Protein AF-A0AAD6ADD7-F1 (afdb_monomer_lite)

pLDDT: mean 84.14, std 23.16, range [24.06, 98.94]

Radius of gyration: 34.53 Å; chains: 1; bounding box: 87×112×95 Å

Structure (mmCIF, N/CA/C/O backbone):
data_AF-A0AAD6ADD7-F1
#
_entry.id   AF-A0AAD6ADD7-F1
#
loop_
_atom_site.group_PDB
_atom_site.id
_atom_site.type_symbol
_atom_site.label_atom_id
_atom_site.label_alt_id
_atom_site.label_comp_id
_atom_site.label_asym_id
_atom_site.label_entity_id
_atom_site.label_seq_id
_atom_site.pdbx_PDB_ins_code
_atom_site.Cartn_x
_atom_site.Cartn_y
_atom_site.Cartn_z
_atom_site.occupancy
_atom_site.B_iso_or_equiv
_atom_site.auth_seq_id
_atom_site.auth_comp_id
_atom_site.auth_asym_id
_atom_site.auth_atom_id
_atom_site.pdbx_PDB_model_num
ATOM 1 N N . MET A 1 1 ? 0.675 54.246 21.556 1.00 32.47 1 MET A N 1
ATOM 2 C CA . MET A 1 1 ? 0.543 55.391 20.627 1.00 32.47 1 MET A CA 1
ATOM 3 C C . MET A 1 1 ? 0.023 54.880 19.292 1.00 32.47 1 MET A C 1
ATOM 5 O O . MET A 1 1 ? 0.707 54.056 18.717 1.00 32.47 1 MET A O 1
ATOM 9 N N . LYS A 1 2 ? -1.135 55.414 18.856 1.00 32.31 2 LYS A N 1
ATOM 10 C CA . LYS A 1 2 ? -1.742 55.432 17.499 1.00 32.31 2 LYS A CA 1
ATOM 11 C C . LYS A 1 2 ? -1.986 54.095 16.762 1.00 32.31 2 LYS A C 1
ATOM 13 O O . LYS A 1 2 ? -1.105 53.262 16.716 1.00 32.31 2 LYS A O 1
ATOM 18 N N . ARG A 1 3 ? -3.051 53.885 15.980 1.00 31.36 3 ARG A N 1
ATOM 19 C CA . ARG A 1 3 ? -4.489 54.257 15.934 1.00 31.36 3 ARG A CA 1
ATOM 20 C C . ARG A 1 3 ? -4.990 53.731 14.566 1.00 31.36 3 ARG A C 1
ATOM 22 O O . ARG A 1 3 ? 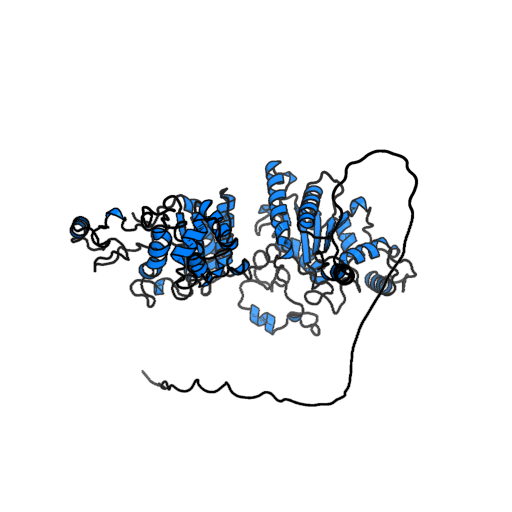-4.383 54.111 13.576 1.00 31.36 3 ARG A O 1
ATOM 29 N N . TYR A 1 4 ? -6.120 53.009 14.562 1.00 29.14 4 TYR A N 1
ATOM 30 C CA . TYR A 1 4 ? -7.099 52.793 13.466 1.00 29.14 4 TYR A CA 1
ATOM 31 C C . TYR A 1 4 ? -6.642 52.072 12.168 1.00 29.14 4 TYR A C 1
ATOM 33 O O . TYR A 1 4 ? -5.506 52.196 11.748 1.00 29.14 4 TYR A O 1
ATOM 41 N N . GLY A 1 5 ? -7.490 51.298 11.476 1.00 28.23 5 GLY A N 1
ATOM 42 C CA . GLY A 1 5 ? -8.952 51.375 11.432 1.00 28.23 5 GLY A CA 1
ATOM 43 C C . GLY A 1 5 ? -9.682 50.069 11.097 1.00 28.23 5 GLY A C 1
ATOM 44 O O . GLY A 1 5 ? -9.119 49.110 10.581 1.00 28.23 5 GLY A O 1
ATOM 45 N N . ALA A 1 6 ? -10.960 50.096 11.465 1.00 29.83 6 ALA A N 1
ATOM 46 C CA . ALA A 1 6 ? -11.976 49.070 11.316 1.00 29.83 6 ALA A CA 1
ATOM 47 C C . ALA A 1 6 ? -12.612 49.071 9.919 1.00 29.83 6 ALA A C 1
ATOM 49 O O . ALA A 1 6 ? -12.655 50.116 9.273 1.00 29.83 6 ALA A O 1
ATOM 50 N N . LEU A 1 7 ? -13.231 47.949 9.538 1.00 25.41 7 LEU A N 1
ATOM 51 C CA . LEU A 1 7 ? -14.508 47.973 8.821 1.00 25.41 7 LEU A CA 1
ATOM 52 C C . LEU A 1 7 ? -15.253 46.640 8.999 1.00 25.41 7 LEU A C 1
ATOM 54 O O . LEU A 1 7 ? -14.855 45.603 8.477 1.00 25.41 7 LEU A O 1
ATOM 58 N N . GLU A 1 8 ? -16.343 46.710 9.760 1.00 26.41 8 GLU A N 1
ATOM 59 C CA . GLU A 1 8 ? -17.451 45.756 9.764 1.00 26.41 8 GLU A CA 1
ATOM 60 C C . GLU A 1 8 ? -18.160 45.752 8.402 1.00 26.41 8 GLU A C 1
ATOM 62 O O . GLU A 1 8 ? -18.263 46.802 7.759 1.00 26.41 8 GLU A O 1
ATOM 67 N N . ARG A 1 9 ? -18.745 44.610 8.011 1.00 26.92 9 ARG A N 1
ATOM 68 C CA . ARG A 1 9 ? -19.979 44.574 7.205 1.00 26.92 9 ARG A CA 1
ATOM 69 C C . ARG A 1 9 ? -20.688 43.213 7.283 1.00 26.92 9 ARG A C 1
ATOM 71 O O . ARG A 1 9 ? -20.295 42.243 6.649 1.00 26.92 9 ARG A O 1
ATOM 78 N N . SER A 1 10 ? -21.722 43.201 8.123 1.00 27.53 10 SER A N 1
ATOM 79 C CA . SER A 1 10 ? -23.077 42.653 7.932 1.00 27.53 10 SER A CA 1
ATOM 80 C C . SER A 1 10 ? -23.325 41.488 6.957 1.00 27.53 10 SER A C 1
ATOM 82 O O . SER A 1 10 ? -23.197 41.622 5.741 1.00 27.53 10 SER A O 1
ATOM 84 N N . PHE A 1 11 ? -23.896 40.423 7.528 1.00 25.22 11 PHE A N 1
ATOM 85 C CA . PHE A 1 11 ? -24.742 39.414 6.887 1.00 25.22 11 PHE A CA 1
ATOM 86 C C . PHE A 1 11 ? -25.950 40.023 6.154 1.00 25.22 11 PHE A C 1
ATOM 88 O O . PHE A 1 11 ? -26.610 40.921 6.677 1.00 25.22 11 PHE A O 1
ATOM 95 N N . SER A 1 12 ? -26.327 39.433 5.014 1.00 27.44 12 SER A N 1
ATOM 96 C CA . SER A 1 12 ? -27.709 39.469 4.520 1.00 27.44 12 SER A CA 1
ATOM 97 C C . SER A 1 12 ? -28.077 38.140 3.855 1.00 27.44 12 SER A C 1
ATOM 99 O O . SER A 1 12 ? -27.305 37.587 3.075 1.00 27.44 12 SER A O 1
ATOM 101 N N . HIS A 1 13 ? -29.240 37.618 4.246 1.00 29.00 13 HIS A N 1
ATOM 102 C CA . HIS A 1 13 ? -29.930 36.458 3.683 1.00 29.00 13 HIS A CA 1
ATOM 103 C C . HIS A 1 13 ? -30.486 36.766 2.285 1.00 29.00 13 HIS A C 1
ATOM 105 O O . HIS A 1 13 ? -31.000 37.862 2.065 1.00 29.00 13 HIS A O 1
ATOM 111 N N . GLY A 1 14 ? -30.545 35.761 1.404 1.00 27.39 14 GLY A N 1
ATOM 112 C CA . GLY A 1 14 ? -31.557 35.748 0.347 1.00 27.39 14 GLY A CA 1
ATOM 113 C C . GLY A 1 14 ? -31.256 34.898 -0.887 1.00 27.39 14 GLY A C 1
ATOM 114 O O . GLY A 1 14 ? -30.334 35.206 -1.630 1.00 27.39 14 GLY A O 1
ATOM 115 N N . ARG A 1 15 ? -32.184 33.962 -1.140 1.00 29.11 15 ARG A N 1
ATOM 116 C CA . ARG A 1 15 ? -32.572 33.329 -2.418 1.00 29.11 15 ARG A CA 1
ATOM 117 C C . ARG A 1 15 ? -31.773 32.121 -2.926 1.00 29.11 15 ARG A C 1
ATOM 119 O O . ARG A 1 15 ? -30.849 32.243 -3.717 1.00 29.11 15 ARG A O 1
ATOM 126 N N . TRP A 1 16 ? -32.294 30.949 -2.559 1.00 26.03 16 TRP A N 1
ATOM 127 C CA . TRP A 1 16 ? -32.217 29.701 -3.321 1.00 26.03 16 TRP A CA 1
ATOM 128 C C . TRP A 1 16 ? -33.642 29.256 -3.680 1.00 26.03 16 TRP A C 1
ATOM 130 O O . TRP A 1 16 ? -34.206 28.423 -2.989 1.00 26.03 16 TRP A O 1
ATOM 140 N N . GLU A 1 17 ? -34.232 29.834 -4.723 1.00 27.02 17 GLU A N 1
ATOM 141 C CA . GLU A 1 17 ? -35.373 29.275 -5.466 1.00 27.02 17 GLU A CA 1
ATOM 142 C C . GLU A 1 17 ? -35.279 29.797 -6.911 1.00 27.02 17 GLU A C 1
ATOM 144 O O . GLU A 1 17 ? -34.907 30.950 -7.100 1.00 27.02 17 GLU A O 1
ATOM 149 N N . GLU A 1 18 ? -35.619 28.943 -7.887 1.00 27.75 18 GLU A N 1
ATOM 150 C CA . GLU A 1 18 ? -35.606 29.131 -9.360 1.00 27.75 18 GLU A CA 1
ATOM 151 C C . GLU A 1 18 ? -34.416 28.543 -10.142 1.00 27.75 18 GLU A C 1
ATOM 153 O O . GLU A 1 18 ? -33.614 29.274 -10.704 1.00 27.75 18 GLU A O 1
ATOM 158 N N . MET A 1 19 ? -34.375 27.214 -10.313 1.00 28.14 19 MET A N 1
ATOM 159 C CA . MET A 1 19 ? -33.831 26.581 -11.536 1.00 28.14 19 MET A CA 1
ATOM 160 C C . MET A 1 19 ? -34.461 25.194 -11.770 1.00 28.14 19 MET A C 1
ATOM 162 O O . MET A 1 19 ? -33.786 24.179 -11.669 1.00 28.14 19 MET A O 1
ATOM 166 N N . LEU A 1 20 ? -35.760 25.131 -12.089 1.00 29.14 20 LEU A N 1
ATOM 167 C CA . LEU A 1 20 ? -36.391 23.937 -12.684 1.00 29.14 20 LEU A CA 1
ATOM 168 C C . LEU A 1 20 ? -37.608 24.323 -13.545 1.00 29.14 20 LEU A C 1
ATOM 170 O O . LEU A 1 20 ? -38.735 24.061 -13.138 1.00 29.14 20 LEU A O 1
ATOM 174 N N . LYS A 1 21 ? -37.406 24.921 -14.731 1.00 28.41 21 LYS A N 1
ATOM 175 C CA . LYS A 1 21 ? -38.381 24.893 -15.847 1.00 28.41 21 LYS A CA 1
ATOM 176 C C . LYS A 1 21 ? -37.696 25.051 -17.213 1.00 28.41 21 LYS A C 1
ATOM 178 O O . LYS A 1 21 ? -36.821 25.896 -17.362 1.00 28.41 21 LYS A O 1
ATOM 183 N N . GLY A 1 22 ? -38.194 24.289 -18.191 1.00 27.27 22 GLY A N 1
ATOM 184 C CA . GLY A 1 22 ? -37.978 24.451 -19.635 1.00 27.27 22 GLY A CA 1
ATOM 185 C C . GLY A 1 22 ? -37.039 23.407 -20.248 1.00 27.27 22 GLY A C 1
ATOM 186 O O . GLY A 1 22 ? -35.990 23.121 -19.692 1.00 27.27 22 GLY A O 1
ATOM 187 N N . ASP A 1 23 ? -37.283 22.801 -21.405 1.00 30.09 23 ASP A N 1
ATOM 188 C CA . ASP A 1 23 ? -38.482 22.527 -22.206 1.00 30.09 23 ASP A CA 1
ATOM 189 C C . ASP A 1 23 ? -38.015 21.538 -23.300 1.00 30.09 23 ASP A C 1
ATOM 191 O O . ASP A 1 23 ? -36.883 21.633 -23.778 1.00 30.09 23 ASP A O 1
ATOM 195 N N . ARG A 1 24 ? -38.848 20.568 -23.701 1.00 30.88 24 ARG A N 1
ATOM 196 C CA . ARG A 1 24 ? -38.568 19.663 -24.840 1.00 30.88 24 ARG A CA 1
ATOM 197 C C . ARG A 1 24 ? -39.239 20.193 -26.110 1.00 30.88 24 ARG A C 1
ATOM 199 O O . ARG A 1 24 ? -40.431 20.486 -26.044 1.00 30.88 24 ARG A O 1
ATOM 206 N N . PRO A 1 25 ? -38.588 20.147 -27.287 1.00 33.25 25 PRO A N 1
ATOM 207 C CA . PRO A 1 25 ? -39.286 20.231 -28.563 1.00 33.25 25 PRO A CA 1
ATOM 208 C C . PRO A 1 25 ? -39.540 18.846 -29.181 1.00 33.25 25 PRO A C 1
ATOM 210 O O . PRO A 1 25 ? -38.677 17.968 -29.197 1.00 33.25 25 PRO A O 1
ATOM 213 N N . LYS A 1 26 ? -40.755 18.687 -29.716 1.00 30.78 26 LYS A N 1
ATOM 214 C CA . LYS A 1 26 ? -41.195 17.627 -30.633 1.00 30.78 26 LYS A CA 1
ATOM 215 C C . LYS A 1 26 ? -40.967 18.054 -32.089 1.00 30.78 26 LYS A C 1
ATOM 217 O O . LYS A 1 26 ? -41.196 19.214 -32.410 1.00 30.78 26 LYS A O 1
ATOM 222 N N . GLY A 1 27 ? -40.770 17.061 -32.960 1.00 28.38 27 GLY A N 1
ATOM 223 C CA . GLY A 1 27 ? -41.542 16.947 -34.205 1.00 28.38 27 GLY A CA 1
ATOM 224 C C . GLY A 1 27 ? -40.761 16.964 -35.519 1.00 28.38 27 GLY A C 1
ATOM 225 O O . GLY A 1 27 ? -40.056 17.926 -35.795 1.00 28.38 27 GLY A O 1
ATOM 226 N N . LEU A 1 28 ? -40.970 15.909 -36.319 1.00 26.56 28 LEU A N 1
ATOM 227 C CA . LEU A 1 28 ? -41.339 15.866 -37.755 1.00 26.56 28 LEU A CA 1
ATOM 228 C C . LEU A 1 28 ? -40.942 14.479 -38.314 1.00 26.56 28 LEU A C 1
ATOM 230 O O . LEU A 1 28 ? -39.894 13.972 -37.935 1.00 26.56 28 LEU A O 1
ATOM 234 N N . ASP A 1 29 ? -41.593 13.820 -39.270 1.00 28.78 29 ASP A N 1
ATOM 235 C CA . ASP A 1 29 ? -42.971 13.636 -39.762 1.00 28.78 29 ASP A CA 1
ATOM 236 C C . ASP A 1 29 ? -42.838 12.612 -40.923 1.00 28.78 29 ASP A C 1
ATOM 238 O O . ASP A 1 29 ? -41.779 12.529 -41.545 1.00 28.78 29 ASP A O 1
ATOM 242 N N . GLY A 1 30 ? -43.914 11.891 -41.254 1.00 27.22 30 GLY A N 1
ATOM 243 C CA . GLY A 1 30 ? -44.136 11.308 -42.589 1.00 27.22 30 GLY A CA 1
ATOM 244 C C . GLY A 1 30 ? -43.861 9.803 -42.746 1.00 27.22 30 GLY A C 1
ATOM 245 O O . GLY A 1 30 ? -42.710 9.406 -42.833 1.00 27.22 30 GLY A O 1
ATOM 246 N N . ARG A 1 31 ? -44.893 8.930 -42.733 1.00 28.55 31 ARG A N 1
ATOM 247 C CA . ARG A 1 31 ? -45.745 8.483 -43.886 1.00 28.55 31 ARG A CA 1
ATOM 248 C C . ARG A 1 31 ? -45.091 7.316 -44.663 1.00 28.55 31 ARG A C 1
ATOM 250 O O . ARG A 1 31 ? -43.956 7.460 -45.076 1.00 28.55 31 ARG A O 1
ATOM 257 N N . LEU A 1 32 ? -45.682 6.132 -44.892 1.00 25.19 32 LEU A N 1
ATOM 258 C CA . LEU A 1 32 ? -46.993 5.716 -45.451 1.00 25.19 32 LEU A CA 1
ATOM 259 C C . LEU A 1 32 ? -47.197 4.194 -45.132 1.00 25.19 32 LEU A C 1
ATOM 261 O O . LEU A 1 32 ? -46.204 3.479 -45.107 1.00 25.19 32 LEU A O 1
ATOM 265 N N . VAL A 1 33 ? -48.369 3.680 -44.686 1.00 25.97 33 VAL A N 1
ATOM 266 C CA . VAL A 1 33 ? -49.561 3.219 -45.475 1.00 25.97 33 VAL A CA 1
ATOM 267 C C . VAL A 1 33 ? -49.208 1.987 -46.348 1.00 25.97 33 VAL A C 1
ATOM 269 O O . VAL A 1 33 ? -48.279 2.097 -47.131 1.00 25.97 33 VAL A O 1
ATOM 272 N N . LYS A 1 34 ? -49.862 0.809 -46.343 1.00 25.66 34 LYS A N 1
ATOM 273 C CA . LYS A 1 34 ? -51.188 0.317 -45.898 1.00 25.66 34 LYS A CA 1
ATOM 274 C C . LYS A 1 34 ? -51.248 -1.227 -46.036 1.00 25.66 34 LYS A C 1
ATOM 276 O O . LYS A 1 34 ? -50.507 -1.743 -46.862 1.00 25.66 34 LYS A O 1
ATOM 281 N N . ASP A 1 35 ? -52.211 -1.839 -45.325 1.00 26.44 35 ASP A N 1
ATOM 282 C CA . ASP A 1 35 ? -53.099 -2.978 -45.694 1.00 26.44 35 ASP A CA 1
ATOM 283 C C . ASP A 1 35 ? -52.471 -4.326 -46.144 1.00 26.44 35 ASP A C 1
ATOM 285 O O . ASP A 1 35 ? -51.484 -4.353 -46.859 1.00 26.44 35 ASP A O 1
ATOM 289 N N . SER A 1 36 ? -52.987 -5.529 -45.863 1.00 25.73 36 SER A N 1
ATOM 290 C CA . SER A 1 36 ? -54.179 -6.046 -45.166 1.00 25.73 36 SER A CA 1
ATOM 291 C C . SER A 1 36 ? -54.180 -7.583 -45.301 1.00 25.73 36 SER A C 1
ATOM 293 O O . SER A 1 36 ? -53.836 -8.044 -46.384 1.00 25.73 36 SER A O 1
ATOM 295 N N . GLN A 1 37 ? -54.712 -8.302 -44.292 1.00 25.45 37 GLN A N 1
ATOM 296 C CA . GLN A 1 37 ? -55.405 -9.619 -44.378 1.00 25.45 37 GLN A CA 1
ATOM 297 C C . GLN A 1 37 ? -54.605 -10.840 -44.897 1.00 25.45 37 GLN A C 1
ATOM 299 O O . GLN A 1 37 ? -53.654 -10.695 -45.645 1.00 25.45 37 GLN A O 1
ATOM 304 N N . ALA A 1 38 ? -54.953 -12.104 -44.659 1.00 26.02 38 ALA A N 1
ATOM 305 C CA . ALA A 1 38 ? -55.683 -12.893 -43.657 1.00 26.02 38 ALA A CA 1
ATOM 306 C C . ALA A 1 38 ? -55.613 -14.359 -44.174 1.00 26.02 38 ALA A C 1
ATOM 308 O O . ALA A 1 38 ? -55.447 -14.554 -45.377 1.00 26.02 38 ALA A O 1
ATOM 309 N N . ASP A 1 39 ? -55.796 -15.329 -43.271 1.00 25.41 39 ASP A N 1
ATOM 310 C CA . ASP A 1 39 ? -56.339 -16.690 -43.496 1.00 25.41 39 ASP A CA 1
ATOM 311 C C . ASP A 1 39 ? -55.468 -17.754 -44.212 1.00 25.41 39 ASP A C 1
ATOM 313 O O . ASP A 1 39 ? -54.909 -17.547 -45.284 1.00 25.41 39 ASP A O 1
ATOM 317 N N . GLU A 1 40 ? -55.098 -18.834 -43.504 1.00 26.33 40 GLU A N 1
ATOM 318 C CA . GLU A 1 40 ? -55.785 -20.144 -43.322 1.00 26.33 40 GLU A CA 1
ATOM 319 C C . GLU A 1 40 ? -55.244 -21.219 -44.286 1.00 26.33 40 GLU A C 1
ATOM 321 O O . GLU A 1 40 ? -55.284 -21.070 -45.500 1.00 26.33 40 GLU A O 1
ATOM 326 N N . ALA A 1 41 ? -54.617 -22.269 -43.731 1.00 26.28 41 ALA A N 1
ATOM 327 C CA . ALA A 1 41 ? -55.107 -23.665 -43.765 1.00 26.28 41 ALA A CA 1
ATOM 328 C C . ALA A 1 41 ? -54.556 -24.434 -44.991 1.00 26.28 41 ALA A C 1
ATOM 330 O O . ALA A 1 41 ? -54.187 -23.838 -45.987 1.00 26.28 41 ALA A O 1
ATOM 331 N N . GLU A 1 42 ? -54.394 -25.751 -45.059 1.00 26.84 42 GLU A N 1
ATOM 332 C CA . GLU A 1 42 ? -54.531 -26.905 -44.175 1.00 26.84 42 GLU A CA 1
ATOM 333 C C . GLU A 1 42 ? -53.853 -28.082 -44.919 1.00 26.84 42 GLU A C 1
ATOM 335 O O . GLU A 1 42 ? -53.732 -28.062 -46.145 1.00 26.84 42 GLU A O 1
ATOM 340 N N . SER A 1 43 ? -53.605 -29.179 -44.190 1.00 24.81 43 SER A N 1
ATOM 341 C CA . SER A 1 43 ? -53.580 -30.568 -44.704 1.00 24.81 43 SER A CA 1
ATOM 342 C C . SER A 1 43 ? -52.324 -31.035 -45.473 1.00 24.81 43 SER A C 1
ATOM 344 O O . SER A 1 43 ? -51.680 -30.266 -46.168 1.00 24.81 43 SER A O 1
ATOM 346 N N . ARG A 1 44 ? -51.924 -32.312 -45.504 1.00 27.70 44 ARG A N 1
ATOM 347 C CA . ARG A 1 44 ? -52.067 -33.548 -44.697 1.00 27.70 44 ARG A CA 1
ATOM 348 C C . ARG A 1 44 ? -51.324 -34.633 -45.498 1.00 27.70 44 ARG A C 1
ATOM 350 O O . ARG A 1 44 ? -51.323 -34.565 -46.721 1.00 27.70 44 ARG A O 1
ATOM 357 N N . ASN A 1 45 ? -50.907 -35.698 -44.800 1.00 27.11 45 ASN A N 1
ATOM 358 C CA . ASN A 1 45 ? -50.609 -37.047 -45.322 1.00 27.11 45 ASN A CA 1
ATOM 359 C C . ASN A 1 45 ? -49.377 -37.170 -46.231 1.00 27.11 45 ASN A C 1
ATOM 361 O O . ASN A 1 45 ? -49.057 -36.279 -46.993 1.00 27.11 45 ASN A O 1
ATOM 365 N N . SER A 1 46 ? -48.610 -38.255 -46.272 1.00 26.28 46 SER A N 1
ATOM 366 C CA . SER A 1 46 ? -48.634 -39.651 -45.785 1.00 26.28 46 SER A CA 1
ATOM 367 C C . SER A 1 46 ? -47.319 -40.234 -46.354 1.00 26.28 46 SER A C 1
ATOM 369 O O . SER A 1 46 ? -46.866 -39.745 -47.379 1.00 26.28 46 SER A O 1
ATOM 371 N N . GLY A 1 47 ? -46.616 -41.251 -45.876 1.00 25.64 47 GLY A N 1
ATOM 372 C CA . GLY A 1 47 ? -46.835 -42.326 -44.930 1.00 25.64 47 GLY A CA 1
ATOM 373 C C . GLY A 1 47 ? -45.781 -43.416 -45.230 1.00 25.64 47 GLY A C 1
ATOM 374 O O . GLY A 1 47 ? -45.156 -43.402 -46.285 1.00 25.64 47 GLY A O 1
ATOM 375 N N . PHE A 1 48 ? -45.694 -44.391 -44.322 1.00 24.27 48 PHE A N 1
ATOM 376 C CA . PHE A 1 48 ? -45.328 -45.802 -44.552 1.00 24.27 48 PHE A CA 1
ATOM 377 C C . PHE A 1 48 ? -43.859 -46.308 -44.621 1.00 24.27 48 PHE A C 1
ATOM 379 O O . PHE A 1 48 ? -43.118 -46.005 -45.547 1.00 24.27 48 PHE A O 1
ATOM 386 N N . LYS A 1 49 ? -43.623 -47.279 -43.701 1.00 26.20 49 LYS A N 1
ATOM 387 C CA . LYS A 1 49 ? -42.797 -48.525 -43.712 1.00 26.20 49 LYS A CA 1
ATOM 388 C C . LYS A 1 49 ? -41.263 -48.409 -43.632 1.00 26.20 49 LYS A C 1
ATOM 390 O O . LYS A 1 49 ? -40.682 -47.753 -44.477 1.00 26.20 49 LYS A O 1
ATOM 395 N N . VAL A 1 50 ? -40.517 -48.924 -42.634 1.00 24.06 50 VAL A N 1
ATOM 396 C CA . VAL A 1 50 ? -40.518 -50.116 -41.720 1.00 24.06 50 VAL A CA 1
ATOM 397 C C . VAL A 1 50 ? -39.834 -51.375 -42.307 1.00 24.06 50 VAL A C 1
ATOM 399 O O . VAL A 1 50 ? -40.142 -51.741 -43.436 1.00 24.06 50 VAL A O 1
ATOM 402 N N . ASP A 1 51 ? -38.984 -51.993 -41.455 1.00 27.78 51 ASP A N 1
ATOM 403 C CA . ASP A 1 51 ? -38.231 -53.282 -41.496 1.00 27.78 51 ASP A CA 1
ATOM 404 C C . ASP A 1 51 ? -36.768 -53.198 -42.007 1.00 27.78 51 ASP A C 1
ATOM 406 O O . ASP A 1 51 ? -36.520 -52.542 -43.009 1.00 27.78 51 ASP A O 1
ATOM 410 N N . GLU A 1 52 ? -35.694 -53.725 -41.380 1.00 28.00 52 GLU A N 1
ATOM 411 C CA . GLU A 1 52 ? -35.436 -54.872 -40.467 1.00 28.00 52 GLU A CA 1
ATOM 412 C C . GLU A 1 52 ? -34.053 -54.659 -39.751 1.00 28.00 52 GLU A C 1
ATOM 414 O O . GLU A 1 52 ? -33.089 -54.256 -40.394 1.00 28.00 52 GLU A O 1
ATOM 419 N N . PHE A 1 53 ? -33.932 -54.622 -38.413 1.00 24.84 53 PHE A N 1
ATOM 420 C CA . PHE A 1 53 ? -33.520 -55.661 -37.427 1.00 24.84 53 PHE A CA 1
ATOM 421 C C . PHE A 1 53 ? -32.090 -56.284 -37.455 1.00 24.84 53 PHE A C 1
ATOM 423 O O . PHE A 1 53 ? -31.836 -57.230 -38.190 1.00 24.84 53 PHE A O 1
ATOM 430 N N . HIS A 1 54 ? -31.240 -55.874 -36.488 1.00 26.81 54 HIS A N 1
ATOM 431 C CA . HIS A 1 54 ? -30.376 -56.690 -35.581 1.00 26.81 54 HIS A CA 1
ATOM 432 C C . HIS A 1 54 ? -29.926 -55.775 -34.400 1.00 26.81 54 HIS A C 1
ATOM 434 O O . HIS A 1 54 ? -29.268 -54.770 -34.636 1.00 26.81 54 HIS A O 1
ATOM 440 N N . GLN A 1 55 ? -30.510 -55.856 -33.185 1.00 27.22 55 GLN A N 1
ATOM 441 C CA . GLN A 1 55 ? -30.024 -56.574 -31.972 1.00 27.22 55 GLN A CA 1
ATOM 442 C C . GLN A 1 55 ? -28.520 -56.364 -31.673 1.00 27.22 55 GLN A C 1
ATOM 444 O O . GLN A 1 55 ? -27.721 -56.701 -32.530 1.00 27.22 55 GLN A O 1
ATOM 449 N N . ARG A 1 56 ? -27.988 -55.907 -30.522 1.00 26.86 56 ARG A N 1
ATOM 450 C CA . ARG A 1 56 ? -28.341 -55.554 -29.112 1.00 26.86 56 ARG A CA 1
ATOM 451 C C . ARG A 1 56 ? -27.214 -54.562 -28.674 1.00 26.86 56 ARG A C 1
ATOM 453 O O . ARG A 1 56 ? -26.147 -54.621 -29.264 1.00 26.86 56 ARG A O 1
ATOM 460 N N . GLU A 1 57 ? -27.306 -53.594 -27.765 1.00 27.88 57 GLU A N 1
ATOM 461 C CA . GLU A 1 57 ? -27.798 -53.570 -26.387 1.00 27.88 57 GLU A CA 1
ATOM 462 C C . GLU A 1 57 ? -28.258 -52.152 -25.998 1.00 27.88 57 GLU A C 1
ATOM 464 O O . GLU A 1 57 ? -27.772 -51.129 -26.475 1.00 27.88 57 GLU A O 1
ATOM 469 N N . THR A 1 58 ? -29.234 -52.134 -25.104 1.00 24.98 58 THR A N 1
ATOM 470 C CA . THR A 1 58 ? -29.921 -50.994 -24.505 1.00 24.98 58 THR A CA 1
ATOM 471 C C . THR A 1 58 ? -29.200 -50.442 -23.278 1.00 24.98 58 THR A C 1
ATOM 473 O O . THR A 1 58 ? -28.937 -51.201 -22.352 1.00 24.98 58 THR A O 1
ATOM 476 N N . ALA A 1 59 ? -29.087 -49.113 -23.195 1.00 27.19 59 ALA A N 1
ATOM 477 C CA . ALA A 1 59 ? -29.497 -48.342 -22.014 1.00 27.19 59 ALA A CA 1
ATOM 478 C C . ALA A 1 59 ? -29.774 -46.872 -22.401 1.00 27.19 59 ALA A C 1
ATOM 480 O O . ALA A 1 59 ? -28.888 -46.023 -22.424 1.00 27.19 59 ALA A O 1
ATOM 481 N N . ALA A 1 60 ? -31.039 -46.611 -22.745 1.00 26.95 60 ALA A N 1
ATOM 482 C CA . ALA A 1 60 ? -31.686 -45.295 -22.785 1.00 26.95 60 ALA A CA 1
ATOM 483 C C . ALA A 1 60 ? -31.806 -44.733 -21.346 1.00 26.95 60 ALA A C 1
ATOM 485 O O . ALA A 1 60 ? -31.797 -45.508 -20.397 1.00 26.95 60 ALA A O 1
ATOM 486 N N . TYR A 1 61 ? -31.886 -43.433 -21.064 1.00 25.12 61 TYR A N 1
ATOM 487 C CA . TYR A 1 61 ? -32.822 -42.393 -21.517 1.00 25.12 61 TYR A CA 1
ATOM 488 C C . TYR A 1 61 ? -32.136 -41.030 -21.263 1.00 25.12 61 TYR A C 1
ATOM 490 O O . TYR A 1 61 ? -31.444 -40.878 -20.264 1.00 25.12 61 TYR A O 1
ATOM 498 N N . LEU A 1 62 ? -32.238 -40.015 -22.123 1.00 25.78 62 LEU A N 1
ATOM 499 C CA . LEU A 1 62 ? -33.408 -39.143 -22.277 1.00 25.78 62 LEU A CA 1
ATOM 500 C C . LEU A 1 62 ? -33.376 -38.468 -23.664 1.00 25.78 62 LEU A C 1
ATOM 502 O O . LEU A 1 62 ? -32.340 -37.956 -24.084 1.00 25.78 62 LEU A O 1
ATOM 506 N N . ARG A 1 63 ? -34.517 -38.440 -24.366 1.00 25.84 63 ARG A N 1
ATOM 507 C CA . ARG A 1 63 ? -34.731 -37.586 -25.548 1.00 25.84 63 ARG A CA 1
ATOM 508 C C . ARG A 1 63 ? -35.227 -36.189 -25.134 1.00 25.84 63 ARG A C 1
ATOM 510 O O . ARG A 1 63 ? -35.851 -36.071 -24.081 1.00 25.84 63 ARG A O 1
ATOM 517 N N . PRO A 1 64 ? -34.992 -35.165 -25.975 1.00 31.55 64 PRO A N 1
ATOM 518 C CA . PRO A 1 64 ? -35.219 -33.757 -25.667 1.00 31.55 64 PRO A CA 1
ATOM 519 C C . PRO A 1 64 ? -36.594 -33.264 -26.145 1.00 31.55 64 PRO A C 1
ATOM 521 O O . PRO A 1 64 ? -37.170 -33.816 -27.084 1.00 31.55 64 PRO A O 1
ATOM 524 N N . ALA A 1 65 ? -37.087 -32.181 -25.540 1.00 27.61 65 ALA A N 1
ATOM 525 C CA . ALA A 1 65 ? -38.254 -31.443 -26.016 1.00 27.61 65 ALA A CA 1
ATOM 526 C C . ALA A 1 65 ? -37.848 -30.047 -26.530 1.00 27.61 65 ALA A C 1
ATOM 528 O O . ALA A 1 65 ? -37.299 -29.228 -25.803 1.00 27.61 65 ALA A O 1
ATOM 529 N N . HIS A 1 66 ? -38.125 -29.855 -27.818 1.00 29.48 66 HIS A N 1
ATOM 530 C CA . HIS A 1 66 ? -38.249 -28.653 -28.648 1.00 29.48 66 HIS A CA 1
ATOM 531 C C . HIS A 1 66 ? -38.169 -27.244 -28.021 1.00 29.48 66 HIS A C 1
ATOM 533 O O . HIS A 1 66 ? -39.093 -26.810 -27.338 1.00 29.48 66 HIS A O 1
ATOM 539 N N . HIS A 1 67 ? -37.204 -26.449 -28.503 1.00 30.09 67 HIS A N 1
ATOM 540 C CA . HIS A 1 67 ? -37.340 -24.998 -28.696 1.00 30.09 67 HIS A CA 1
ATOM 541 C C . HIS A 1 67 ? -36.896 -24.611 -30.120 1.00 30.09 67 HIS A C 1
ATOM 543 O O . HIS A 1 67 ? -35.968 -25.201 -30.669 1.00 30.09 67 HIS A O 1
ATOM 549 N N . GLY A 1 68 ? -37.655 -23.702 -30.745 1.00 29.27 68 GLY A N 1
ATOM 550 C CA . GLY A 1 68 ? -37.616 -23.365 -32.174 1.00 29.27 68 GLY A CA 1
ATOM 551 C C . GLY A 1 68 ? -36.414 -22.521 -32.642 1.00 29.27 68 GLY A C 1
ATOM 552 O O . GLY A 1 68 ? -35.520 -22.221 -31.850 1.00 29.27 68 GLY A O 1
ATOM 553 N N . PRO A 1 69 ? -36.392 -22.102 -33.928 1.00 31.88 69 PRO A N 1
ATOM 554 C CA . PRO A 1 69 ? -35.185 -21.635 -34.629 1.00 31.88 69 PRO A CA 1
ATOM 555 C C . PRO A 1 69 ? -34.560 -20.326 -34.123 1.00 31.88 69 PRO A C 1
ATOM 557 O O . PRO A 1 69 ? -33.498 -19.946 -34.597 1.00 31.88 69 PRO A O 1
ATOM 560 N N . HIS A 1 70 ? -35.155 -19.649 -33.142 1.00 32.44 70 HIS A N 1
ATOM 561 C CA . HIS A 1 70 ? -34.634 -18.385 -32.610 1.00 32.44 70 HIS A CA 1
ATOM 562 C C . HIS A 1 70 ? -33.623 -18.534 -31.460 1.00 32.44 70 HIS A C 1
ATOM 564 O O . HIS A 1 70 ? -33.105 -17.531 -30.980 1.00 32.44 70 HIS A O 1
ATOM 570 N N . ALA A 1 71 ? -33.299 -19.760 -31.030 1.00 33.00 71 ALA A N 1
ATOM 571 C CA . ALA A 1 71 ? -32.275 -19.995 -30.005 1.00 33.00 71 ALA A CA 1
ATOM 572 C C . ALA A 1 71 ? -30.862 -20.227 -30.582 1.00 33.00 71 ALA A C 1
ATOM 574 O O . ALA A 1 71 ? -29.879 -19.971 -29.895 1.00 33.00 71 ALA A O 1
ATOM 575 N N . MET A 1 72 ? -30.733 -20.660 -31.842 1.00 30.23 72 MET A N 1
ATOM 576 C CA . MET A 1 72 ? -29.430 -21.002 -32.442 1.00 30.23 72 MET A CA 1
ATOM 577 C C . MET A 1 72 ? -28.667 -19.793 -33.007 1.00 30.23 72 MET A C 1
ATOM 579 O O . MET A 1 72 ? -27.441 -19.802 -32.994 1.00 30.23 72 MET A O 1
ATOM 583 N N . GLU A 1 73 ? -29.353 -18.719 -33.411 1.00 32.03 73 GLU A N 1
ATOM 584 C CA . GLU A 1 73 ? -28.695 -17.468 -33.839 1.00 32.03 73 GLU A CA 1
ATOM 585 C C . GLU A 1 73 ? -28.295 -16.562 -32.660 1.00 32.03 73 GLU A C 1
ATOM 587 O O . GLU A 1 73 ? -27.370 -15.763 -32.783 1.00 32.03 73 GLU A O 1
ATOM 592 N N . ALA A 1 74 ? -28.915 -16.723 -31.485 1.00 32.72 74 ALA A N 1
ATOM 593 C CA . ALA A 1 74 ? -28.515 -16.012 -30.266 1.00 32.72 74 ALA A CA 1
ATOM 594 C C . ALA A 1 74 ? -27.323 -16.682 -29.550 1.00 32.72 74 ALA A C 1
ATOM 596 O O . ALA A 1 74 ? -26.527 -15.996 -28.913 1.00 32.72 74 ALA A O 1
ATOM 597 N N . LEU A 1 75 ? -27.162 -18.003 -29.702 1.00 32.56 75 LEU A N 1
ATOM 598 C CA . LEU A 1 75 ? -26.063 -18.780 -29.112 1.00 32.56 75 LEU A CA 1
ATOM 599 C C . LEU A 1 75 ? -24.754 -18.720 -29.923 1.00 32.56 75 LEU A C 1
ATOM 601 O O . LEU A 1 75 ? -23.693 -18.945 -29.354 1.00 32.56 75 LEU A O 1
ATOM 605 N N . GLN A 1 76 ? -24.795 -18.342 -31.206 1.00 37.09 76 GLN A N 1
ATOM 606 C CA . GLN A 1 76 ? -23.590 -18.098 -32.024 1.00 37.09 76 GLN A CA 1
ATOM 607 C C . GLN A 1 76 ? -23.176 -16.616 -32.101 1.00 37.09 76 GLN A C 1
ATOM 609 O O . GLN A 1 76 ? -22.081 -16.307 -32.565 1.00 37.09 76 GLN A O 1
ATOM 614 N N . ALA A 1 77 ? -24.000 -15.696 -31.588 1.00 38.44 77 ALA A N 1
ATOM 615 C CA . ALA A 1 77 ? -23.694 -14.263 -31.525 1.00 38.44 77 ALA A CA 1
ATOM 616 C C . ALA A 1 77 ? -23.168 -13.792 -30.149 1.00 38.44 77 ALA A C 1
ATOM 618 O O . ALA A 1 77 ? -22.852 -12.613 -29.988 1.00 38.44 77 ALA A O 1
ATOM 619 N N . GLN A 1 78 ? -23.053 -14.688 -29.158 1.00 34.31 78 GLN A N 1
ATOM 620 C CA . GLN A 1 78 ? -22.612 -14.354 -27.792 1.00 34.31 78 GLN A CA 1
ATOM 621 C C . GLN A 1 78 ? -21.188 -14.810 -27.431 1.00 34.31 78 GLN A C 1
ATOM 623 O O . GLN A 1 78 ? -20.645 -14.335 -26.435 1.00 34.31 78 GLN A O 1
ATOM 628 N N . GLU A 1 79 ? -20.534 -15.643 -28.244 1.00 35.31 79 GLU A N 1
ATOM 629 C CA . GLU A 1 79 ? -19.132 -16.028 -28.010 1.00 35.31 79 GLU A CA 1
ATOM 630 C C . GLU A 1 79 ? -18.092 -14.914 -28.269 1.00 35.31 79 GLU A C 1
ATOM 632 O O . GLU A 1 79 ? -17.120 -14.855 -27.515 1.00 35.31 79 GLU A O 1
ATOM 637 N N . PRO A 1 80 ? -18.255 -13.961 -29.216 1.00 36.66 80 PRO A N 1
ATOM 638 C CA . PRO A 1 80 ? -17.235 -12.928 -29.416 1.00 36.66 80 PRO A CA 1
ATOM 639 C C . PRO A 1 80 ? -17.340 -11.752 -28.431 1.00 36.66 80 PRO A C 1
ATOM 641 O O . PRO A 1 80 ? -16.410 -10.955 -28.349 1.00 36.66 80 PRO A O 1
ATOM 644 N N . LEU A 1 81 ? -18.450 -11.615 -27.689 1.00 36.97 81 LEU A N 1
ATOM 645 C CA . LEU A 1 81 ? -18.674 -10.486 -26.768 1.00 36.97 81 LEU A CA 1
ATOM 646 C C . LEU A 1 81 ? -18.353 -10.809 -25.296 1.00 36.97 81 LEU A C 1
ATOM 648 O O . LEU A 1 81 ? -18.189 -9.889 -24.498 1.00 36.97 81 LEU A O 1
ATOM 652 N N . LEU A 1 82 ? -18.232 -12.095 -24.943 1.00 37.19 82 LEU A N 1
ATOM 653 C CA . LEU A 1 82 ? -17.810 -12.575 -23.617 1.00 37.19 82 LEU A CA 1
ATOM 654 C C . LEU A 1 82 ? -16.312 -12.899 -23.530 1.00 37.19 82 LEU A C 1
ATOM 656 O O . LEU A 1 82 ? -15.796 -13.120 -22.435 1.00 37.19 82 LEU A O 1
ATOM 660 N N . ALA A 1 83 ? -15.580 -12.810 -24.644 1.00 39.72 83 ALA A N 1
ATOM 661 C CA . ALA A 1 83 ? -14.136 -12.606 -24.631 1.00 39.72 83 ALA A CA 1
ATOM 662 C C . ALA A 1 83 ? -13.814 -11.170 -24.171 1.00 39.72 83 ALA A C 1
ATOM 664 O O . ALA A 1 83 ? -13.152 -10.402 -24.869 1.00 39.72 83 ALA A O 1
ATOM 665 N N . SER A 1 84 ? -14.281 -10.781 -22.980 1.00 47.06 84 SER A N 1
ATOM 666 C CA . SER A 1 84 ? -13.761 -9.617 -22.274 1.00 47.06 84 SER A CA 1
ATOM 667 C C . SER A 1 84 ? -12.346 -9.958 -21.789 1.00 47.06 84 SER A C 1
ATOM 669 O O . SER A 1 84 ? -12.132 -10.371 -20.654 1.00 47.06 84 SER A O 1
ATOM 671 N N . LEU A 1 85 ? -11.415 -9.877 -22.742 1.00 59.19 85 LEU A N 1
ATOM 672 C CA . LEU A 1 85 ? -9.964 -9.715 -22.660 1.00 59.19 85 LEU A CA 1
ATOM 673 C C . LEU A 1 85 ? -9.318 -10.230 -21.364 1.00 59.19 85 LEU A C 1
ATOM 675 O O . LEU A 1 85 ? -9.028 -9.457 -20.449 1.00 59.19 85 LEU A O 1
ATOM 679 N N . SER A 1 86 ? -9.028 -11.536 -21.326 1.00 82.31 86 SER A N 1
ATOM 680 C CA . SER A 1 86 ? -8.028 -12.087 -20.403 1.00 82.31 86 SER A CA 1
ATOM 681 C C . SER A 1 86 ? -6.763 -11.224 -20.466 1.00 82.31 86 SER A C 1
ATOM 683 O O . SER A 1 86 ? -6.222 -10.990 -21.551 1.00 82.31 86 SER A O 1
ATOM 685 N N . LYS A 1 87 ? -6.324 -10.712 -19.311 1.00 93.62 87 LYS A N 1
ATOM 686 C CA . LYS A 1 87 ? -5.114 -9.891 -19.216 1.00 93.62 87 LYS A CA 1
ATOM 687 C C . LYS A 1 87 ? -3.901 -10.717 -19.624 1.00 93.62 87 LYS A C 1
ATOM 689 O O . LYS A 1 87 ? -3.734 -11.841 -19.153 1.00 93.62 87 LYS A O 1
ATOM 694 N N . LYS A 1 88 ? -3.050 -10.159 -20.482 1.00 97.81 88 LYS A N 1
ATOM 695 C CA . LYS A 1 88 ? -1.838 -10.827 -20.960 1.00 97.81 88 LYS A CA 1
ATOM 696 C C . LYS A 1 88 ? -0.637 -10.423 -20.120 1.00 97.81 88 LYS A C 1
ATOM 698 O O . LYS A 1 88 ? -0.387 -9.236 -19.906 1.00 97.81 88 LYS A O 1
ATOM 703 N N . VAL A 1 89 ? 0.128 -11.405 -19.662 1.00 98.62 89 VAL A N 1
ATOM 704 C CA . VAL A 1 89 ? 1.342 -11.189 -18.872 1.00 98.62 89 VAL A CA 1
ATOM 705 C C . VAL A 1 89 ? 2.528 -11.810 -19.589 1.00 98.62 89 VAL A C 1
ATOM 707 O O . VAL A 1 89 ? 2.506 -12.995 -19.905 1.00 98.62 89 VAL A O 1
ATOM 710 N N . LEU A 1 90 ? 3.581 -11.024 -19.798 1.00 98.88 90 LEU A N 1
ATOM 711 C CA . LEU A 1 90 ? 4.877 -11.517 -20.252 1.00 98.88 90 LEU A CA 1
ATOM 712 C C . LEU A 1 90 ? 5.834 -11.606 -19.062 1.00 98.88 90 LEU A C 1
ATOM 714 O O . LEU A 1 90 ? 6.079 -10.609 -18.386 1.00 98.88 90 LEU A O 1
ATOM 718 N N . ILE A 1 91 ? 6.424 -12.776 -18.833 1.00 98.94 91 ILE A N 1
ATOM 719 C CA . ILE A 1 91 ? 7.515 -12.950 -17.873 1.00 98.94 91 ILE A CA 1
ATOM 720 C C . ILE A 1 91 ? 8.823 -13.150 -18.638 1.00 98.94 91 ILE A C 1
ATOM 722 O O . ILE A 1 91 ? 9.035 -14.186 -19.265 1.00 98.94 91 ILE A O 1
ATOM 726 N N . VAL A 1 92 ? 9.725 -12.174 -18.559 1.00 98.94 92 VAL A N 1
ATOM 727 C CA . VAL A 1 92 ? 11.085 -12.274 -19.100 1.00 98.94 92 VAL A CA 1
ATOM 728 C C . VAL A 1 92 ? 11.989 -12.832 -18.005 1.00 98.94 92 VAL A C 1
ATOM 730 O O . VAL A 1 92 ? 12.214 -12.187 -16.979 1.00 98.94 92 VAL A O 1
ATOM 733 N N . TYR A 1 93 ? 12.490 -14.048 -18.200 1.00 98.88 93 TYR A N 1
ATOM 734 C CA . TYR A 1 93 ? 13.195 -14.823 -17.182 1.00 98.88 93 TYR A CA 1
ATOM 735 C C . TYR A 1 93 ? 14.659 -15.061 -17.561 1.00 98.88 93 TYR A C 1
ATOM 737 O O . TYR A 1 93 ? 14.959 -15.541 -18.653 1.00 98.88 93 TYR A O 1
ATOM 745 N N . ALA A 1 94 ? 15.582 -14.770 -16.639 1.00 98.62 94 ALA A N 1
ATOM 746 C CA . ALA A 1 94 ? 17.018 -14.931 -16.866 1.00 98.62 94 ALA A CA 1
ATOM 747 C C . ALA A 1 94 ? 17.716 -15.718 -15.749 1.00 98.62 94 ALA A C 1
ATOM 749 O O . ALA A 1 94 ? 18.370 -15.142 -14.881 1.00 98.62 94 ALA A O 1
ATOM 750 N N . HIS A 1 95 ? 17.644 -17.051 -15.793 1.00 98.44 95 HIS A N 1
ATOM 751 C CA . HIS A 1 95 ? 18.512 -17.914 -14.985 1.00 98.44 95 HIS A CA 1
ATOM 752 C C . HIS A 1 95 ? 18.748 -19.272 -15.666 1.00 98.44 95 HIS A C 1
ATOM 754 O O . HIS A 1 95 ? 17.868 -19.812 -16.318 1.00 98.44 95 HIS A O 1
ATOM 760 N N . GLN A 1 96 ? 19.927 -19.875 -15.481 1.00 95.56 96 GLN A N 1
ATOM 761 C CA . GLN A 1 96 ? 20.355 -21.060 -16.249 1.00 95.56 96 GLN A CA 1
ATOM 762 C C . GLN A 1 96 ? 19.817 -22.400 -15.714 1.00 95.56 96 GLN A C 1
ATOM 764 O O . GLN A 1 96 ? 20.189 -23.462 -16.212 1.00 95.56 96 GLN A O 1
ATOM 769 N N . ARG A 1 97 ? 19.050 -22.395 -14.617 1.00 94.75 97 ARG A N 1
ATOM 770 C CA . ARG A 1 97 ? 18.742 -23.603 -13.832 1.00 94.75 97 ARG A CA 1
ATOM 771 C C . ARG A 1 97 ? 17.301 -23.562 -13.342 1.00 94.75 97 ARG A C 1
ATOM 773 O O . ARG A 1 97 ? 16.950 -22.683 -12.556 1.00 94.75 97 ARG A O 1
ATOM 780 N N . SER A 1 98 ? 16.528 -24.580 -13.708 1.00 91.69 98 SER A N 1
ATOM 781 C CA . SER A 1 98 ? 15.152 -24.796 -13.239 1.00 91.69 98 SER A CA 1
ATOM 782 C C . SER A 1 98 ? 15.054 -25.058 -11.732 1.00 91.69 98 SER A C 1
ATOM 784 O O . SER A 1 98 ? 14.048 -24.747 -11.117 1.00 91.69 98 SER A O 1
ATOM 786 N N . GLY A 1 99 ? 16.116 -25.566 -11.099 1.00 93.75 99 GLY A N 1
ATOM 787 C CA . GLY A 1 99 ? 16.179 -25.736 -9.639 1.00 93.75 99 GLY A CA 1
ATOM 788 C C . GLY A 1 99 ? 16.522 -24.461 -8.853 1.00 93.75 99 GLY A C 1
ATOM 789 O O . GLY A 1 99 ? 16.788 -24.539 -7.658 1.00 93.75 99 GLY A O 1
ATOM 790 N N . SER A 1 100 ? 16.611 -23.300 -9.509 1.00 97.38 100 SER A N 1
ATOM 791 C CA . SER A 1 100 ? 16.941 -22.036 -8.841 1.00 97.38 100 SER A CA 1
ATOM 792 C C . SER A 1 100 ? 15.737 -21.436 -8.115 1.00 97.38 100 SER A C 1
ATOM 794 O O . SER A 1 100 ? 14.593 -21.606 -8.534 1.00 97.38 100 SER A O 1
ATOM 796 N N . PHE A 1 101 ? 15.997 -20.628 -7.082 1.00 98.12 101 PHE A N 1
ATOM 797 C CA . PHE A 1 101 ? 14.941 -19.842 -6.435 1.00 98.12 101 PHE A CA 1
ATOM 798 C C . PHE A 1 101 ? 14.260 -18.871 -7.419 1.00 98.12 101 PHE A C 1
ATOM 800 O O . PHE A 1 101 ? 13.055 -18.667 -7.348 1.00 98.12 101 PHE A O 1
ATOM 807 N N . ASN A 1 102 ? 15.005 -18.332 -8.392 1.00 98.56 102 ASN A N 1
ATOM 808 C CA . ASN A 1 102 ? 14.431 -17.519 -9.467 1.00 98.56 102 ASN A CA 1
ATOM 809 C C . ASN A 1 102 ? 13.430 -18.312 -10.316 1.00 98.56 102 ASN A C 1
ATOM 811 O O . ASN A 1 102 ? 12.406 -17.753 -10.700 1.00 98.56 102 ASN A O 1
ATOM 815 N N . SER A 1 103 ? 13.703 -19.593 -10.616 1.00 98.56 103 SER A N 1
ATOM 816 C CA . SER A 1 103 ? 12.711 -20.438 -11.297 1.00 98.56 103 SER A CA 1
ATOM 817 C C . SER A 1 103 ? 11.470 -20.587 -10.435 1.00 98.56 103 SER A C 1
ATOM 819 O O . SER A 1 103 ? 10.387 -20.308 -10.926 1.00 98.56 103 SER A O 1
ATOM 821 N N . ALA A 1 104 ? 11.629 -20.919 -9.150 1.00 98.50 104 ALA A N 1
ATOM 822 C CA . ALA A 1 104 ? 10.503 -21.085 -8.235 1.00 98.50 104 ALA A CA 1
ATOM 823 C C . ALA A 1 104 ? 9.635 -19.815 -8.124 1.00 98.50 104 ALA A C 1
ATOM 825 O O . ALA A 1 104 ? 8.412 -19.911 -8.130 1.00 98.50 104 ALA A O 1
ATOM 826 N N . ALA A 1 105 ? 10.245 -18.626 -8.082 1.00 98.56 105 ALA A N 1
ATOM 827 C CA . ALA A 1 105 ? 9.520 -17.353 -8.077 1.00 98.56 105 ALA A CA 1
ATOM 828 C C . ALA A 1 105 ? 8.762 -17.100 -9.396 1.00 98.56 105 ALA A C 1
ATOM 830 O O . ALA A 1 105 ? 7.603 -16.680 -9.370 1.00 98.56 105 ALA A O 1
ATOM 831 N N . LYS A 1 106 ? 9.380 -17.404 -10.547 1.00 98.69 106 LYS A N 1
ATOM 832 C CA . LYS A 1 106 ? 8.723 -17.359 -11.865 1.00 98.69 106 LYS A CA 1
ATOM 833 C C . LYS A 1 106 ? 7.566 -18.361 -11.942 1.00 98.69 106 LYS A C 1
ATOM 835 O O . LYS A 1 106 ? 6.479 -17.979 -12.353 1.00 98.69 106 LYS A O 1
ATOM 840 N N . ASP A 1 107 ? 7.773 -19.605 -11.516 1.00 98.69 107 ASP A N 1
ATOM 841 C CA . ASP A 1 107 ? 6.757 -20.665 -11.537 1.00 98.69 107 ASP A CA 1
ATOM 842 C C . ASP A 1 107 ? 5.556 -20.294 -10.647 1.00 98.69 107 ASP A C 1
ATOM 844 O O . ASP A 1 107 ? 4.415 -20.399 -11.088 1.00 98.69 107 ASP A O 1
ATOM 848 N N . ALA A 1 108 ? 5.801 -19.747 -9.451 1.00 98.56 108 ALA A N 1
ATOM 849 C CA . ALA A 1 108 ? 4.748 -19.245 -8.566 1.00 98.56 108 ALA A CA 1
ATOM 850 C C . ALA A 1 108 ? 3.953 -18.076 -9.181 1.00 98.56 108 ALA A C 1
ATOM 852 O O . ALA A 1 108 ? 2.737 -17.996 -9.008 1.00 98.56 108 ALA A O 1
ATOM 853 N N . ALA A 1 109 ? 4.612 -17.177 -9.923 1.00 98.56 109 ALA A N 1
ATOM 854 C CA . ALA A 1 109 ? 3.920 -16.102 -10.633 1.00 98.56 109 ALA A CA 1
ATOM 855 C C . ALA A 1 109 ? 3.031 -16.644 -11.761 1.00 98.56 109 ALA A C 1
ATOM 857 O O . ALA A 1 109 ? 1.875 -16.238 -11.871 1.00 98.56 109 ALA A O 1
ATOM 858 N N . VAL A 1 110 ? 3.546 -17.583 -12.566 1.00 98.75 110 VAL A N 1
ATOM 859 C CA . VAL A 1 110 ? 2.774 -18.255 -13.626 1.00 98.75 110 VAL A CA 1
ATOM 860 C C . VAL A 1 110 ? 1.544 -18.940 -13.035 1.00 98.75 110 VAL A C 1
ATOM 862 O O . VAL A 1 110 ? 0.442 -18.734 -13.537 1.00 98.75 110 VAL A O 1
ATOM 865 N N . GLU A 1 111 ? 1.720 -19.705 -11.957 1.00 98.50 111 GLU A N 1
ATOM 866 C CA . GLU A 1 111 ? 0.651 -20.427 -11.263 1.00 98.50 111 GLU A CA 1
ATOM 867 C C . GLU A 1 111 ? -0.488 -19.485 -10.840 1.00 98.50 111 GLU A C 1
ATOM 869 O O . GLU A 1 111 ? -1.631 -19.659 -11.268 1.00 98.50 111 GLU A O 1
ATOM 874 N N . VAL A 1 112 ? -0.178 -18.449 -10.051 1.00 97.62 112 VAL A N 1
ATOM 875 C CA . VAL A 1 112 ? -1.201 -17.552 -9.490 1.00 97.62 112 VAL A CA 1
ATOM 876 C C . VAL A 1 112 ? -1.874 -16.706 -10.569 1.00 97.62 112 VAL A C 1
ATOM 878 O O . VAL A 1 112 ? -3.095 -16.549 -10.553 1.00 97.62 112 VAL A O 1
ATOM 881 N N . LEU A 1 113 ? -1.112 -16.166 -11.524 1.00 97.19 113 LEU A N 1
ATOM 882 C CA . LEU A 1 113 ? -1.672 -15.311 -12.575 1.00 97.19 113 LEU A CA 1
ATOM 883 C C . LEU A 1 113 ? -2.545 -16.110 -13.549 1.00 97.19 113 LEU A C 1
ATOM 885 O O . LEU A 1 113 ? -3.612 -15.633 -13.938 1.00 97.19 113 LEU A O 1
ATOM 889 N N . THR A 1 114 ? -2.153 -17.345 -13.875 1.00 97.62 114 THR A N 1
ATOM 890 C CA . THR A 1 114 ? -2.989 -18.253 -14.677 1.00 97.62 114 THR A CA 1
ATOM 891 C C . THR A 1 114 ? -4.278 -18.598 -13.931 1.00 97.62 114 THR A C 1
ATOM 893 O O . THR A 1 114 ? -5.360 -18.512 -14.507 1.00 97.62 114 THR A O 1
ATOM 896 N N . ALA A 1 115 ? -4.199 -18.895 -12.627 1.00 95.44 115 ALA A N 1
ATOM 897 C CA . ALA A 1 115 ? -5.378 -19.147 -11.794 1.00 95.44 115 ALA A CA 1
ATOM 898 C C . ALA A 1 115 ? -6.319 -17.927 -11.692 1.00 95.44 115 ALA A C 1
ATOM 900 O O . ALA A 1 115 ? -7.526 -18.085 -11.520 1.00 95.44 115 ALA A O 1
ATOM 901 N N . LYS A 1 116 ? -5.791 -16.706 -11.851 1.00 92.62 116 LYS A N 1
ATOM 902 C CA . LYS A 1 116 ? -6.563 -15.452 -11.943 1.00 92.62 116 LYS A CA 1
ATOM 903 C C . LYS A 1 116 ? -7.140 -15.182 -13.338 1.00 92.62 116 LYS A C 1
ATOM 905 O O . LYS A 1 116 ? -7.718 -14.120 -13.557 1.00 92.62 116 LYS A O 1
ATOM 910 N N . GLY A 1 117 ? -6.991 -16.115 -14.277 1.00 94.31 117 GLY A N 1
ATOM 911 C CA . GLY A 1 117 ? -7.509 -15.997 -15.636 1.00 94.31 117 GLY A CA 1
ATOM 912 C C . GLY A 1 117 ? -6.656 -15.128 -16.560 1.00 94.31 117 GLY A C 1
ATOM 913 O O . GLY A 1 117 ? -7.161 -14.688 -17.592 1.00 94.31 117 GLY A O 1
ATOM 914 N N . CYS A 1 118 ? -5.390 -14.857 -16.217 1.00 96.56 118 CYS A N 1
ATOM 915 C CA . CYS A 1 118 ? -4.452 -14.188 -17.122 1.00 96.56 118 CYS A CA 1
ATOM 916 C C . CYS A 1 118 ? -3.862 -15.185 -18.129 1.00 96.56 118 CYS A C 1
ATOM 918 O O . CYS A 1 118 ? -3.556 -16.324 -17.779 1.00 96.56 118 CYS A O 1
ATOM 920 N N . ALA A 1 119 ? -3.620 -14.734 -19.357 1.00 97.81 119 ALA A N 1
ATOM 921 C CA . ALA A 1 119 ? -2.810 -15.461 -20.325 1.00 97.81 119 ALA A CA 1
ATOM 922 C C . ALA A 1 119 ? -1.331 -15.122 -20.089 1.00 97.81 119 ALA A C 1
ATOM 924 O O . ALA A 1 119 ? -0.915 -13.980 -20.291 1.00 97.81 119 ALA A O 1
ATOM 925 N N . VAL A 1 120 ? -0.545 -16.096 -19.626 1.00 98.50 120 VAL A N 1
ATOM 926 C CA . VAL A 1 120 ? 0.862 -15.891 -19.250 1.00 98.50 120 VAL A CA 1
ATOM 927 C C . VAL A 1 120 ? 1.792 -16.498 -20.301 1.00 98.50 120 VAL A C 1
ATOM 929 O O . VAL A 1 120 ? 1.761 -17.703 -20.539 1.00 98.50 120 VAL A O 1
ATOM 932 N N . GLU A 1 121 ? 2.654 -15.674 -20.894 1.00 98.50 121 GLU A N 1
ATOM 933 C CA . GLU A 1 121 ? 3.761 -16.104 -21.753 1.00 98.50 121 GLU A CA 1
ATOM 934 C C . GLU A 1 121 ? 5.102 -15.909 -21.031 1.00 98.50 121 GLU A C 1
ATOM 936 O O . GLU A 1 121 ? 5.299 -14.937 -20.298 1.00 98.50 121 GLU A O 1
ATOM 941 N N . VAL A 1 122 ? 6.047 -16.830 -21.240 1.00 98.81 122 VAL A N 1
ATOM 942 C CA . VAL A 1 122 ? 7.378 -16.781 -20.619 1.00 98.81 122 VAL A CA 1
ATOM 943 C C . VAL A 1 122 ? 8.457 -16.751 -21.696 1.00 98.81 122 VAL A C 1
ATOM 945 O O . VAL A 1 122 ? 8.532 -17.648 -22.535 1.00 98.81 122 VAL A O 1
ATOM 948 N N . SER A 1 123 ? 9.337 -15.757 -21.620 1.00 98.88 123 SER A N 1
ATOM 949 C CA . SER A 1 123 ? 10.590 -15.709 -22.373 1.00 98.88 123 SER A CA 1
ATOM 950 C C . SER A 1 123 ? 11.741 -16.137 -21.465 1.00 98.88 123 SER A C 1
ATOM 952 O O . SER A 1 123 ? 12.349 -15.318 -20.773 1.00 98.88 123 SER A O 1
ATOM 954 N N . ASP A 1 124 ? 12.016 -17.444 -21.429 1.00 98.69 124 ASP A N 1
ATOM 955 C CA . ASP A 1 124 ? 13.184 -18.005 -20.743 1.00 98.69 124 ASP A CA 1
ATOM 956 C C . ASP A 1 124 ? 14.426 -17.807 -21.614 1.00 98.69 124 ASP A C 1
ATOM 958 O O . ASP A 1 124 ? 14.721 -18.596 -22.515 1.00 98.69 124 ASP A O 1
ATOM 962 N N . LEU A 1 125 ? 15.162 -16.732 -21.338 1.00 98.75 125 LEU A N 1
ATOM 963 C CA . LEU A 1 125 ? 16.258 -16.279 -22.188 1.00 98.75 125 LEU A CA 1
ATOM 964 C C . LEU A 1 125 ? 17.373 -17.324 -22.320 1.00 98.75 125 LEU A C 1
ATOM 966 O O . LEU A 1 125 ? 17.999 -17.431 -23.377 1.00 98.75 125 LEU A O 1
ATOM 970 N N . TYR A 1 126 ? 17.616 -18.120 -21.274 1.00 98.44 126 TYR A N 1
ATOM 971 C CA . TYR A 1 126 ? 18.631 -19.170 -21.320 1.00 98.44 126 TYR A CA 1
ATOM 972 C C . TYR A 1 126 ? 18.140 -20.404 -22.074 1.00 98.44 126 TYR A C 1
ATOM 974 O O . TYR A 1 126 ? 18.900 -20.947 -22.878 1.00 98.44 126 TYR A O 1
ATOM 982 N N . ALA A 1 127 ? 16.887 -20.825 -21.876 1.00 97.94 127 ALA A N 1
ATOM 983 C CA . ALA A 1 127 ? 16.308 -21.930 -22.642 1.00 97.94 127 ALA A CA 1
ATOM 984 C C . ALA A 1 127 ? 16.208 -21.595 -24.140 1.00 97.94 127 ALA A C 1
ATOM 986 O O . ALA A 1 127 ? 16.496 -22.443 -24.986 1.00 97.94 127 ALA A O 1
ATOM 987 N N . MET A 1 128 ? 15.890 -20.339 -24.464 1.00 98.00 128 MET A N 1
ATOM 988 C CA . MET A 1 128 ? 15.859 -19.809 -25.831 1.00 98.00 128 MET A CA 1
ATOM 989 C C . MET A 1 128 ? 17.251 -19.673 -26.459 1.00 98.00 128 MET A C 1
ATOM 991 O O . MET A 1 128 ? 17.348 -19.485 -27.669 1.00 98.00 128 MET A O 1
ATOM 995 N N . LYS A 1 129 ? 18.329 -19.738 -25.659 1.00 98.00 129 LYS A N 1
ATOM 996 C CA . LYS A 1 129 ? 19.690 -19.355 -26.073 1.00 98.00 129 LYS A CA 1
ATOM 997 C C . LYS A 1 129 ? 19.704 -17.962 -26.714 1.00 98.00 129 LYS A C 1
ATOM 999 O O . LYS A 1 129 ? 20.331 -17.758 -27.752 1.00 98.00 129 LYS A O 1
ATOM 1004 N N . PHE A 1 130 ? 18.977 -17.024 -26.106 1.00 98.38 130 PHE A N 1
ATOM 1005 C CA . PHE A 1 130 ? 18.781 -15.690 -26.658 1.00 98.38 130 PHE A CA 1
ATOM 1006 C C . PHE A 1 130 ? 20.131 -15.000 -26.898 1.00 98.38 130 PHE A C 1
ATOM 1008 O O . PHE A 1 130 ? 20.976 -14.922 -26.000 1.00 98.38 130 PHE A O 1
ATOM 1015 N N . LYS A 1 131 ? 20.341 -14.498 -28.119 1.00 97.81 131 LYS A N 1
ATOM 1016 C CA . LYS A 1 131 ? 21.550 -13.756 -28.489 1.00 97.81 131 LYS A CA 1
ATOM 1017 C C . LYS A 1 131 ? 21.540 -12.405 -27.773 1.00 97.81 131 LYS A C 1
ATOM 1019 O O . LYS A 1 131 ? 20.665 -11.582 -28.014 1.00 97.81 131 LYS A O 1
ATOM 1024 N N . ALA A 1 132 ? 22.516 -12.174 -26.900 1.00 95.81 132 ALA A N 1
ATOM 1025 C CA . ALA A 1 132 ? 22.586 -10.955 -26.093 1.00 95.81 132 ALA A CA 1
ATOM 1026 C C . ALA A 1 132 ? 23.292 -9.778 -26.791 1.00 95.81 132 ALA A C 1
ATOM 1028 O O . ALA A 1 132 ? 23.172 -8.652 -26.327 1.00 95.81 132 ALA A O 1
ATOM 1029 N N . THR A 1 133 ? 24.055 -10.027 -27.856 1.00 97.25 133 THR A N 1
ATOM 1030 C CA . THR A 1 133 ? 24.833 -8.996 -28.552 1.00 97.25 133 THR A CA 1
ATOM 1031 C C . THR A 1 133 ? 24.012 -8.319 -29.644 1.00 97.25 133 THR A C 1
ATOM 1033 O O . THR A 1 133 ? 23.448 -8.987 -30.507 1.00 97.25 133 THR A O 1
ATOM 1036 N N . ASP A 1 134 ? 23.978 -6.995 -29.624 1.00 92.94 134 ASP A N 1
ATOM 1037 C CA . ASP A 1 134 ? 23.358 -6.131 -30.621 1.00 92.94 134 ASP A CA 1
ATOM 1038 C C . ASP A 1 134 ? 24.336 -5.863 -31.778 1.00 92.94 134 ASP A C 1
ATOM 1040 O O . ASP A 1 134 ? 25.361 -5.200 -31.628 1.00 92.94 134 ASP A O 1
ATOM 1044 N N . THR A 1 135 ? 24.074 -6.444 -32.953 1.00 94.81 135 THR A N 1
ATOM 1045 C CA . THR A 1 135 ? 24.985 -6.352 -34.113 1.00 94.81 135 THR A CA 1
ATOM 1046 C C . THR A 1 135 ? 24.225 -6.190 -35.426 1.00 94.81 135 THR A C 1
ATOM 1048 O O . THR A 1 135 ? 23.012 -6.360 -35.483 1.00 94.81 135 THR A O 1
ATOM 1051 N N . ALA A 1 136 ? 24.939 -5.916 -36.524 1.00 93.69 136 ALA A N 1
ATOM 1052 C CA . ALA A 1 136 ? 24.345 -5.833 -37.862 1.00 93.69 136 ALA A CA 1
ATOM 1053 C C . ALA A 1 136 ? 23.625 -7.124 -38.318 1.00 93.69 136 ALA A C 1
ATOM 1055 O O . ALA A 1 136 ? 22.837 -7.085 -39.256 1.00 93.69 136 ALA A O 1
ATOM 1056 N N . GLU A 1 137 ? 23.866 -8.257 -37.652 1.00 94.69 137 GLU A N 1
ATOM 1057 C CA . GLU A 1 137 ? 23.166 -9.524 -37.907 1.00 94.69 137 GLU A CA 1
ATOM 1058 C C . GLU A 1 137 ? 21.699 -9.507 -37.457 1.00 94.69 137 GLU A C 1
ATOM 1060 O O . GLU A 1 137 ? 20.954 -10.420 -37.794 1.00 94.69 137 GLU A O 1
ATOM 1065 N N . ASP A 1 138 ? 21.277 -8.490 -36.703 1.00 96.50 138 ASP A N 1
ATOM 1066 C CA . ASP A 1 138 ? 19.888 -8.316 -36.266 1.00 96.50 138 ASP A CA 1
ATOM 1067 C C . ASP A 1 138 ? 18.970 -7.826 -37.404 1.00 96.50 138 ASP A C 1
ATOM 1069 O O . ASP A 1 138 ? 17.756 -7.694 -37.226 1.00 96.50 138 ASP A O 1
ATOM 1073 N N . PHE A 1 139 ? 19.537 -7.596 -38.595 1.00 95.56 139 PHE A N 1
ATOM 1074 C CA . PHE A 1 139 ? 18.838 -7.122 -39.783 1.00 95.56 139 PHE A CA 1
ATOM 1075 C C . PHE A 1 139 ? 18.929 -8.147 -40.913 1.00 95.56 139 PHE A C 1
ATOM 1077 O O . PHE A 1 139 ? 20.007 -8.578 -41.314 1.00 95.56 139 PHE A O 1
ATOM 1084 N N . THR A 1 140 ? 17.786 -8.504 -41.497 1.00 92.25 140 THR A N 1
ATOM 1085 C CA . THR A 1 140 ? 17.706 -9.475 -42.605 1.00 92.25 140 THR A CA 1
ATOM 1086 C C . THR A 1 140 ? 17.989 -8.854 -43.981 1.00 92.25 140 THR A C 1
ATOM 1088 O O . THR A 1 140 ? 17.985 -9.549 -44.997 1.00 92.25 140 THR A O 1
ATOM 1091 N N . GLY A 1 141 ? 18.245 -7.542 -44.039 1.00 84.94 141 GLY A N 1
ATOM 1092 C CA . GLY A 1 141 ? 18.537 -6.792 -45.261 1.00 84.94 141 GLY A CA 1
ATOM 1093 C C . GLY A 1 141 ? 19.822 -5.969 -45.175 1.00 84.94 141 GLY A C 1
ATOM 1094 O O . GLY A 1 141 ? 20.512 -5.959 -44.161 1.00 84.94 141 GLY A O 1
ATOM 1095 N N . LYS A 1 142 ? 20.145 -5.250 -46.257 1.00 87.25 142 LYS A N 1
ATOM 1096 C CA . LYS A 1 142 ? 21.277 -4.312 -46.260 1.00 87.25 142 LYS A CA 1
ATOM 1097 C C . LYS A 1 142 ? 21.016 -3.166 -45.280 1.00 87.25 142 LYS A C 1
ATOM 1099 O O . LYS A 1 142 ? 19.955 -2.547 -45.347 1.00 87.25 142 LYS A O 1
ATOM 1104 N N . VAL A 1 143 ? 22.008 -2.880 -44.444 1.00 91.06 143 VAL A N 1
ATOM 1105 C CA . VAL A 1 143 ? 22.067 -1.673 -43.610 1.00 91.06 143 VAL A CA 1
ATOM 1106 C C . VAL A 1 143 ? 22.242 -0.428 -44.488 1.00 91.06 143 VAL A C 1
ATOM 1108 O O . VAL A 1 143 ? 22.809 -0.513 -45.584 1.00 91.06 143 VAL A O 1
ATOM 1111 N N . LYS A 1 144 ? 21.741 0.722 -44.033 1.00 90.94 144 LYS A N 1
ATOM 1112 C CA . LYS A 1 144 ? 21.801 2.008 -44.745 1.00 90.94 144 LYS A CA 1
ATOM 1113 C C . LYS A 1 144 ? 23.242 2.458 -44.976 1.00 90.94 144 LYS A C 1
ATOM 1115 O O . LYS A 1 144 ? 23.553 2.913 -46.076 1.00 90.94 144 LYS A O 1
ATOM 1120 N N . ASN A 1 145 ? 24.111 2.345 -43.970 1.00 88.25 145 ASN A N 1
ATOM 1121 C CA . ASN A 1 145 ? 25.527 2.690 -44.106 1.00 88.25 145 ASN A CA 1
ATOM 1122 C C . ASN A 1 145 ? 26.421 1.730 -43.308 1.00 88.25 145 ASN A C 1
ATOM 1124 O O . ASN A 1 145 ? 26.578 1.876 -42.099 1.00 88.25 145 ASN A O 1
ATOM 1128 N N . ALA A 1 146 ? 27.030 0.761 -43.994 1.00 89.19 146 ALA A N 1
ATOM 1129 C CA . ALA A 1 146 ? 27.915 -0.216 -43.359 1.00 89.19 146 ALA A CA 1
ATOM 1130 C C . ALA A 1 146 ? 29.229 0.405 -42.848 1.00 89.19 146 ALA A C 1
ATOM 1132 O O . ALA A 1 146 ? 29.735 -0.023 -41.813 1.00 89.19 146 ALA A O 1
ATOM 1133 N N . ASP A 1 147 ? 29.748 1.429 -43.533 1.00 91.25 147 ASP A N 1
ATOM 1134 C CA . ASP A 1 147 ? 31.006 2.097 -43.168 1.00 91.25 147 ASP A CA 1
ATOM 1135 C C . ASP A 1 147 ? 30.836 3.021 -41.947 1.00 91.25 147 ASP A C 1
ATOM 1137 O O . ASP A 1 147 ? 31.785 3.268 -41.203 1.00 91.25 147 ASP A O 1
ATOM 1141 N N . HIS A 1 148 ? 29.610 3.501 -41.707 1.00 91.94 148 HIS A N 1
ATOM 1142 C CA . HIS A 1 148 ? 29.230 4.317 -40.549 1.00 91.94 148 HIS A CA 1
ATOM 1143 C C . HIS A 1 148 ? 27.996 3.744 -39.846 1.00 91.94 148 HIS A C 1
ATOM 1145 O O . HIS A 1 148 ? 26.961 4.402 -39.721 1.00 91.94 148 HIS A O 1
ATOM 1151 N N . PHE A 1 149 ? 28.114 2.496 -39.400 1.00 92.75 149 PHE A N 1
ATOM 1152 C CA . PHE A 1 149 ? 27.025 1.764 -38.766 1.00 92.75 149 PHE A CA 1
ATOM 1153 C C . PHE A 1 149 ? 26.547 2.428 -37.462 1.00 92.75 149 PHE A C 1
ATOM 1155 O O . PHE A 1 149 ? 27.322 2.609 -36.521 1.00 92.75 149 PHE A O 1
ATOM 1162 N N . CYS A 1 150 ? 25.248 2.733 -37.382 1.00 94.31 150 CYS A N 1
ATOM 1163 C CA . CYS A 1 150 ? 24.592 3.243 -36.179 1.00 94.31 150 CYS A CA 1
ATOM 1164 C C . CYS A 1 150 ? 23.393 2.359 -35.820 1.00 94.31 150 CYS A C 1
ATOM 1166 O O . CYS A 1 150 ? 22.326 2.473 -36.424 1.00 94.31 150 CYS A O 1
ATOM 1168 N N . TYR A 1 151 ? 23.555 1.493 -34.815 1.00 94.50 151 TYR A N 1
ATOM 1169 C CA . TYR A 1 151 ? 22.548 0.487 -34.450 1.00 94.50 151 TYR A CA 1
ATOM 1170 C C . TYR A 1 151 ? 21.152 1.087 -34.201 1.00 94.50 151 TYR A C 1
ATOM 1172 O O . TYR A 1 151 ? 20.152 0.544 -34.664 1.00 94.50 151 TYR A O 1
ATOM 1180 N N . GLY A 1 152 ? 21.066 2.242 -33.532 1.00 91.88 152 GLY A N 1
ATOM 1181 C CA . GLY A 1 152 ? 19.789 2.909 -33.252 1.00 91.88 152 GLY A CA 1
ATOM 1182 C C . GLY A 1 152 ? 19.038 3.373 -34.507 1.00 91.88 152 GLY A C 1
ATOM 1183 O O . GLY A 1 152 ? 17.824 3.204 -34.595 1.00 91.88 152 GLY A O 1
ATOM 1184 N N . GLU A 1 153 ? 19.738 3.924 -35.503 1.00 92.75 153 GLU A N 1
ATOM 1185 C CA . GLU A 1 153 ? 19.106 4.307 -36.774 1.00 92.75 153 GLU A CA 1
ATOM 1186 C C . GLU A 1 153 ? 18.711 3.078 -37.598 1.00 92.75 153 GLU A C 1
ATOM 1188 O O . GLU A 1 153 ? 17.603 3.021 -38.133 1.00 92.75 153 GLU A O 1
ATOM 1193 N N . GLU A 1 154 ? 19.603 2.089 -37.682 1.00 95.19 154 GLU A N 1
ATOM 1194 C CA . GLU A 1 154 ? 19.383 0.874 -38.471 1.00 95.19 154 GLU A CA 1
ATOM 1195 C C . GLU A 1 154 ? 18.232 0.035 -37.900 1.00 95.19 154 GLU A C 1
ATOM 1197 O O . GLU A 1 154 ? 17.383 -0.429 -38.659 1.00 95.19 154 GLU A O 1
ATOM 1202 N N . THR A 1 155 ? 18.124 -0.088 -36.570 1.00 94.38 155 THR A N 1
ATOM 1203 C CA . THR A 1 155 ? 16.991 -0.774 -35.918 1.00 94.38 155 THR A CA 1
ATOM 1204 C C . THR A 1 155 ? 15.661 -0.108 -36.212 1.00 94.38 155 THR A C 1
ATOM 1206 O O . THR A 1 155 ? 14.698 -0.813 -36.508 1.00 94.38 155 THR A O 1
ATOM 1209 N N . LYS A 1 156 ? 15.593 1.227 -36.192 1.00 95.19 156 LYS A N 1
ATOM 1210 C CA . LYS A 1 156 ? 14.367 1.951 -36.541 1.00 95.19 156 LYS A CA 1
ATOM 1211 C C . LYS A 1 156 ? 13.940 1.653 -37.981 1.00 95.19 156 LYS A C 1
ATOM 1213 O O . LYS A 1 156 ? 12.790 1.290 -38.215 1.00 95.19 156 LYS A O 1
ATOM 1218 N N . LEU A 1 157 ? 14.869 1.761 -38.933 1.00 95.31 157 LEU A N 1
ATOM 1219 C CA . LEU A 1 157 ? 14.597 1.498 -40.352 1.00 95.31 157 LEU A CA 1
ATOM 1220 C C . LEU A 1 157 ? 14.211 0.036 -40.598 1.00 95.31 157 LEU A C 1
ATOM 1222 O O . LEU A 1 157 ? 13.296 -0.250 -41.371 1.00 95.31 157 LEU A O 1
ATOM 1226 N N . ALA A 1 158 ? 14.897 -0.898 -39.939 1.00 95.12 158 ALA A N 1
ATOM 1227 C CA . ALA A 1 158 ? 14.590 -2.315 -40.033 1.00 95.12 158 ALA A CA 1
ATOM 1228 C C . ALA A 1 158 ? 13.218 -2.635 -39.432 1.00 95.12 158 ALA A C 1
ATOM 1230 O O . ALA A 1 158 ? 12.473 -3.404 -40.032 1.00 95.12 158 ALA A O 1
ATOM 1231 N N . TRP A 1 159 ? 12.854 -2.025 -38.302 1.00 96.06 159 TRP A N 1
ATOM 1232 C CA . TRP A 1 159 ? 11.533 -2.178 -37.697 1.00 96.06 159 TRP A CA 1
ATOM 1233 C C . TRP A 1 159 ? 10.422 -1.666 -38.624 1.00 96.06 159 TRP A C 1
ATOM 1235 O O . TRP A 1 159 ? 9.494 -2.413 -38.925 1.00 96.06 159 TRP A O 1
ATOM 1245 N N . GLU A 1 160 ? 10.559 -0.448 -39.162 1.00 95.38 160 GLU A N 1
ATOM 1246 C CA . GLU A 1 160 ? 9.595 0.144 -40.108 1.00 95.38 160 GLU A CA 1
ATOM 1247 C C . GLU A 1 160 ? 9.419 -0.711 -41.376 1.00 95.38 160 GLU A C 1
ATOM 1249 O O . GLU A 1 160 ? 8.327 -0.788 -41.937 1.00 95.38 160 GLU A O 1
ATOM 1254 N N . ALA A 1 161 ? 10.487 -1.379 -41.820 1.00 95.38 161 ALA A N 1
ATOM 1255 C CA . ALA A 1 161 ? 10.483 -2.230 -43.005 1.00 95.38 161 ALA A CA 1
ATOM 1256 C C . ALA A 1 161 ? 10.152 -3.711 -42.730 1.00 95.38 161 ALA A C 1
ATOM 1258 O O . ALA A 1 161 ? 10.146 -4.498 -43.679 1.00 95.38 161 ALA A O 1
ATOM 1259 N N . GLY A 1 162 ? 9.936 -4.117 -41.472 1.00 95.31 162 GLY A N 1
ATOM 1260 C CA . GLY A 1 162 ? 9.732 -5.525 -41.100 1.00 95.31 162 GLY A CA 1
ATOM 1261 C C . GLY A 1 162 ? 10.950 -6.424 -41.365 1.00 95.31 162 GLY A C 1
ATOM 1262 O O . GLY A 1 162 ? 10.799 -7.577 -41.757 1.00 95.31 162 GLY A O 1
ATOM 1263 N N . LYS A 1 163 ? 12.165 -5.886 -41.209 1.00 96.44 163 LYS A N 1
ATOM 1264 C CA . LYS A 1 163 ? 13.456 -6.531 -41.521 1.00 96.44 163 LYS A CA 1
ATOM 1265 C C . LYS A 1 163 ? 14.310 -6.857 -40.293 1.00 96.44 163 LYS A C 1
ATOM 1267 O O . LYS A 1 163 ? 15.506 -7.100 -40.438 1.00 96.44 163 LYS A O 1
ATOM 1272 N N . LEU A 1 164 ? 13.725 -6.857 -39.099 1.00 97.31 164 LEU A N 1
ATOM 1273 C CA . LEU A 1 164 ? 14.387 -7.395 -37.909 1.00 97.31 164 LEU A CA 1
ATOM 1274 C C . LEU A 1 164 ? 14.453 -8.928 -37.988 1.00 97.31 164 LEU A C 1
ATOM 1276 O O . LEU A 1 164 ? 13.667 -9.560 -38.699 1.00 97.31 164 LEU A O 1
ATOM 1280 N N . THR A 1 165 ? 15.402 -9.539 -37.285 1.00 97.81 165 THR A N 1
ATOM 1281 C CA . THR A 1 165 ? 15.455 -10.998 -37.155 1.00 97.81 165 THR A CA 1
ATOM 1282 C C . THR A 1 165 ? 14.248 -11.543 -36.391 1.00 97.81 165 THR A C 1
ATOM 1284 O O . THR A 1 165 ? 13.657 -10.873 -35.543 1.00 97.81 165 THR A O 1
ATOM 1287 N N . ALA A 1 166 ? 13.883 -12.793 -36.689 1.00 97.62 166 ALA A N 1
ATOM 1288 C CA . ALA A 1 166 ? 12.671 -13.419 -36.162 1.00 97.62 166 ALA A CA 1
ATOM 1289 C C . ALA A 1 166 ? 12.637 -13.501 -34.626 1.00 97.62 166 ALA A C 1
ATOM 1291 O O . ALA A 1 166 ? 11.567 -13.378 -34.037 1.00 97.62 166 ALA A O 1
ATOM 1292 N N . ASP A 1 167 ? 13.792 -13.675 -33.978 1.00 98.00 167 ASP A N 1
ATOM 1293 C CA . ASP A 1 167 ? 13.904 -13.684 -32.517 1.00 98.00 167 ASP A CA 1
ATOM 1294 C C . ASP A 1 167 ? 13.537 -12.327 -31.902 1.00 98.00 167 ASP A C 1
ATOM 1296 O O . ASP A 1 167 ? 12.840 -12.289 -30.894 1.00 98.00 167 ASP A O 1
ATOM 1300 N N . ILE A 1 168 ? 13.935 -11.214 -32.525 1.00 98.44 168 ILE A N 1
ATOM 1301 C CA . ILE A 1 168 ? 13.555 -9.870 -32.072 1.00 98.44 168 ILE A CA 1
ATOM 1302 C C . ILE A 1 168 ? 12.068 -9.629 -32.332 1.00 98.44 168 ILE A C 1
ATOM 1304 O O . ILE A 1 168 ? 11.348 -9.200 -31.432 1.00 98.44 168 ILE A O 1
ATOM 1308 N N . SER A 1 169 ? 11.590 -9.919 -33.546 1.00 98.19 169 SER A N 1
ATOM 1309 C CA . SER A 1 169 ? 10.188 -9.689 -33.912 1.00 98.19 169 SER A CA 1
ATOM 1310 C C . SER A 1 169 ? 9.210 -10.475 -33.035 1.00 98.19 169 SER A C 1
ATOM 1312 O O . SER A 1 169 ? 8.159 -9.945 -32.678 1.00 98.19 169 SER A O 1
ATOM 1314 N N . GLU A 1 170 ? 9.556 -11.702 -32.638 1.00 98.56 170 GLU A N 1
ATOM 1315 C CA . GLU A 1 170 ? 8.722 -12.505 -31.739 1.00 98.56 170 GLU A CA 1
ATOM 1316 C C . GLU A 1 170 ? 8.657 -11.916 -30.321 1.00 98.56 170 GLU A C 1
ATOM 1318 O O . GLU A 1 170 ? 7.582 -11.826 -29.729 1.00 98.56 170 GLU A O 1
ATOM 1323 N N . GLU A 1 171 ? 9.774 -11.434 -29.775 1.00 98.88 171 GLU A N 1
ATOM 1324 C CA . GLU A 1 171 ? 9.766 -10.787 -28.458 1.00 98.88 171 GLU A CA 1
ATOM 1325 C C . GLU A 1 171 ? 9.031 -9.437 -28.482 1.00 98.88 171 GLU A C 1
ATOM 1327 O O . GLU A 1 171 ? 8.326 -9.088 -27.530 1.00 98.88 171 GLU A O 1
ATOM 1332 N N . GLN A 1 172 ? 9.117 -8.702 -29.596 1.00 98.69 172 GLN A N 1
ATOM 1333 C CA . GLN A 1 172 ? 8.322 -7.493 -29.810 1.00 98.69 172 GLN A CA 1
ATOM 1334 C C . GLN A 1 172 ? 6.821 -7.804 -29.891 1.00 98.69 172 GLN A C 1
ATOM 1336 O O . GLN A 1 172 ? 6.034 -7.087 -29.272 1.00 98.69 172 GLN A O 1
ATOM 1341 N N . ARG A 1 173 ? 6.411 -8.900 -30.551 1.00 98.56 173 ARG A N 1
ATOM 1342 C CA . ARG A 1 173 ? 5.009 -9.364 -30.559 1.00 98.56 173 ARG A CA 1
ATOM 1343 C C . ARG A 1 173 ? 4.498 -9.591 -29.136 1.00 98.56 173 ARG A C 1
ATOM 1345 O O . ARG A 1 173 ? 3.463 -9.036 -28.763 1.00 98.56 173 ARG A O 1
ATOM 1352 N N . LYS A 1 174 ? 5.239 -10.346 -28.320 1.00 98.75 174 LYS A N 1
ATOM 1353 C CA . LYS A 1 174 ? 4.870 -10.615 -26.918 1.00 98.75 174 LYS A CA 1
ATOM 1354 C C . LYS A 1 174 ? 4.689 -9.327 -26.115 1.00 98.75 174 LYS A C 1
ATOM 1356 O O . LYS A 1 174 ? 3.713 -9.184 -25.382 1.00 98.75 174 LYS A O 1
ATOM 1361 N N . LEU A 1 175 ? 5.592 -8.359 -26.283 1.00 98.50 175 LEU A N 1
ATOM 1362 C CA . LEU A 1 175 ? 5.484 -7.043 -25.644 1.00 98.50 175 LEU A CA 1
ATOM 1363 C C . LEU A 1 175 ? 4.269 -6.242 -26.126 1.00 98.50 175 LEU A C 1
ATOM 1365 O O . LEU A 1 175 ? 3.593 -5.599 -25.316 1.00 98.50 175 LEU A O 1
ATOM 1369 N N . THR A 1 176 ? 3.970 -6.268 -27.426 1.00 98.19 176 THR A N 1
ATOM 1370 C CA . THR A 1 176 ? 2.778 -5.620 -27.989 1.00 98.19 176 THR A CA 1
ATOM 1371 C C . THR A 1 176 ? 1.506 -6.179 -27.365 1.00 98.19 176 THR A C 1
ATOM 1373 O O . THR A 1 176 ? 0.610 -5.406 -27.023 1.00 98.19 176 THR A O 1
ATOM 1376 N N . GLU A 1 177 ? 1.451 -7.486 -27.142 1.00 97.81 177 GLU A N 1
ATOM 1377 C CA . GLU A 1 177 ? 0.278 -8.159 -26.593 1.00 97.81 177 GLU A CA 1
ATOM 1378 C C . GLU A 1 177 ? 0.147 -8.051 -25.068 1.00 97.81 177 GLU A C 1
ATOM 1380 O O . GLU A 1 177 ? -0.972 -8.042 -24.567 1.00 97.81 177 GLU A O 1
ATOM 1385 N N . ALA A 1 178 ? 1.251 -7.941 -24.327 1.00 98.44 178 ALA A N 1
ATOM 1386 C CA . ALA A 1 178 ? 1.231 -7.929 -22.865 1.00 98.44 178 ALA A CA 1
ATOM 1387 C C . ALA A 1 178 ? 0.617 -6.649 -22.261 1.00 98.44 178 ALA A C 1
ATOM 1389 O O . ALA A 1 178 ? 0.965 -5.530 -22.640 1.00 98.44 178 ALA A O 1
ATOM 1390 N N . ASP A 1 179 ? -0.233 -6.799 -21.247 1.00 98.06 179 ASP A N 1
ATOM 1391 C CA . ASP A 1 179 ? -0.669 -5.717 -20.354 1.00 98.06 179 ASP A CA 1
ATOM 1392 C C . ASP A 1 179 ? 0.347 -5.465 -19.226 1.00 98.06 179 ASP A C 1
ATOM 1394 O O . ASP A 1 179 ? 0.494 -4.341 -18.737 1.00 98.06 179 ASP A O 1
ATOM 1398 N N . LEU A 1 180 ? 1.041 -6.526 -18.803 1.00 98.56 180 LEU A N 1
ATOM 1399 C CA . LEU A 1 180 ? 2.022 -6.526 -17.722 1.00 98.56 180 LEU A CA 1
ATOM 1400 C C . LEU A 1 180 ? 3.289 -7.274 -18.147 1.00 98.56 180 LEU A C 1
ATOM 1402 O O . LEU A 1 180 ? 3.209 -8.380 -18.678 1.00 98.56 180 LEU A O 1
ATOM 1406 N N . VAL A 1 181 ? 4.455 -6.706 -17.836 1.00 98.88 181 VAL A N 1
ATOM 1407 C CA . VAL A 1 181 ? 5.762 -7.343 -18.046 1.00 98.88 181 VAL A CA 1
ATOM 1408 C C . VAL A 1 181 ? 6.488 -7.532 -16.713 1.00 98.88 181 VAL A C 1
ATOM 1410 O O . VAL A 1 181 ? 6.732 -6.567 -15.989 1.00 98.88 181 VAL A O 1
ATOM 1413 N N . ILE A 1 182 ? 6.861 -8.767 -16.380 1.00 98.94 182 ILE A N 1
ATOM 1414 C CA . ILE A 1 182 ? 7.644 -9.097 -15.182 1.00 98.94 182 ILE A CA 1
ATOM 1415 C C . ILE A 1 182 ? 9.043 -9.529 -15.610 1.00 98.94 182 ILE A C 1
ATOM 1417 O O . ILE A 1 182 ? 9.203 -10.494 -16.352 1.00 98.94 182 ILE A O 1
ATOM 1421 N N . PHE A 1 183 ? 10.065 -8.855 -15.097 1.00 98.94 183 PHE A N 1
ATOM 1422 C CA . PHE A 1 183 ? 11.459 -9.243 -15.294 1.00 98.94 183 PHE A CA 1
ATOM 1423 C C . PHE A 1 183 ? 11.927 -10.055 -14.089 1.00 98.94 183 PHE A C 1
ATOM 1425 O O . PHE A 1 183 ? 12.129 -9.476 -13.026 1.00 98.94 183 PHE A O 1
ATOM 1432 N N . GLN A 1 184 ? 12.101 -11.373 -14.244 1.00 98.88 184 GLN A N 1
ATOM 1433 C CA . GLN A 1 184 ? 12.593 -12.263 -13.185 1.00 98.88 184 GLN A CA 1
ATOM 1434 C C . GLN A 1 184 ? 14.081 -12.585 -13.365 1.00 98.88 184 GLN A C 1
ATOM 1436 O O . GLN A 1 184 ? 14.464 -13.228 -14.348 1.00 98.88 184 GLN A O 1
ATOM 1441 N N . PHE A 1 185 ? 14.923 -12.205 -12.401 1.00 98.88 185 PHE A N 1
ATOM 1442 C CA . PHE A 1 185 ? 16.373 -12.402 -12.517 1.00 98.88 185 PHE A CA 1
ATOM 1443 C C . PHE A 1 185 ? 17.129 -12.418 -11.176 1.00 98.88 185 PHE A C 1
ATOM 1445 O O . PHE A 1 185 ? 16.690 -11.826 -10.197 1.00 98.88 185 PHE A O 1
ATOM 1452 N N . PRO A 1 186 ? 18.317 -13.038 -11.098 1.00 98.56 186 PRO A N 1
ATOM 1453 C CA . PRO A 1 186 ? 19.265 -12.741 -10.034 1.00 98.56 186 PRO A CA 1
ATOM 1454 C C . PRO A 1 186 ? 19.960 -11.400 -10.297 1.00 98.56 186 PRO A C 1
ATOM 1456 O O . PRO A 1 186 ? 20.453 -11.166 -11.400 1.00 98.56 186 PRO A O 1
ATOM 1459 N N . MET A 1 187 ? 20.044 -10.530 -9.288 1.00 98.56 187 MET A N 1
ATOM 1460 C CA . MET A 1 187 ? 20.826 -9.298 -9.393 1.00 98.56 187 MET A CA 1
ATOM 1461 C C . MET A 1 187 ? 22.312 -9.640 -9.530 1.00 98.56 187 MET A C 1
ATOM 1463 O O . MET A 1 187 ? 22.903 -10.221 -8.617 1.00 98.56 187 MET A O 1
ATOM 1467 N N . TYR A 1 188 ? 22.920 -9.229 -10.640 1.00 97.88 188 TYR A N 1
ATOM 1468 C CA . TYR A 1 188 ? 24.354 -9.341 -10.894 1.00 97.88 188 TYR A CA 1
ATOM 1469 C C . TYR A 1 188 ? 24.938 -7.949 -11.065 1.00 97.88 188 TYR A C 1
ATOM 1471 O O . TYR A 1 188 ? 24.436 -7.162 -11.859 1.00 97.88 188 TYR A O 1
ATOM 1479 N N . TRP A 1 189 ? 25.997 -7.646 -10.310 1.00 97.62 189 TRP A N 1
ATOM 1480 C CA . TRP A 1 189 ? 26.677 -6.349 -10.374 1.00 97.62 189 TRP A CA 1
ATOM 1481 C C . TRP A 1 189 ? 25.710 -5.160 -10.300 1.00 97.62 189 TRP A C 1
ATOM 1483 O O . TRP A 1 189 ? 25.779 -4.244 -11.112 1.00 97.62 189 TRP A O 1
ATOM 1493 N N . PHE A 1 190 ? 24.798 -5.191 -9.320 1.00 97.56 190 PHE A N 1
ATOM 1494 C CA . PHE A 1 190 ? 23.817 -4.125 -9.073 1.00 97.56 190 PHE A CA 1
ATOM 1495 C C . PHE A 1 190 ? 22.829 -3.887 -10.232 1.00 97.56 190 PHE A C 1
ATOM 1497 O O . PHE A 1 190 ? 22.168 -2.856 -10.285 1.00 97.56 190 PHE A O 1
ATOM 1504 N N . THR A 1 191 ? 22.695 -4.844 -11.156 1.00 98.12 191 THR A N 1
ATOM 1505 C CA . THR A 1 191 ? 21.794 -4.750 -12.309 1.00 98.12 191 THR A CA 1
ATOM 1506 C C . THR A 1 191 ? 21.287 -6.131 -12.759 1.00 98.12 191 THR A C 1
ATOM 1508 O O . THR A 1 191 ? 21.440 -7.136 -12.057 1.00 98.12 191 THR A O 1
ATOM 1511 N N . VAL A 1 192 ? 20.618 -6.177 -13.910 1.00 98.69 192 VAL A N 1
ATOM 1512 C CA . VAL A 1 192 ? 20.135 -7.402 -14.561 1.00 98.69 192 VAL A CA 1
ATOM 1513 C C . VAL A 1 192 ? 21.297 -8.239 -15.132 1.00 98.69 192 VAL A C 1
ATOM 1515 O O . VAL A 1 192 ? 22.335 -7.685 -15.498 1.00 98.69 192 VAL A O 1
ATOM 1518 N N . PRO A 1 193 ? 21.154 -9.569 -15.291 1.00 98.75 193 PRO A N 1
ATOM 1519 C CA . PRO A 1 193 ? 22.136 -10.389 -15.995 1.00 98.75 193 PRO A CA 1
ATOM 1520 C C . PRO A 1 193 ? 22.379 -9.900 -17.426 1.00 98.75 193 PRO A C 1
ATOM 1522 O O . PRO A 1 193 ? 21.452 -9.445 -18.095 1.00 98.75 193 PRO A O 1
ATOM 1525 N N . ALA A 1 194 ? 23.598 -10.084 -17.940 1.00 98.62 194 ALA A N 1
ATOM 1526 C CA . ALA A 1 194 ? 23.982 -9.620 -19.276 1.00 98.62 194 ALA A CA 1
ATOM 1527 C C . ALA A 1 194 ? 23.034 -10.099 -20.394 1.00 98.62 194 ALA A C 1
ATOM 1529 O O . ALA A 1 194 ? 22.739 -9.335 -21.304 1.00 98.62 194 ALA A O 1
ATOM 1530 N N . ILE A 1 195 ? 22.495 -11.323 -20.304 1.00 98.75 195 ILE A N 1
ATOM 1531 C CA . ILE A 1 195 ? 21.524 -11.833 -21.286 1.00 98.75 195 ILE A CA 1
ATOM 1532 C C . ILE A 1 195 ? 20.194 -11.063 -21.265 1.00 98.75 195 ILE A C 1
ATOM 1534 O O . ILE A 1 195 ? 19.609 -10.824 -22.314 1.00 98.75 195 ILE A O 1
ATOM 1538 N N . MET A 1 196 ? 19.742 -10.627 -20.085 1.00 98.81 196 MET A N 1
ATOM 1539 C CA . MET A 1 196 ? 18.544 -9.799 -19.942 1.00 98.81 196 MET A CA 1
ATOM 1540 C C . MET A 1 196 ? 18.816 -8.365 -20.385 1.00 98.81 196 MET A C 1
ATOM 1542 O O . MET A 1 196 ? 17.961 -7.764 -21.026 1.00 98.81 196 MET A O 1
ATOM 1546 N N . LYS A 1 197 ? 20.012 -7.830 -20.109 1.00 98.69 197 LYS A N 1
ATOM 1547 C CA . LYS A 1 197 ? 20.416 -6.528 -20.649 1.00 98.69 197 LYS A CA 1
ATOM 1548 C C . LYS A 1 197 ? 20.449 -6.548 -22.180 1.00 98.69 197 LYS A C 1
ATOM 1550 O O . LYS A 1 197 ? 19.868 -5.667 -22.795 1.00 98.69 197 LYS A O 1
ATOM 1555 N N . GLY A 1 198 ? 21.030 -7.588 -22.777 1.00 98.62 198 GLY A N 1
ATOM 1556 C CA . GLY A 1 198 ? 21.034 -7.783 -24.228 1.00 98.62 198 GLY A CA 1
ATOM 1557 C C . GLY A 1 198 ? 19.634 -7.947 -24.823 1.00 98.62 198 GLY A C 1
ATOM 1558 O O . GLY A 1 198 ? 19.354 -7.428 -25.898 1.00 98.62 198 GLY A O 1
ATOM 1559 N N . TRP A 1 199 ? 18.717 -8.607 -24.106 1.00 98.81 199 TRP A N 1
ATOM 1560 C CA . TRP A 1 199 ? 17.300 -8.631 -24.483 1.00 98.81 199 TRP A CA 1
ATOM 1561 C C . TRP A 1 199 ? 16.685 -7.231 -24.471 1.00 98.81 199 TRP A C 1
ATOM 1563 O O . TRP A 1 199 ? 16.032 -6.849 -25.436 1.00 98.81 199 TRP A O 1
ATOM 1573 N N . MET A 1 200 ? 16.941 -6.433 -23.430 1.00 98.62 200 MET A N 1
ATOM 1574 C CA . MET A 1 200 ? 16.466 -5.047 -23.383 1.00 98.62 200 MET A CA 1
ATOM 1575 C C . MET A 1 200 ? 17.020 -4.233 -24.561 1.00 98.62 200 MET A C 1
ATOM 1577 O O . MET A 1 200 ? 16.251 -3.529 -25.203 1.00 98.62 200 MET A O 1
ATOM 1581 N N . ASP A 1 201 ? 18.302 -4.386 -24.897 1.00 98.12 201 ASP A N 1
ATOM 1582 C CA . ASP A 1 201 ? 18.959 -3.634 -25.977 1.00 98.12 201 ASP A CA 1
ATOM 1583 C C . ASP A 1 201 ? 18.452 -4.008 -27.377 1.00 98.12 201 ASP A C 1
ATOM 1585 O O . ASP A 1 201 ? 18.206 -3.129 -28.203 1.00 98.12 201 ASP A O 1
ATOM 1589 N N . ARG A 1 202 ? 18.250 -5.305 -27.639 1.00 98.38 202 ARG A N 1
ATOM 1590 C CA . ARG A 1 202 ? 17.818 -5.806 -28.955 1.00 98.38 202 ARG A CA 1
ATOM 1591 C C . ARG A 1 202 ? 16.309 -5.730 -29.179 1.00 98.38 202 ARG A C 1
ATOM 1593 O O . ARG A 1 202 ? 15.875 -5.708 -30.325 1.00 98.38 202 ARG A O 1
ATOM 1600 N N . VAL A 1 203 ? 15.501 -5.724 -28.114 1.00 98.62 203 VAL A N 1
ATOM 1601 C CA . VAL A 1 203 ? 14.030 -5.756 -28.216 1.00 98.62 203 VAL A CA 1
ATOM 1602 C C . VAL A 1 203 ? 13.412 -4.373 -28.009 1.00 98.62 203 VAL A C 1
ATOM 1604 O O . VAL A 1 203 ? 12.494 -4.009 -28.748 1.00 98.62 203 VAL A O 1
ATOM 1607 N N . LEU A 1 204 ? 13.912 -3.570 -27.058 1.00 98.31 204 LEU A N 1
ATOM 1608 C CA . LEU A 1 204 ? 13.390 -2.227 -26.765 1.00 98.31 204 LEU A CA 1
ATOM 1609 C C . LEU A 1 204 ? 14.017 -1.171 -27.689 1.00 98.31 204 LEU A C 1
ATOM 1611 O O . LEU A 1 204 ? 14.669 -0.229 -27.242 1.00 98.31 204 LEU A O 1
ATOM 1615 N N . THR A 1 205 ? 13.826 -1.334 -28.997 1.00 97.19 205 THR A N 1
ATOM 1616 C CA . THR A 1 205 ? 14.502 -0.529 -30.021 1.00 97.19 205 THR A CA 1
ATOM 1617 C C . THR A 1 205 ? 13.796 0.795 -30.323 1.00 97.19 205 THR A C 1
ATOM 1619 O O . THR A 1 205 ? 12.591 0.963 -30.093 1.00 97.19 205 THR A O 1
ATOM 1622 N N . LEU A 1 206 ? 14.550 1.734 -30.910 1.00 95.94 206 LEU A N 1
ATOM 1623 C CA . LEU A 1 206 ? 14.017 2.984 -31.453 1.00 95.94 206 LEU A CA 1
ATOM 1624 C C . LEU A 1 206 ? 12.943 2.689 -32.514 1.00 95.94 206 LEU A C 1
ATOM 1626 O O . LEU A 1 206 ? 13.119 1.824 -33.369 1.00 95.94 206 LEU A O 1
ATOM 1630 N N . GLY A 1 207 ? 11.826 3.414 -32.455 1.00 93.31 207 GLY A N 1
ATOM 1631 C CA . GLY A 1 207 ? 10.654 3.206 -33.313 1.00 93.31 207 GLY A CA 1
ATOM 1632 C C . GLY A 1 207 ? 9.610 2.286 -32.679 1.00 93.31 207 GLY A C 1
ATOM 1633 O O . GLY A 1 207 ? 8.431 2.632 -32.679 1.00 93.31 207 GLY A O 1
ATOM 1634 N N . PHE A 1 208 ? 10.044 1.180 -32.064 1.00 97.88 208 PHE A N 1
ATOM 1635 C CA . PHE A 1 208 ? 9.154 0.214 -31.414 1.00 97.88 208 PHE A CA 1
ATOM 1636 C C . PHE A 1 208 ? 8.814 0.580 -29.964 1.00 97.88 208 PHE A C 1
ATOM 1638 O O . PHE A 1 208 ? 7.641 0.707 -29.620 1.00 97.88 208 PHE A O 1
ATOM 1645 N N . ALA A 1 209 ? 9.827 0.728 -29.104 1.00 97.81 209 ALA A N 1
ATOM 1646 C CA . ALA A 1 209 ? 9.636 0.909 -27.662 1.00 97.81 209 ALA A CA 1
ATOM 1647 C C . ALA A 1 209 ? 9.677 2.379 -27.225 1.00 97.81 209 ALA A C 1
ATOM 1649 O O . ALA A 1 209 ? 9.073 2.751 -26.219 1.00 97.81 209 ALA A O 1
ATOM 1650 N N . PHE A 1 210 ? 10.359 3.231 -27.992 1.00 97.38 210 PHE A N 1
ATOM 1651 C CA . PHE A 1 210 ? 10.410 4.672 -27.761 1.00 97.38 210 PHE A CA 1
ATOM 1652 C C . PHE A 1 210 ? 10.679 5.446 -29.057 1.00 97.38 210 PHE A C 1
ATOM 1654 O O . PHE A 1 210 ? 11.178 4.899 -30.043 1.00 97.38 210 PHE A O 1
ATOM 1661 N N . THR A 1 211 ? 10.397 6.750 -29.029 1.00 94.88 211 THR A N 1
ATOM 1662 C CA . THR A 1 211 ? 10.924 7.731 -29.994 1.00 94.88 211 THR A CA 1
ATOM 1663 C C . THR A 1 211 ? 11.466 8.956 -29.254 1.00 94.88 211 THR A C 1
ATOM 1665 O O . THR A 1 211 ? 11.367 9.046 -28.028 1.00 94.88 211 THR A O 1
ATOM 1668 N N . HIS A 1 212 ? 12.041 9.925 -29.972 1.00 88.19 212 HIS A N 1
ATOM 1669 C CA . HIS A 1 212 ? 12.480 11.175 -29.344 1.00 88.19 212 HIS A CA 1
ATOM 1670 C C . HIS A 1 212 ? 11.310 11.964 -28.736 1.00 88.19 212 HIS A C 1
ATOM 1672 O O . HIS A 1 212 ? 11.487 12.602 -27.697 1.00 88.19 212 HIS A O 1
ATOM 1678 N N . GLU A 1 213 ? 10.130 11.874 -29.353 1.00 89.06 213 GLU A N 1
ATOM 1679 C CA . GLU A 1 213 ? 8.886 12.530 -28.946 1.00 89.06 213 GLU A CA 1
ATOM 1680 C C . GLU A 1 213 ? 8.103 11.706 -27.916 1.00 89.06 213 GLU A C 1
ATOM 1682 O O . GLU A 1 213 ? 7.497 12.269 -27.007 1.00 89.06 213 GLU A O 1
ATOM 1687 N N . LYS A 1 214 ? 8.112 10.371 -28.039 1.00 93.56 214 LYS A N 1
ATOM 1688 C CA . LYS A 1 214 ? 7.354 9.453 -27.179 1.00 93.56 214 LYS A CA 1
ATOM 1689 C C . LYS A 1 214 ? 8.281 8.714 -26.223 1.00 93.56 214 LYS A C 1
ATOM 1691 O O . LYS A 1 214 ? 8.773 7.628 -26.534 1.00 93.56 214 LYS A O 1
ATOM 1696 N N . ARG A 1 215 ? 8.473 9.302 -25.041 1.00 93.88 215 ARG A N 1
ATOM 1697 C CA . ARG A 1 215 ? 9.283 8.758 -23.939 1.00 93.88 215 ARG A CA 1
ATOM 1698 C C . ARG A 1 215 ? 8.726 9.145 -22.569 1.00 93.88 215 ARG A C 1
ATOM 1700 O O . ARG A 1 215 ? 7.917 10.071 -22.471 1.00 93.88 215 ARG A O 1
ATOM 1707 N N . TYR A 1 216 ? 9.191 8.483 -21.511 1.00 95.81 216 TYR A N 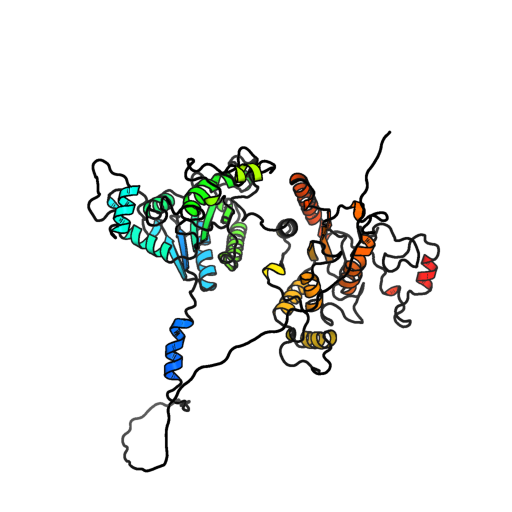1
ATOM 1708 C CA . TYR A 1 216 ? 8.762 8.737 -20.126 1.00 95.81 216 TYR A CA 1
ATOM 1709 C C . TYR A 1 216 ? 7.231 8.693 -19.997 1.00 95.81 216 TYR A C 1
ATOM 1711 O O . TYR A 1 216 ? 6.585 7.833 -20.585 1.00 95.81 216 TYR A O 1
ATOM 1719 N N . SER A 1 217 ? 6.604 9.650 -19.310 1.00 90.75 217 SER A N 1
ATOM 1720 C CA . SER A 1 217 ? 5.142 9.717 -19.163 1.00 90.75 217 SER A CA 1
ATOM 1721 C C . SER A 1 217 ? 4.353 9.834 -20.481 1.00 90.75 217 SER A C 1
ATOM 1723 O O . SER A 1 217 ? 3.131 9.711 -20.469 1.00 90.75 217 SER A O 1
ATOM 1725 N N . GLN A 1 218 ? 5.019 10.079 -21.614 1.00 92.56 218 GLN A N 1
ATOM 1726 C CA . GLN A 1 218 ? 4.427 10.104 -22.958 1.00 92.56 218 GLN A CA 1
ATOM 1727 C C . GLN A 1 218 ? 4.914 8.938 -23.842 1.00 92.56 218 GLN A C 1
ATOM 1729 O O . GLN A 1 218 ? 4.720 8.959 -25.058 1.00 92.56 218 GLN A O 1
ATOM 1734 N N . GLY A 1 219 ? 5.571 7.939 -23.247 1.00 95.69 219 GLY A N 1
ATOM 1735 C CA . GLY A 1 219 ? 6.152 6.792 -23.939 1.00 95.69 219 GLY A CA 1
ATOM 1736 C C . GLY A 1 219 ? 5.126 5.887 -24.617 1.00 95.69 219 GLY A C 1
ATOM 1737 O O . GLY A 1 219 ? 3.920 5.962 -24.368 1.00 95.69 219 GLY A O 1
ATOM 1738 N N . ILE A 1 220 ? 5.626 5.011 -25.489 1.00 97.75 220 ILE A N 1
ATOM 1739 C CA . ILE A 1 220 ? 4.802 4.097 -26.292 1.00 97.75 220 ILE A CA 1
ATOM 1740 C C . ILE A 1 220 ? 4.058 3.098 -25.396 1.00 97.75 220 ILE A C 1
ATOM 1742 O O . ILE A 1 220 ? 2.903 2.772 -25.661 1.00 97.75 220 ILE A O 1
ATOM 1746 N N . PHE A 1 221 ? 4.673 2.669 -24.293 1.00 98.44 221 PHE A N 1
ATOM 1747 C CA . PHE A 1 221 ? 4.115 1.681 -23.366 1.00 98.44 221 PHE A CA 1
ATOM 1748 C C . PHE A 1 221 ? 3.399 2.286 -22.149 1.00 98.44 221 PHE A C 1
ATOM 1750 O O . PHE A 1 221 ? 3.250 1.613 -21.133 1.00 98.44 221 PHE A O 1
ATOM 1757 N N . LYS A 1 222 ? 2.918 3.535 -22.238 1.00 95.50 222 LYS A N 1
ATOM 1758 C CA . LYS A 1 222 ? 2.233 4.246 -21.135 1.00 95.50 222 LYS A CA 1
ATOM 1759 C C . LYS A 1 222 ? 1.005 3.547 -20.550 1.00 95.50 222 LYS A C 1
ATOM 1761 O O . LYS A 1 222 ? 0.681 3.756 -19.383 1.00 95.50 222 LYS A O 1
ATOM 1766 N N . ASP A 1 223 ? 0.356 2.691 -21.331 1.00 95.00 223 ASP A N 1
ATOM 1767 C CA . ASP A 1 223 ? -0.834 1.945 -20.911 1.00 95.00 223 ASP A CA 1
ATOM 1768 C C . ASP A 1 223 ? -0.497 0.530 -20.397 1.00 95.00 223 ASP A C 1
ATOM 1770 O O . ASP A 1 223 ? -1.392 -0.233 -20.039 1.00 95.00 223 ASP A O 1
ATOM 1774 N N . LYS A 1 224 ? 0.795 0.176 -20.338 1.00 98.06 224 LYS A N 1
ATOM 1775 C CA . LYS A 1 224 ? 1.298 -1.123 -19.873 1.00 98.06 224 LYS A CA 1
ATOM 1776 C C . LYS A 1 224 ? 2.006 -0.976 -18.530 1.00 98.06 224 LYS A C 1
ATOM 1778 O O . LYS A 1 224 ? 2.646 0.042 -18.251 1.00 98.06 224 LYS A O 1
ATOM 1783 N N . LYS A 1 225 ? 1.949 -2.026 -17.711 1.00 98.56 225 LYS A N 1
ATOM 1784 C CA . LYS A 1 225 ? 2.673 -2.109 -16.436 1.00 98.56 225 LYS A CA 1
ATOM 1785 C C . LYS A 1 225 ? 3.955 -2.924 -16.585 1.00 98.56 225 LYS A C 1
ATOM 1787 O O . LYS A 1 225 ? 4.005 -3.871 -17.368 1.00 98.56 225 LYS A O 1
ATOM 1792 N N . ALA A 1 226 ? 4.982 -2.591 -15.811 1.00 98.81 226 ALA A N 1
ATOM 1793 C CA . ALA A 1 226 ? 6.198 -3.399 -15.722 1.00 98.81 226 ALA A CA 1
ATOM 1794 C C . ALA A 1 226 ? 6.707 -3.505 -14.283 1.00 98.81 226 ALA A C 1
ATOM 1796 O O . ALA A 1 226 ? 6.534 -2.580 -13.495 1.00 98.81 226 ALA A O 1
ATOM 1797 N N . MET A 1 227 ? 7.361 -4.614 -13.940 1.00 98.44 227 MET A N 1
ATOM 1798 C CA . MET A 1 227 ? 7.924 -4.844 -12.609 1.00 98.44 227 MET A CA 1
ATOM 1799 C C . MET A 1 227 ? 9.255 -5.590 -12.686 1.00 98.44 227 MET A C 1
ATOM 1801 O O . MET A 1 227 ? 9.415 -6.526 -13.469 1.00 98.44 227 MET A O 1
ATOM 1805 N N . LEU A 1 228 ? 10.189 -5.212 -11.813 1.00 98.88 228 LEU A N 1
ATOM 1806 C CA . LEU A 1 228 ? 11.404 -5.979 -11.549 1.00 98.88 228 LEU A CA 1
ATOM 1807 C C . LEU A 1 228 ? 11.139 -6.959 -10.400 1.00 98.88 228 LEU A C 1
ATOM 1809 O O . LEU A 1 228 ? 10.719 -6.536 -9.326 1.00 98.88 228 LEU A O 1
ATOM 1813 N N . SER A 1 229 ? 11.406 -8.244 -10.613 1.00 98.81 229 SER A N 1
ATOM 1814 C CA . SER A 1 229 ? 11.369 -9.291 -9.591 1.00 98.81 229 SER A CA 1
ATOM 1815 C C . SER A 1 229 ? 12.733 -9.963 -9.527 1.00 98.81 229 SER A C 1
ATOM 1817 O O . SER A 1 229 ? 13.174 -10.582 -10.494 1.00 98.81 229 SER A O 1
ATOM 1819 N N . PHE A 1 230 ? 13.453 -9.829 -8.417 1.00 98.81 230 PHE A N 1
ATOM 1820 C CA . PHE A 1 230 ? 14.828 -10.307 -8.378 1.00 98.81 230 PHE A CA 1
ATOM 1821 C C . PHE A 1 230 ? 15.300 -10.796 -7.022 1.00 98.81 230 PHE A C 1
ATOM 1823 O O . PHE A 1 230 ? 14.789 -10.422 -5.971 1.00 98.81 230 PHE A O 1
ATOM 1830 N N . THR A 1 231 ? 16.316 -11.653 -7.061 1.00 98.69 231 THR A N 1
ATOM 1831 C CA . THR A 1 231 ? 17.012 -12.143 -5.867 1.00 98.69 231 THR A CA 1
ATOM 1832 C C . THR A 1 231 ? 18.326 -11.405 -5.674 1.00 98.69 231 THR A C 1
ATOM 1834 O O . THR A 1 231 ? 19.061 -11.214 -6.646 1.00 98.69 231 THR A O 1
ATOM 1837 N N . THR A 1 232 ? 18.688 -11.092 -4.434 1.00 98.06 232 THR A N 1
ATOM 1838 C CA . THR A 1 232 ? 20.016 -10.562 -4.090 1.00 98.06 232 THR A CA 1
ATOM 1839 C C . THR A 1 232 ? 20.890 -11.629 -3.433 1.00 98.06 232 THR A C 1
ATOM 1841 O O . THR A 1 232 ? 20.392 -12.579 -2.834 1.00 98.06 232 THR A O 1
ATOM 1844 N N . GLY A 1 233 ? 22.213 -11.458 -3.502 1.00 95.25 233 GLY A N 1
ATOM 1845 C CA . GLY A 1 233 ? 23.133 -12.183 -2.615 1.00 95.25 233 GLY A CA 1
ATOM 1846 C C . GLY A 1 233 ? 23.189 -11.579 -1.206 1.00 95.25 233 GLY A C 1
ATOM 1847 O O . GLY A 1 233 ? 23.327 -12.304 -0.224 1.00 95.25 233 GLY A O 1
ATOM 1848 N N . SER A 1 234 ? 23.046 -10.255 -1.114 1.00 94.62 234 SER A N 1
ATOM 1849 C CA . SER A 1 234 ? 23.169 -9.471 0.119 1.00 94.62 234 SER A CA 1
ATOM 1850 C C . SER A 1 234 ? 21.853 -9.371 0.888 1.00 94.62 234 SER A C 1
ATOM 1852 O O . SER A 1 234 ? 20.776 -9.372 0.287 1.00 94.62 234 SER A O 1
ATOM 1854 N N . GLN A 1 235 ? 21.946 -9.230 2.210 1.00 90.00 235 GLN A N 1
ATOM 1855 C CA . GLN A 1 235 ? 20.799 -8.947 3.076 1.00 90.00 235 GLN A CA 1
ATOM 1856 C C . GLN A 1 235 ? 20.255 -7.532 2.824 1.00 90.00 235 GLN A C 1
ATOM 1858 O O . GLN A 1 235 ? 20.994 -6.653 2.377 1.00 90.00 235 GLN A O 1
ATOM 1863 N N . GLU A 1 236 ? 18.985 -7.306 3.161 1.00 90.31 236 GLU A N 1
ATOM 1864 C CA . GLU A 1 236 ? 18.314 -6.004 3.026 1.00 90.31 236 GLU A CA 1
ATOM 1865 C C . GLU A 1 236 ? 19.064 -4.871 3.736 1.00 90.31 236 GLU A C 1
ATOM 1867 O O . GLU A 1 236 ? 19.282 -3.809 3.159 1.00 90.31 236 GLU A O 1
ATOM 1872 N N . SER A 1 237 ? 19.549 -5.126 4.956 1.00 82.94 237 SER A N 1
ATOM 1873 C CA . SER A 1 237 ? 20.291 -4.157 5.774 1.00 82.94 237 SER A CA 1
ATOM 1874 C C . SER A 1 237 ? 21.559 -3.623 5.104 1.00 82.94 237 SER A C 1
ATOM 1876 O O . SER A 1 237 ? 22.011 -2.529 5.423 1.00 82.94 237 SER A O 1
ATOM 1878 N N . MET A 1 238 ? 22.142 -4.359 4.155 1.00 91.06 238 MET A N 1
ATOM 1879 C CA . MET A 1 238 ? 23.318 -3.890 3.422 1.00 91.06 238 MET A CA 1
ATOM 1880 C C . MET A 1 238 ? 22.974 -2.797 2.407 1.00 91.06 238 MET A C 1
ATOM 1882 O O . MET A 1 238 ? 23.885 -2.099 1.974 1.00 91.06 238 MET A O 1
ATOM 1886 N N . PHE A 1 239 ? 21.697 -2.655 2.042 1.00 90.94 239 PHE A N 1
ATOM 1887 C CA . PHE A 1 239 ? 21.184 -1.678 1.082 1.00 90.94 239 PHE A CA 1
ATOM 1888 C C . PHE A 1 239 ? 20.375 -0.535 1.727 1.00 90.94 239 PHE A C 1
ATOM 1890 O O . PHE A 1 239 ? 19.632 0.176 1.046 1.00 90.94 239 PHE A O 1
ATOM 1897 N N . SER A 1 240 ? 20.489 -0.354 3.045 1.00 81.56 240 SER A N 1
ATOM 1898 C CA . SER A 1 240 ? 19.971 0.832 3.732 1.00 81.56 240 SER A CA 1
ATOM 1899 C C . SER A 1 240 ? 20.844 2.065 3.448 1.00 81.56 240 SER A C 1
ATOM 1901 O O . SER A 1 240 ? 21.952 1.961 2.922 1.00 81.56 240 SER A O 1
ATOM 1903 N N . ALA A 1 241 ? 20.387 3.250 3.869 1.00 75.56 241 ALA A N 1
ATOM 1904 C CA . ALA A 1 241 ? 21.145 4.500 3.732 1.00 75.56 241 ALA A CA 1
ATOM 1905 C C . ALA A 1 241 ? 22.525 4.482 4.429 1.00 75.56 241 ALA A C 1
ATOM 1907 O O . ALA A 1 241 ? 23.417 5.234 4.047 1.00 75.56 241 ALA A O 1
ATOM 1908 N N . ASN A 1 242 ? 22.708 3.626 5.439 1.00 82.19 242 ASN A N 1
ATOM 1909 C CA . ASN A 1 242 ? 23.979 3.390 6.133 1.00 82.19 242 ASN A CA 1
ATOM 1910 C C . ASN A 1 242 ? 24.596 2.011 5.827 1.00 82.19 242 ASN A C 1
ATOM 1912 O O . ASN A 1 242 ? 25.582 1.624 6.456 1.00 82.19 242 ASN A O 1
ATOM 1916 N N . GLY A 1 243 ? 24.008 1.258 4.898 1.00 86.88 243 GLY A N 1
ATOM 1917 C CA . GLY A 1 243 ? 24.477 -0.054 4.484 1.00 86.88 243 GLY A CA 1
ATOM 1918 C C . GLY A 1 243 ? 25.656 0.048 3.518 1.00 86.88 243 GLY A C 1
ATOM 1919 O O . GLY A 1 243 ? 25.781 1.003 2.753 1.00 86.88 243 GLY A O 1
ATOM 1920 N N . ILE A 1 244 ? 26.532 -0.958 3.530 1.00 95.62 244 ILE A N 1
ATOM 1921 C CA . ILE A 1 244 ? 27.775 -0.954 2.738 1.00 95.62 244 ILE A CA 1
ATOM 1922 C C . ILE A 1 244 ? 27.547 -0.895 1.217 1.00 95.62 244 ILE A C 1
ATOM 1924 O O . ILE A 1 244 ? 28.413 -0.419 0.490 1.00 95.62 244 ILE A O 1
ATOM 1928 N N . ASN A 1 245 ? 26.390 -1.356 0.734 1.00 95.56 245 ASN A N 1
ATOM 1929 C CA . ASN A 1 245 ? 26.039 -1.336 -0.686 1.00 95.56 245 ASN A CA 1
ATOM 1930 C C . ASN A 1 245 ? 25.348 -0.027 -1.110 1.00 95.56 245 ASN A C 1
ATOM 1932 O O . ASN A 1 245 ? 25.143 0.182 -2.305 1.00 95.56 245 ASN A O 1
ATOM 1936 N N . GLY A 1 246 ? 24.999 0.843 -0.156 1.00 92.19 246 GLY A N 1
ATOM 1937 C CA . GLY A 1 246 ? 24.232 2.062 -0.395 1.00 92.19 246 GLY A CA 1
ATOM 1938 C C . GLY A 1 246 ? 22.745 1.813 -0.668 1.00 92.19 246 GLY A C 1
ATOM 1939 O O . GLY A 1 246 ? 22.282 0.679 -0.769 1.00 92.19 246 GLY A O 1
ATOM 1940 N N . ASP A 1 247 ? 21.988 2.903 -0.783 1.00 92.69 247 ASP A N 1
ATOM 1941 C CA . ASP A 1 247 ? 20.527 2.876 -0.897 1.00 92.69 247 ASP A CA 1
ATOM 1942 C C . ASP A 1 247 ? 20.041 2.135 -2.164 1.00 92.69 247 ASP A C 1
ATOM 1944 O O . ASP A 1 247 ? 20.367 2.512 -3.298 1.00 92.69 247 ASP A O 1
ATOM 1948 N N . MET A 1 248 ? 19.200 1.107 -1.983 1.00 95.38 248 MET A N 1
ATOM 1949 C CA . MET A 1 248 ? 18.575 0.364 -3.090 1.00 95.38 248 MET A CA 1
ATOM 1950 C C . MET A 1 248 ? 17.797 1.275 -4.052 1.00 95.38 248 MET A C 1
ATOM 1952 O O . MET A 1 248 ? 17.757 1.008 -5.254 1.00 95.38 248 MET A O 1
ATOM 1956 N N . ASN A 1 249 ? 17.230 2.387 -3.571 1.00 95.81 249 ASN A N 1
ATOM 1957 C CA . ASN A 1 249 ? 16.515 3.333 -4.427 1.00 95.81 249 ASN A CA 1
ATOM 1958 C C . ASN A 1 249 ? 17.415 3.906 -5.536 1.00 95.81 249 ASN A C 1
ATOM 1960 O O . ASN A 1 249 ? 16.964 4.098 -6.666 1.00 95.81 249 ASN A O 1
ATOM 1964 N N . VAL A 1 250 ? 18.696 4.140 -5.235 1.00 96.56 250 VAL A N 1
ATOM 1965 C CA . VAL A 1 250 ? 19.691 4.619 -6.208 1.00 96.56 250 VAL A CA 1
ATOM 1966 C C . VAL A 1 250 ? 20.050 3.521 -7.201 1.00 96.56 250 VAL A C 1
ATOM 1968 O O . VAL A 1 250 ? 20.118 3.776 -8.402 1.00 96.56 250 VAL A O 1
ATOM 1971 N N . THR A 1 251 ? 20.216 2.293 -6.710 1.00 97.06 251 THR A N 1
ATOM 1972 C CA . THR A 1 251 ? 20.554 1.122 -7.534 1.00 97.06 251 THR A CA 1
ATOM 1973 C C . THR A 1 251 ? 19.490 0.840 -8.598 1.00 97.06 251 THR A C 1
ATOM 1975 O O . THR A 1 251 ? 19.818 0.505 -9.734 1.00 97.06 251 THR A O 1
ATOM 1978 N N . LEU A 1 252 ? 18.209 1.000 -8.258 1.00 98.25 252 LEU A N 1
ATOM 1979 C CA . LEU A 1 252 ? 17.105 0.673 -9.162 1.00 98.25 252 LEU A CA 1
ATOM 1980 C C . LEU A 1 252 ? 16.767 1.768 -10.175 1.00 98.25 252 LEU A C 1
ATOM 1982 O O . LEU A 1 252 ? 16.204 1.462 -11.230 1.00 98.25 252 LEU A O 1
ATOM 1986 N N . TRP A 1 253 ? 17.134 3.022 -9.895 1.00 98.25 253 TRP A N 1
ATOM 1987 C CA . TRP A 1 253 ? 16.778 4.170 -10.731 1.00 98.25 253 TRP A CA 1
ATOM 1988 C C . TRP A 1 253 ? 17.136 4.000 -12.222 1.00 98.25 253 TRP A C 1
ATOM 1990 O O . TRP A 1 253 ? 16.269 4.258 -13.063 1.00 98.25 253 TRP A O 1
ATOM 2000 N N . PRO A 1 254 ? 18.342 3.531 -12.611 1.00 98.50 254 PRO A N 1
ATOM 2001 C CA . PRO A 1 254 ? 18.684 3.363 -14.024 1.00 98.50 254 PRO A CA 1
ATOM 2002 C C . PRO A 1 254 ? 17.794 2.352 -14.755 1.00 98.50 254 PRO A C 1
ATOM 2004 O O . PRO A 1 254 ? 17.468 2.562 -15.919 1.00 98.50 254 PRO A O 1
ATOM 2007 N N . LEU A 1 255 ? 17.363 1.280 -14.084 1.00 98.56 255 LEU A N 1
ATOM 2008 C CA . LEU A 1 255 ? 16.492 0.266 -14.682 1.00 98.56 255 LEU A CA 1
ATOM 2009 C C . LEU A 1 255 ? 15.043 0.758 -14.750 1.00 98.56 255 LEU A C 1
ATOM 2011 O O . LEU A 1 255 ? 14.412 0.722 -15.805 1.00 98.56 255 LEU A O 1
ATOM 2015 N N . GLN A 1 256 ? 14.516 1.243 -13.626 1.00 98.69 256 GLN A N 1
ATOM 2016 C CA . GLN A 1 256 ? 13.114 1.633 -13.516 1.00 98.69 256 GLN A CA 1
ATOM 2017 C C . GLN A 1 256 ? 12.820 2.926 -14.281 1.00 98.69 256 GLN A C 1
ATOM 2019 O O . GLN A 1 256 ? 11.906 2.938 -15.099 1.00 98.69 256 GLN A O 1
ATOM 2024 N N . ASN A 1 257 ? 13.607 3.990 -14.092 1.00 98.31 257 ASN A N 1
ATOM 2025 C CA . ASN A 1 257 ? 13.412 5.239 -14.831 1.00 98.31 257 ASN A CA 1
ATOM 2026 C C . ASN A 1 257 ? 14.048 5.189 -16.229 1.00 98.31 257 ASN A C 1
ATOM 2028 O O . ASN A 1 257 ? 13.420 5.566 -17.216 1.00 98.31 257 ASN A O 1
ATOM 2032 N N . GLY A 1 258 ? 15.307 4.749 -16.307 1.00 97.56 258 GLY A N 1
ATOM 2033 C CA . GLY A 1 258 ? 16.126 4.864 -17.518 1.00 97.56 258 GLY A CA 1
ATOM 2034 C C . GLY A 1 258 ? 15.790 3.871 -18.631 1.00 97.56 258 GLY A C 1
ATOM 2035 O O . GLY A 1 258 ? 16.061 4.174 -19.788 1.00 97.56 258 GLY A O 1
ATOM 2036 N N . ILE A 1 259 ? 15.178 2.725 -18.310 1.00 98.62 259 ILE A N 1
ATOM 2037 C CA . ILE A 1 259 ? 14.763 1.721 -19.303 1.00 98.62 259 ILE A CA 1
ATOM 2038 C C . ILE A 1 259 ? 13.238 1.627 -19.348 1.00 98.62 259 ILE A C 1
ATOM 2040 O O . ILE A 1 259 ? 12.626 1.927 -20.373 1.00 98.62 259 ILE A O 1
ATOM 2044 N N . LEU A 1 260 ? 12.606 1.237 -18.236 1.00 98.75 260 LEU A N 1
ATOM 2045 C CA . LEU A 1 260 ? 11.175 0.920 -18.234 1.00 98.75 260 LEU A CA 1
ATOM 2046 C C . LEU A 1 260 ? 10.310 2.173 -18.406 1.00 98.75 260 LEU A C 1
ATOM 2048 O O . LEU A 1 260 ? 9.537 2.266 -19.362 1.00 98.75 260 LEU A O 1
ATOM 2052 N N . HIS A 1 261 ? 10.460 3.158 -17.517 1.00 98.44 261 HIS A N 1
ATOM 2053 C CA . HIS A 1 261 ? 9.691 4.394 -17.600 1.00 98.44 261 HIS A CA 1
ATOM 2054 C C . HIS A 1 261 ? 10.029 5.165 -18.876 1.00 98.44 261 HIS A C 1
ATOM 2056 O O . HIS A 1 261 ? 9.121 5.698 -19.501 1.00 98.44 261 HIS A O 1
ATOM 2062 N N . TYR A 1 262 ? 11.290 5.156 -19.326 1.00 98.38 262 TYR A N 1
ATOM 2063 C CA . TYR A 1 262 ? 11.692 5.756 -20.601 1.00 98.38 262 TYR A CA 1
ATOM 2064 C C . TYR A 1 262 ? 10.855 5.246 -21.785 1.00 98.38 262 TYR A C 1
ATOM 2066 O O . TYR A 1 262 ? 10.383 6.057 -22.580 1.00 98.38 262 TYR A O 1
ATOM 2074 N N . CYS A 1 263 ? 10.586 3.937 -21.859 1.00 98.50 263 CYS A N 1
ATOM 2075 C CA . CYS A 1 263 ? 9.705 3.345 -22.879 1.00 98.50 263 CYS A CA 1
ATOM 2076 C C . CYS A 1 263 ? 8.208 3.636 -22.644 1.00 98.50 263 CYS A C 1
ATOM 2078 O O . CYS A 1 263 ? 7.370 3.420 -23.517 1.00 98.50 263 CYS A O 1
ATOM 2080 N N . GLY A 1 264 ? 7.851 4.136 -21.464 1.00 97.69 264 GLY A N 1
ATOM 2081 C CA . GLY A 1 264 ? 6.502 4.546 -21.094 1.00 97.69 264 GLY A CA 1
ATOM 2082 C C . GLY A 1 264 ? 5.886 3.761 -19.952 1.00 97.69 264 GLY A C 1
ATOM 2083 O O . GLY A 1 264 ? 4.894 4.222 -19.408 1.00 97.69 264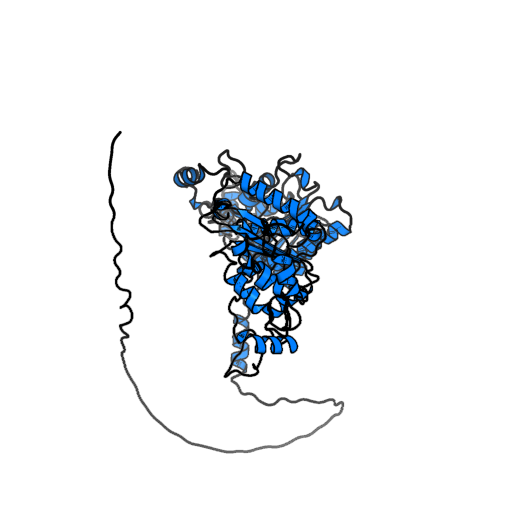 GLY A O 1
ATOM 2084 N N . PHE A 1 265 ? 6.449 2.621 -19.552 1.00 98.69 265 PHE A N 1
ATOM 2085 C CA . PHE A 1 265 ? 5.785 1.732 -18.600 1.00 98.69 265 PHE A CA 1
ATOM 2086 C C . PHE A 1 265 ? 5.363 2.437 -17.303 1.00 98.69 265 PHE A C 1
ATOM 2088 O O . PHE A 1 265 ? 6.107 3.229 -16.712 1.00 98.69 265 PHE A O 1
ATOM 2095 N N . GLN A 1 266 ? 4.186 2.052 -16.813 1.00 98.00 266 GLN A N 1
ATOM 2096 C CA . GLN A 1 266 ? 3.791 2.241 -15.423 1.00 98.00 266 GLN A CA 1
ATOM 2097 C C . GLN A 1 266 ? 4.570 1.233 -14.570 1.00 98.00 266 GLN A C 1
ATOM 2099 O O . GLN A 1 266 ? 4.232 0.049 -14.514 1.00 98.00 266 GLN A O 1
ATOM 2104 N N . VAL A 1 267 ? 5.660 1.680 -13.949 1.00 98.56 267 VAL A N 1
ATOM 2105 C CA . VAL A 1 267 ? 6.564 0.784 -13.215 1.00 98.56 267 VAL A CA 1
ATOM 2106 C C . VAL A 1 267 ? 6.001 0.497 -11.826 1.00 98.56 267 VAL A C 1
ATOM 2108 O O . VAL A 1 267 ? 5.806 1.421 -11.046 1.00 98.56 267 VAL A O 1
ATOM 2111 N N . LEU A 1 268 ? 5.741 -0.767 -11.504 1.00 98.38 268 LEU A N 1
ATOM 2112 C CA . LEU A 1 268 ? 5.313 -1.204 -10.174 1.00 98.38 268 LEU A CA 1
ATOM 2113 C C . LEU A 1 268 ? 6.500 -1.279 -9.206 1.00 98.38 268 LEU A C 1
ATOM 2115 O O . LEU A 1 268 ? 7.658 -1.380 -9.624 1.00 98.38 268 LEU A O 1
ATOM 2119 N N . ALA A 1 269 ? 6.205 -1.269 -7.903 1.00 96.94 269 ALA A N 1
ATOM 2120 C CA . ALA A 1 269 ? 7.213 -1.512 -6.875 1.00 96.94 269 ALA A CA 1
ATOM 2121 C C . ALA A 1 269 ? 7.933 -2.852 -7.137 1.00 96.94 269 ALA A C 1
ATOM 2123 O O . ALA A 1 269 ? 7.282 -3.826 -7.526 1.00 96.94 269 ALA A O 1
ATOM 2124 N N . PRO A 1 270 ? 9.258 -2.940 -6.951 1.00 98.38 270 PRO A N 1
ATOM 2125 C CA . PRO A 1 270 ? 9.994 -4.166 -7.224 1.00 98.38 270 PRO A CA 1
ATOM 2126 C C . PRO A 1 270 ? 9.584 -5.281 -6.253 1.00 98.38 270 PRO A C 1
ATOM 2128 O O . PRO A 1 270 ? 9.136 -5.028 -5.135 1.00 98.38 270 PRO A O 1
ATOM 2131 N N . GLN A 1 271 ? 9.756 -6.532 -6.665 1.00 98.44 271 GLN A N 1
ATOM 2132 C CA . GLN A 1 271 ? 9.806 -7.664 -5.749 1.00 98.44 271 GLN A CA 1
ATOM 2133 C C . GLN A 1 271 ? 11.270 -8.008 -5.496 1.00 98.44 271 GLN A C 1
ATOM 2135 O O . GLN A 1 271 ? 11.982 -8.402 -6.419 1.00 98.44 271 GLN A O 1
ATOM 2140 N N . ILE A 1 272 ? 11.716 -7.876 -4.247 1.00 97.81 272 ILE A N 1
ATOM 2141 C CA . ILE A 1 272 ? 13.092 -8.193 -3.868 1.00 97.81 272 ILE A CA 1
ATOM 2142 C C . ILE A 1 272 ? 13.090 -9.374 -2.913 1.00 97.81 272 ILE A C 1
ATOM 2144 O O . ILE A 1 272 ? 12.524 -9.325 -1.825 1.00 97.81 272 ILE A O 1
ATOM 2148 N N . PHE A 1 273 ? 13.748 -10.445 -3.329 1.00 96.12 273 PHE A N 1
ATOM 2149 C CA . PHE A 1 273 ? 14.023 -11.598 -2.490 1.00 96.12 273 PHE A CA 1
ATOM 2150 C C . PHE A 1 273 ? 15.423 -11.441 -1.903 1.00 96.12 273 PHE A C 1
ATOM 2152 O O . PHE A 1 273 ? 16.428 -11.710 -2.570 1.00 96.12 273 PHE A O 1
ATOM 2159 N N . TRP A 1 274 ? 15.480 -10.967 -0.661 1.00 94.38 274 TRP A N 1
ATOM 2160 C CA . TRP A 1 274 ? 16.732 -10.669 0.023 1.00 94.38 274 TRP A CA 1
ATOM 2161 C C . TRP A 1 274 ? 17.464 -11.943 0.447 1.00 94.38 274 TRP A C 1
ATOM 2163 O O . TRP A 1 274 ? 16.981 -12.687 1.298 1.00 94.38 274 TRP A O 1
ATOM 2173 N N . ALA A 1 275 ? 18.647 -12.179 -0.126 1.00 94.38 275 ALA A N 1
ATOM 2174 C CA . ALA A 1 275 ? 19.567 -13.244 0.282 1.00 94.38 275 ALA A CA 1
ATOM 2175 C C . ALA A 1 275 ? 18.924 -14.644 0.475 1.00 94.38 275 ALA A C 1
ATOM 2177 O O . ALA A 1 275 ? 19.198 -15.299 1.487 1.00 94.38 275 ALA A O 1
ATOM 2178 N N . PRO A 1 276 ? 18.124 -15.180 -0.476 1.00 93.69 276 PRO A N 1
ATOM 2179 C CA . PRO A 1 276 ? 17.427 -16.462 -0.300 1.00 93.69 276 PRO A CA 1
ATOM 2180 C C . PRO A 1 276 ? 18.379 -17.653 -0.080 1.00 93.69 276 PRO A C 1
ATOM 2182 O O . PRO A 1 276 ? 17.973 -18.686 0.460 1.00 93.69 276 PRO A O 1
ATOM 2185 N N . SER A 1 277 ? 19.651 -17.518 -0.472 1.00 92.62 277 SER A N 1
ATOM 2186 C CA . SER A 1 277 ? 20.710 -18.504 -0.228 1.00 92.62 277 SER A CA 1
ATOM 2187 C C . SER A 1 277 ? 21.153 -18.595 1.234 1.00 92.62 277 SER A C 1
ATOM 2189 O O . SER A 1 277 ? 21.717 -19.613 1.619 1.00 92.62 277 SER A O 1
ATOM 2191 N N . HIS A 1 278 ? 20.917 -17.557 2.040 1.00 86.19 278 HIS A N 1
ATOM 2192 C CA . HIS A 1 278 ? 21.335 -17.493 3.445 1.00 86.19 278 HIS A CA 1
ATOM 2193 C C . HIS A 1 278 ? 20.209 -17.860 4.424 1.00 86.19 278 HIS A C 1
ATOM 2195 O O . HIS A 1 278 ? 20.466 -18.049 5.609 1.00 86.19 278 HIS A O 1
ATOM 2201 N N . GLY A 1 279 ? 18.966 -17.970 3.943 1.00 76.88 279 GLY A N 1
ATOM 2202 C CA . GLY A 1 279 ? 17.813 -18.347 4.761 1.00 76.88 279 GLY A CA 1
ATOM 2203 C C . GLY A 1 279 ? 17.607 -19.866 4.870 1.00 76.88 279 GLY A C 1
ATOM 2204 O O . GLY A 1 279 ? 18.005 -20.617 3.971 1.00 76.88 279 GLY A O 1
ATOM 2205 N N . PRO A 1 280 ? 16.942 -20.356 5.934 1.00 84.06 280 PRO A N 1
ATOM 2206 C CA . PRO A 1 280 ? 16.473 -21.739 6.001 1.00 84.06 280 PRO A CA 1
ATOM 2207 C C . PRO A 1 280 ? 15.399 -22.023 4.936 1.00 84.06 280 PRO A C 1
ATOM 2209 O O . PRO A 1 280 ? 14.862 -21.116 4.297 1.00 84.06 280 PRO A O 1
ATOM 2212 N N . SER A 1 281 ? 15.066 -23.303 4.737 1.00 88.56 281 SER A N 1
ATOM 2213 C CA . SER A 1 281 ? 14.041 -23.704 3.756 1.00 88.56 281 SER A CA 1
ATOM 2214 C C . SER A 1 281 ? 12.675 -23.082 4.033 1.00 88.56 281 SER A C 1
ATOM 2216 O O . SER A 1 281 ? 11.980 -22.702 3.096 1.00 88.56 281 SER A O 1
ATOM 2218 N N . GLU A 1 282 ? 12.325 -22.936 5.307 1.00 82.12 282 GLU A N 1
ATOM 2219 C CA . GLU A 1 282 ? 11.096 -22.282 5.748 1.00 82.12 282 GLU A CA 1
ATOM 2220 C C . GLU A 1 282 ? 11.046 -20.814 5.310 1.00 82.12 282 GLU A C 1
ATOM 2222 O O . GLU A 1 282 ? 10.085 -20.406 4.672 1.00 82.12 282 GLU A O 1
ATOM 2227 N N . ALA A 1 283 ? 12.129 -20.054 5.515 1.00 75.75 283 ALA A N 1
ATOM 2228 C CA . ALA A 1 283 ? 12.203 -18.654 5.093 1.00 75.75 283 ALA A CA 1
ATOM 2229 C C . ALA A 1 283 ? 12.029 -18.493 3.573 1.00 75.75 283 ALA A C 1
ATOM 2231 O O . ALA A 1 283 ? 11.329 -17.590 3.119 1.00 75.75 283 ALA A O 1
ATOM 2232 N N . ARG A 1 284 ? 12.612 -19.397 2.773 1.00 90.06 284 ARG A N 1
ATOM 2233 C CA . ARG A 1 284 ? 12.375 -19.440 1.318 1.00 90.06 284 ARG A CA 1
ATOM 2234 C C . ARG A 1 284 ? 10.915 -19.754 0.980 1.00 90.06 284 ARG A C 1
ATOM 2236 O O . ARG A 1 284 ? 10.386 -19.178 0.033 1.00 90.06 284 ARG A O 1
ATOM 2243 N N . GLY A 1 285 ? 10.275 -20.640 1.742 1.00 84.56 285 GLY A N 1
ATOM 2244 C CA . GLY A 1 285 ? 8.842 -20.920 1.638 1.00 84.56 285 GLY A CA 1
ATOM 2245 C C . GLY A 1 285 ? 8.002 -19.668 1.889 1.00 84.56 285 GLY A C 1
ATOM 2246 O O . GLY A 1 285 ? 7.197 -19.300 1.039 1.00 84.56 285 GLY A O 1
ATOM 2247 N N . THR A 1 286 ? 8.269 -18.952 2.983 1.00 77.62 286 THR A N 1
ATOM 2248 C CA . THR A 1 286 ? 7.589 -17.694 3.336 1.00 77.62 286 THR A CA 1
ATOM 2249 C C . THR A 1 286 ? 7.766 -16.614 2.272 1.00 77.62 286 THR A C 1
ATOM 2251 O O . THR A 1 286 ? 6.813 -15.909 1.942 1.00 77.62 286 THR A O 1
ATOM 2254 N N . MET A 1 287 ? 8.964 -16.495 1.689 1.00 86.31 287 MET A N 1
ATOM 2255 C CA . MET A 1 287 ? 9.223 -15.573 0.579 1.00 86.31 287 MET A CA 1
ATOM 2256 C C . MET A 1 287 ? 8.338 -15.880 -0.636 1.00 86.31 287 MET A C 1
ATOM 2258 O O . MET A 1 287 ? 7.742 -14.967 -1.208 1.00 86.31 287 MET A O 1
ATOM 2262 N N . LEU A 1 288 ? 8.244 -17.155 -1.029 1.00 91.00 288 LEU A N 1
ATOM 2263 C CA . LEU A 1 288 ? 7.403 -17.576 -2.150 1.00 91.00 288 LEU A CA 1
ATOM 2264 C C . LEU A 1 288 ? 5.917 -17.392 -1.842 1.00 91.00 288 LEU A C 1
ATOM 2266 O O . LEU A 1 288 ? 5.168 -17.004 -2.730 1.00 91.00 288 LEU A O 1
ATOM 2270 N N . GLU A 1 289 ? 5.492 -17.616 -0.601 1.00 83.81 289 GLU A N 1
ATOM 2271 C CA . GLU A 1 289 ? 4.091 -17.431 -0.231 1.00 83.81 289 GLU A CA 1
ATOM 2272 C C . GLU A 1 289 ? 3.690 -15.957 -0.197 1.00 83.81 289 GLU A C 1
ATOM 2274 O O . GLU A 1 289 ? 2.673 -15.575 -0.766 1.00 83.81 289 GLU A O 1
ATOM 2279 N N . SER A 1 290 ? 4.554 -15.093 0.339 1.00 73.81 290 SER A N 1
ATOM 2280 C CA . SER A 1 290 ? 4.362 -13.639 0.264 1.00 73.81 290 SER A CA 1
ATOM 2281 C C . SER A 1 290 ? 4.265 -13.168 -1.190 1.00 73.81 290 SER A C 1
ATOM 2283 O O . SER A 1 290 ? 3.447 -12.311 -1.527 1.00 73.81 290 SER A O 1
ATOM 2285 N N . TRP A 1 291 ? 5.072 -13.765 -2.073 1.00 92.31 291 TRP A N 1
ATOM 2286 C CA . TRP A 1 291 ? 5.017 -13.500 -3.503 1.00 92.31 291 TRP A CA 1
ATOM 2287 C C . TRP A 1 291 ? 3.700 -13.953 -4.141 1.00 92.31 291 TRP A C 1
ATOM 2289 O O . TRP A 1 291 ? 3.084 -13.166 -4.860 1.00 92.31 291 TRP A O 1
ATOM 2299 N N . ARG A 1 292 ? 3.219 -15.165 -3.831 1.00 90.06 292 ARG A N 1
ATOM 2300 C CA . ARG A 1 292 ? 1.906 -15.648 -4.291 1.00 90.06 292 ARG A CA 1
ATOM 2301 C C . ARG A 1 292 ? 0.782 -14.725 -3.846 1.00 90.06 292 ARG A C 1
ATOM 2303 O O . ARG A 1 292 ? -0.036 -14.343 -4.678 1.00 90.06 292 ARG A O 1
ATOM 2310 N N . THR A 1 293 ? 0.778 -14.317 -2.579 1.00 81.38 293 THR A N 1
ATOM 2311 C CA . THR A 1 293 ? -0.206 -13.375 -2.031 1.00 81.38 293 THR A CA 1
ATOM 2312 C C . THR A 1 293 ? -0.211 -12.064 -2.809 1.00 81.38 293 THR A C 1
ATOM 2314 O O . THR A 1 293 ? -1.267 -11.622 -3.259 1.00 81.38 293 THR A O 1
ATOM 2317 N N . ARG A 1 294 ? 0.963 -11.477 -3.068 1.00 88.19 294 ARG A N 1
ATOM 2318 C CA . ARG A 1 294 ? 1.072 -10.252 -3.873 1.00 88.19 294 ARG A CA 1
ATOM 2319 C C . ARG A 1 294 ? 0.533 -10.435 -5.299 1.00 88.19 294 ARG A C 1
ATOM 2321 O O . ARG A 1 294 ? -0.196 -9.577 -5.797 1.00 88.19 294 ARG A O 1
ATOM 2328 N N . MET A 1 295 ? 0.823 -11.570 -5.945 1.00 91.56 295 MET A N 1
ATOM 2329 C CA . MET A 1 295 ? 0.315 -11.883 -7.292 1.00 91.56 295 MET A CA 1
ATOM 2330 C C . MET A 1 295 ? -1.210 -11.890 -7.384 1.00 91.56 295 MET A C 1
ATOM 2332 O O . MET A 1 295 ? -1.745 -11.602 -8.454 1.00 91.56 295 MET A O 1
ATOM 2336 N N . GLN A 1 296 ? -1.927 -12.133 -6.283 1.00 83.25 296 GLN A N 1
ATOM 2337 C CA . GLN A 1 296 ? -3.390 -12.148 -6.300 1.00 83.25 296 GLN A CA 1
ATOM 2338 C C . GLN A 1 296 ? -4.020 -10.785 -6.631 1.00 83.25 296 GLN A C 1
ATOM 2340 O O . GLN A 1 296 ? -5.144 -10.765 -7.144 1.00 83.25 296 GLN A O 1
ATOM 2345 N N . GLY A 1 297 ? -3.321 -9.683 -6.325 1.00 82.56 297 GLY A N 1
ATOM 2346 C CA . GLY A 1 297 ? -3.785 -8.299 -6.496 1.00 82.56 297 GLY A CA 1
ATOM 2347 C C . GLY A 1 297 ? -2.896 -7.427 -7.391 1.00 82.56 297 GLY A C 1
ATOM 2348 O O . GLY A 1 297 ? -3.200 -6.250 -7.575 1.00 82.56 297 GLY A O 1
ATOM 2349 N N . LEU A 1 298 ? -1.828 -7.985 -7.976 1.00 89.69 298 LEU A N 1
ATOM 2350 C CA . LEU A 1 298 ? -0.777 -7.233 -8.675 1.00 89.69 298 LEU A CA 1
ATOM 2351 C C . LEU A 1 298 ? -1.304 -6.281 -9.761 1.00 89.69 298 LEU A C 1
ATOM 2353 O O . LEU A 1 298 ? -0.845 -5.147 -9.882 1.00 89.69 298 LEU A O 1
ATOM 2357 N N . LEU A 1 299 ? -2.284 -6.719 -10.558 1.00 87.25 299 LEU A N 1
ATOM 2358 C CA . LEU A 1 299 ? -2.844 -5.903 -11.644 1.00 87.25 299 LEU A CA 1
ATOM 2359 C C . LEU A 1 299 ? -3.501 -4.608 -11.137 1.00 87.25 299 LEU A C 1
ATOM 2361 O O . LEU A 1 299 ? -3.542 -3.623 -11.878 1.00 87.25 299 LEU A O 1
ATOM 2365 N N . GLY A 1 300 ? -3.968 -4.590 -9.886 1.00 82.81 300 GLY A N 1
ATOM 2366 C CA . GLY A 1 300 ? -4.560 -3.428 -9.224 1.00 82.81 300 GLY A CA 1
ATOM 2367 C C . GLY A 1 300 ? -3.553 -2.508 -8.526 1.00 82.81 300 GLY A C 1
ATOM 2368 O O . GLY A 1 300 ? -3.947 -1.437 -8.076 1.00 82.81 300 GLY A O 1
ATOM 2369 N N . GLU A 1 301 ? -2.268 -2.874 -8.443 1.00 85.00 301 GLU A N 1
ATOM 2370 C CA . GLU A 1 301 ? -1.269 -2.056 -7.745 1.00 85.00 301 GLU A CA 1
ATOM 2371 C C . GLU A 1 301 ? -1.048 -0.698 -8.430 1.00 85.00 301 GLU A C 1
ATOM 2373 O O . GLU A 1 301 ? -1.029 -0.586 -9.665 1.00 85.00 301 GLU A O 1
ATOM 2378 N N . ASN A 1 302 ? -0.832 0.329 -7.604 1.00 86.19 302 ASN A N 1
ATOM 2379 C CA . ASN A 1 302 ? -0.405 1.648 -8.056 1.00 86.19 302 ASN A CA 1
ATOM 2380 C C . ASN A 1 302 ? 1.079 1.621 -8.464 1.00 86.19 302 ASN A C 1
ATOM 2382 O O . ASN A 1 302 ? 1.887 0.986 -7.781 1.00 86.19 302 ASN A O 1
ATOM 2386 N N . PRO A 1 303 ? 1.467 2.325 -9.540 1.00 92.38 303 PRO A N 1
ATOM 2387 C CA . PRO A 1 303 ? 2.864 2.420 -9.939 1.00 92.38 303 PRO A CA 1
ATOM 2388 C C . PRO A 1 303 ? 3.683 3.344 -9.022 1.00 92.38 303 PRO A C 1
ATOM 2390 O O . PRO A 1 303 ? 3.154 4.172 -8.277 1.00 92.38 303 PRO A O 1
ATOM 2393 N N . LEU A 1 304 ? 5.005 3.215 -9.118 1.00 94.00 304 LEU A N 1
ATOM 2394 C CA . LEU A 1 304 ? 5.992 4.161 -8.610 1.00 94.00 304 LEU A CA 1
ATOM 2395 C C . LEU A 1 304 ? 5.793 5.547 -9.240 1.00 94.00 304 LEU A C 1
ATOM 2397 O O . LEU A 1 304 ? 5.306 5.686 -10.364 1.00 94.00 304 LEU A O 1
ATOM 2401 N N . ALA A 1 305 ? 6.209 6.582 -8.511 1.00 87.75 305 ALA A N 1
ATOM 2402 C CA . ALA A 1 305 ? 6.100 7.964 -8.960 1.00 87.75 305 ALA A CA 1
ATOM 2403 C C . ALA A 1 305 ? 7.400 8.438 -9.628 1.00 87.75 305 ALA A C 1
ATOM 2405 O O . ALA A 1 305 ? 8.475 8.400 -9.020 1.00 87.75 305 ALA A O 1
ATOM 2406 N N . PHE A 1 306 ? 7.269 8.957 -10.850 1.00 90.62 306 PHE A N 1
ATOM 2407 C CA . PHE A 1 306 ? 8.335 9.606 -11.614 1.00 90.62 306 PHE A CA 1
ATOM 2408 C C . PHE A 1 306 ? 7.951 11.048 -11.950 1.00 90.62 306 PHE A C 1
ATOM 2410 O O . PHE A 1 306 ? 6.767 11.387 -11.991 1.00 90.62 306 PHE A O 1
ATOM 2417 N N . THR A 1 307 ? 8.946 11.899 -12.210 1.00 90.88 307 THR A N 1
ATOM 2418 C CA . THR A 1 307 ? 8.703 13.258 -12.708 1.00 90.88 307 THR A CA 1
ATOM 2419 C C . THR A 1 307 ? 8.189 13.169 -14.148 1.00 90.88 307 THR A C 1
ATOM 2421 O O . THR A 1 307 ? 8.926 12.674 -15.004 1.00 90.88 307 THR A O 1
ATOM 2424 N N . PRO A 1 308 ? 6.965 13.631 -14.456 1.00 88.06 308 PRO A N 1
ATOM 2425 C CA . PRO A 1 308 ? 6.437 13.521 -15.810 1.00 88.06 308 PRO A CA 1
ATOM 2426 C C . PRO A 1 308 ? 7.202 14.414 -16.799 1.00 88.06 308 PRO A C 1
ATOM 2428 O O . PRO A 1 308 ? 7.792 15.429 -16.426 1.00 88.06 308 PRO A O 1
ATOM 2431 N N . LEU A 1 309 ? 7.186 14.046 -18.085 1.00 89.12 309 LEU A N 1
ATOM 2432 C CA . LEU A 1 309 ? 7.939 14.744 -19.135 1.00 89.12 309 LEU A CA 1
ATOM 2433 C C . LEU A 1 309 ? 7.503 16.210 -19.310 1.00 89.12 309 LEU A C 1
ATOM 2435 O O . LEU A 1 309 ? 8.315 17.051 -19.681 1.00 89.12 309 LEU A O 1
ATOM 2439 N N . ASP A 1 310 ? 6.243 16.530 -19.011 1.00 89.75 310 ASP A N 1
ATOM 2440 C CA . ASP A 1 310 ? 5.686 17.886 -19.103 1.00 89.75 310 ASP A CA 1
ATOM 2441 C C . ASP A 1 310 ? 6.291 18.878 -18.095 1.00 89.75 310 ASP A C 1
ATOM 2443 O O . ASP A 1 310 ? 6.168 20.093 -18.276 1.00 89.75 310 ASP A O 1
ATOM 2447 N N . CYS A 1 311 ? 6.983 18.379 -17.072 1.00 90.81 311 CYS A N 1
ATOM 2448 C CA . CYS A 1 311 ? 7.719 19.182 -16.107 1.00 90.81 311 CYS A CA 1
ATOM 2449 C C . CYS A 1 311 ? 9.047 19.701 -16.673 1.00 90.81 311 CYS A C 1
ATOM 2451 O O . CYS A 1 311 ? 9.684 20.542 -16.038 1.00 90.81 311 CYS A O 1
ATOM 2453 N N . PHE A 1 312 ? 9.465 19.220 -17.847 1.00 93.38 312 PHE A N 1
ATOM 2454 C CA . PHE A 1 312 ? 10.709 19.602 -18.506 1.00 93.38 312 PHE A CA 1
ATOM 2455 C C . PHE A 1 312 ? 10.442 20.460 -19.745 1.00 93.38 312 PHE A C 1
ATOM 2457 O O . PHE A 1 312 ? 9.440 20.301 -20.445 1.00 93.38 312 PHE A O 1
ATOM 2464 N N . ASP A 1 313 ? 11.351 21.389 -20.011 1.00 91.81 313 ASP A N 1
ATOM 2465 C CA . ASP A 1 313 ? 11.318 22.274 -21.169 1.00 91.81 313 ASP A CA 1
ATOM 2466 C C . ASP A 1 313 ? 12.132 21.656 -22.315 1.00 91.81 313 ASP A C 1
ATOM 2468 O O . ASP A 1 313 ? 13.364 21.613 -22.276 1.00 91.81 313 ASP A O 1
ATOM 2472 N N . GLY A 1 314 ? 11.434 21.146 -23.332 1.00 87.25 314 GLY A N 1
ATOM 2473 C CA . GLY A 1 314 ? 12.061 20.512 -24.493 1.00 87.25 314 GLY A CA 1
ATOM 2474 C C . GLY A 1 314 ? 12.872 21.471 -25.367 1.00 87.25 314 GLY A C 1
ATOM 2475 O O . GLY A 1 314 ? 13.839 21.036 -25.987 1.00 87.25 314 GLY A O 1
ATOM 2476 N N . GLU A 1 315 ? 12.540 22.764 -25.380 1.00 89.31 315 GLU A N 1
ATOM 2477 C CA . GLU A 1 315 ? 13.279 23.777 -26.144 1.00 89.31 315 GLU A CA 1
ATOM 2478 C C . GLU A 1 315 ? 14.547 24.216 -25.402 1.00 89.31 315 GLU A C 1
ATOM 2480 O O . GLU A 1 315 ? 15.556 24.558 -26.019 1.00 89.31 315 GLU A O 1
ATOM 2485 N N . LYS A 1 316 ? 14.539 24.135 -24.066 1.00 89.75 316 LYS A N 1
ATOM 2486 C CA . LYS A 1 316 ? 15.687 24.461 -23.205 1.00 89.75 316 LYS A CA 1
ATOM 2487 C C . LYS A 1 316 ? 16.464 23.225 -22.762 1.00 89.75 316 LYS A C 1
ATOM 2489 O O . LYS A 1 316 ? 16.825 23.088 -21.593 1.00 89.75 316 LYS A O 1
ATOM 2494 N N . GLY A 1 317 ? 16.728 22.312 -23.695 1.00 89.94 317 GLY A N 1
ATOM 2495 C CA . GLY A 1 317 ? 17.607 21.162 -23.458 1.00 89.94 317 GLY A CA 1
ATOM 2496 C C . GLY A 1 317 ? 17.093 20.187 -22.394 1.00 89.94 317 GLY A C 1
ATOM 2497 O O . GLY A 1 317 ? 17.896 19.579 -21.688 1.00 89.94 317 GLY A O 1
ATOM 2498 N N . TYR A 1 318 ? 15.769 20.053 -22.259 1.00 92.69 318 TYR A N 1
ATOM 2499 C CA . TYR A 1 318 ? 15.098 19.169 -21.299 1.00 92.69 318 TYR A CA 1
ATOM 2500 C C . TYR A 1 318 ? 15.459 19.444 -19.833 1.00 92.69 318 TYR A C 1
ATOM 2502 O O . TYR A 1 318 ? 15.521 18.526 -19.015 1.00 92.69 318 TYR A O 1
ATOM 2510 N N . GLN A 1 319 ? 15.675 20.714 -19.487 1.00 95.44 319 GLN A N 1
ATOM 2511 C CA . GLN A 1 319 ? 15.808 21.145 -18.095 1.00 95.44 319 GLN A CA 1
ATOM 2512 C C . GLN A 1 319 ? 14.439 21.265 -17.418 1.00 95.44 319 GLN A C 1
ATOM 2514 O O . GLN A 1 319 ? 13.420 21.470 -18.079 1.00 95.44 319 GLN A O 1
ATOM 2519 N N . LEU A 1 320 ? 14.402 21.126 -16.089 1.00 92.88 320 LEU A N 1
ATOM 2520 C CA . LEU A 1 320 ? 13.168 21.280 -15.318 1.00 92.88 320 LEU A CA 1
ATOM 2521 C C . LEU A 1 320 ? 12.636 22.714 -15.468 1.00 92.88 320 LEU A C 1
ATOM 2523 O O . LEU A 1 320 ? 13.397 23.676 -15.354 1.00 92.88 320 LEU A O 1
ATOM 2527 N N . LYS A 1 321 ? 11.332 22.860 -15.706 1.00 92.69 321 LYS A N 1
ATOM 2528 C CA . LYS A 1 321 ? 10.702 24.170 -15.876 1.00 92.69 321 LYS A CA 1
ATOM 2529 C C . LYS A 1 321 ? 10.826 25.019 -14.596 1.00 92.69 321 LYS A C 1
ATOM 2531 O O . LYS A 1 321 ? 10.654 24.468 -13.499 1.00 92.69 321 LYS A O 1
ATOM 2536 N N . PRO A 1 322 ? 11.089 26.337 -14.701 1.00 93.25 322 PRO A N 1
ATOM 2537 C CA . PRO A 1 322 ? 11.268 27.214 -13.539 1.00 93.25 322 PRO A CA 1
ATOM 2538 C C . PRO A 1 322 ? 10.120 27.144 -12.526 1.00 93.25 322 PRO A C 1
ATOM 2540 O O . PRO A 1 322 ? 10.364 27.018 -11.329 1.00 93.25 322 PRO A O 1
ATOM 2543 N N . GLU A 1 323 ? 8.871 27.108 -12.988 1.00 89.19 323 GLU A N 1
ATOM 2544 C CA . GLU A 1 323 ? 7.685 27.027 -12.133 1.00 89.19 323 GLU A CA 1
ATOM 2545 C C . GLU A 1 323 ? 7.607 25.714 -11.332 1.00 89.19 323 GLU A C 1
ATOM 2547 O O . GLU A 1 323 ? 7.113 25.684 -10.201 1.00 89.19 323 GLU A O 1
ATOM 2552 N N . VAL A 1 324 ? 8.136 24.614 -11.880 1.00 84.44 324 VAL A N 1
ATOM 2553 C CA . VAL A 1 324 ? 8.221 23.334 -11.166 1.00 84.44 324 VAL A CA 1
ATOM 2554 C C . VAL A 1 324 ? 9.324 23.405 -10.117 1.00 84.44 324 VAL A C 1
ATOM 2556 O O . VAL A 1 324 ? 9.117 22.949 -8.989 1.00 84.44 324 VAL A O 1
ATOM 2559 N N . HIS A 1 325 ? 10.462 24.011 -10.463 1.00 88.00 325 HIS A N 1
ATOM 2560 C CA . HIS A 1 325 ? 11.572 24.230 -9.541 1.00 88.00 325 HIS A CA 1
ATOM 2561 C C . HIS A 1 325 ? 11.142 25.089 -8.340 1.00 88.00 325 HIS A C 1
ATOM 2563 O O . HIS A 1 325 ? 11.326 24.680 -7.194 1.00 88.00 325 HIS A O 1
ATOM 2569 N N . GLU A 1 326 ? 10.485 26.225 -8.580 1.00 87.38 326 GLU A N 1
ATOM 2570 C CA . GLU A 1 326 ? 9.968 27.124 -7.540 1.00 87.38 326 GLU A CA 1
ATOM 2571 C C . GLU A 1 326 ? 8.956 26.429 -6.621 1.00 87.38 326 GLU A C 1
ATOM 2573 O O . GLU A 1 326 ? 9.094 26.474 -5.396 1.00 87.38 326 GLU A O 1
ATOM 2578 N N . LYS A 1 327 ? 7.998 25.682 -7.190 1.00 78.50 327 LYS A N 1
ATOM 2579 C CA . LYS A 1 327 ? 7.007 24.904 -6.423 1.00 78.50 327 LYS A CA 1
ATOM 2580 C C . LYS A 1 327 ? 7.644 23.873 -5.484 1.00 78.50 327 LYS A C 1
ATOM 2582 O O . LYS A 1 327 ? 7.034 23.476 -4.488 1.00 78.50 327 LYS A O 1
ATOM 2587 N N . HIS A 1 328 ? 8.850 23.410 -5.802 1.00 79.50 328 HIS A N 1
ATOM 2588 C CA . HIS A 1 328 ? 9.568 22.410 -5.016 1.00 79.50 328 HIS A CA 1
ATOM 2589 C C . HIS A 1 328 ? 10.704 23.009 -4.190 1.00 79.50 328 HIS A C 1
ATOM 2591 O O . HIS A 1 328 ? 11.277 22.285 -3.381 1.00 79.50 328 HIS A O 1
ATOM 2597 N N . ALA A 1 329 ? 11.001 24.308 -4.305 1.00 83.38 329 ALA A N 1
ATOM 2598 C CA . ALA A 1 329 ? 12.129 24.957 -3.638 1.00 83.38 329 ALA A CA 1
ATOM 2599 C C . ALA A 1 329 ? 12.056 24.858 -2.106 1.00 83.38 329 ALA A C 1
ATOM 2601 O O . ALA A 1 329 ? 13.065 24.553 -1.475 1.00 83.38 329 ALA A O 1
ATOM 2602 N N . ALA A 1 330 ? 10.864 24.993 -1.518 1.00 79.06 330 ALA A N 1
ATOM 2603 C CA . ALA A 1 330 ? 10.653 24.889 -0.070 1.00 79.06 330 ALA A CA 1
ATOM 2604 C C . ALA A 1 330 ? 10.474 23.447 0.450 1.00 79.06 330 ALA A C 1
ATOM 2606 O O . ALA A 1 330 ? 10.371 23.241 1.657 1.00 79.06 330 ALA A O 1
ATOM 2607 N N . LYS A 1 331 ? 10.399 22.438 -0.433 1.00 77.25 331 LYS A N 1
ATOM 2608 C CA . LYS A 1 331 ? 10.245 21.037 -0.013 1.00 77.25 331 LYS A CA 1
ATOM 2609 C C . LYS A 1 331 ? 11.573 20.463 0.474 1.00 77.25 331 LYS A C 1
ATOM 2611 O O . LYS A 1 331 ? 12.619 20.769 -0.092 1.00 77.25 331 LYS A O 1
ATOM 2616 N N . GLU A 1 332 ? 11.501 19.612 1.489 1.00 82.62 332 GLU A N 1
ATOM 2617 C CA . GLU A 1 332 ? 12.658 18.941 2.094 1.00 82.62 332 GLU A CA 1
ATOM 2618 C C . GLU A 1 332 ? 13.326 17.945 1.140 1.00 82.62 332 GLU A C 1
ATOM 2620 O O . GLU A 1 332 ? 14.546 17.937 0.998 1.00 82.62 332 GLU A O 1
ATOM 2625 N N . PHE A 1 333 ? 12.517 17.149 0.444 1.00 83.81 333 PHE A N 1
ATOM 2626 C CA . PHE A 1 333 ? 12.987 16.151 -0.509 1.00 83.81 333 PHE A CA 1
ATOM 2627 C C . PHE A 1 333 ? 12.950 16.681 -1.943 1.00 83.81 333 PHE A C 1
ATOM 2629 O O . PHE A 1 333 ? 12.182 17.593 -2.278 1.00 83.81 333 PHE A O 1
ATOM 2636 N N . GLY A 1 334 ? 13.765 16.072 -2.801 1.00 84.06 334 GLY A N 1
ATOM 2637 C CA . GLY A 1 334 ? 13.648 16.221 -4.248 1.00 84.06 334 GLY A CA 1
ATOM 2638 C C . GLY A 1 334 ? 12.348 15.633 -4.806 1.00 84.06 334 GLY A C 1
ATOM 2639 O O . GLY A 1 334 ? 11.462 15.216 -4.063 1.00 84.06 334 GLY A O 1
ATOM 2640 N N . LEU A 1 335 ? 12.202 15.603 -6.132 1.00 87.38 335 LEU A N 1
ATOM 2641 C CA . LEU A 1 335 ? 11.003 15.031 -6.762 1.00 87.38 335 LEU A CA 1
ATOM 2642 C C . LEU A 1 335 ? 11.077 13.501 -6.797 1.00 87.38 335 LEU A C 1
ATOM 2644 O O . LEU A 1 335 ? 10.093 12.817 -6.531 1.00 87.38 335 LEU A O 1
ATOM 2648 N N . THR A 1 336 ? 12.255 12.981 -7.127 1.00 92.19 336 THR A N 1
ATOM 2649 C CA . THR A 1 336 ? 12.566 11.555 -7.284 1.00 92.19 336 THR A CA 1
ATOM 2650 C C . THR A 1 336 ? 14.040 11.318 -6.953 1.00 92.19 336 THR A C 1
ATOM 2652 O O . THR A 1 336 ? 14.766 12.271 -6.657 1.00 92.19 336 THR A O 1
ATOM 2655 N N . VAL A 1 337 ? 14.508 10.069 -7.047 1.00 94.31 337 VAL A N 1
ATOM 2656 C CA . VAL A 1 337 ? 15.939 9.744 -6.910 1.00 94.31 337 VAL A CA 1
ATOM 2657 C C . VAL A 1 337 ? 16.799 10.508 -7.922 1.00 94.31 337 VAL A C 1
ATOM 2659 O O . VAL A 1 337 ? 17.761 11.163 -7.533 1.00 94.31 337 VAL A O 1
ATOM 2662 N N . GLY A 1 338 ? 16.455 10.475 -9.214 1.00 94.75 338 GLY A N 1
ATOM 2663 C CA . GLY A 1 338 ? 17.248 11.162 -10.243 1.00 94.75 338 GLY A CA 1
ATOM 2664 C C . GLY A 1 338 ? 16.957 12.656 -10.382 1.00 94.75 338 GLY A C 1
ATOM 2665 O O . GLY A 1 338 ? 17.801 13.397 -10.874 1.00 94.75 338 GLY A O 1
ATOM 2666 N N . ASN A 1 339 ? 15.793 13.133 -9.930 1.00 94.19 339 ASN A N 1
ATOM 2667 C CA . ASN A 1 339 ? 15.450 14.558 -9.890 1.00 94.19 339 ASN A CA 1
ATOM 2668 C C . ASN A 1 339 ? 15.474 15.076 -8.445 1.00 94.19 339 ASN A C 1
ATOM 2670 O O . ASN A 1 339 ? 14.503 15.656 -7.952 1.00 94.19 339 ASN A O 1
ATOM 2674 N N . HIS A 1 340 ? 16.592 14.842 -7.754 1.00 94.12 340 HIS A N 1
ATOM 2675 C CA . HIS A 1 340 ? 16.739 15.157 -6.333 1.00 94.12 340 HIS A CA 1
ATOM 2676 C C . HIS A 1 340 ? 17.005 16.648 -6.048 1.00 94.12 340 HIS A C 1
ATOM 2678 O O . HIS A 1 340 ? 16.825 17.100 -4.923 1.00 94.12 340 HIS A O 1
ATOM 2684 N N . LEU A 1 341 ? 17.416 17.433 -7.054 1.00 92.25 341 LEU A N 1
ATOM 2685 C CA . LEU A 1 341 ? 17.662 18.884 -6.949 1.00 92.25 341 LEU A CA 1
ATOM 2686 C C . LEU A 1 341 ? 18.687 19.282 -5.866 1.00 92.25 341 LEU A C 1
ATOM 2688 O O . LEU A 1 341 ? 18.575 20.343 -5.259 1.00 92.25 341 LEU A O 1
ATOM 2692 N N . GLY A 1 342 ? 19.663 18.413 -5.582 1.00 92.25 342 GLY A N 1
ATOM 2693 C CA . GLY A 1 342 ? 20.630 18.617 -4.493 1.00 92.25 342 GLY A CA 1
ATOM 2694 C C . GLY A 1 342 ? 20.049 18.450 -3.081 1.00 92.25 342 GLY A C 1
ATOM 2695 O O . GLY A 1 342 ? 20.733 18.746 -2.107 1.00 92.25 342 GLY A O 1
ATOM 2696 N N . LYS A 1 343 ? 18.803 17.980 -2.965 1.00 90.62 343 LYS A N 1
ATOM 2697 C CA . LYS A 1 343 ? 18.092 17.747 -1.702 1.00 90.62 343 LYS A CA 1
ATOM 2698 C C . LYS A 1 343 ? 18.150 16.282 -1.280 1.00 90.62 343 LYS A C 1
ATOM 2700 O O . LYS A 1 343 ? 18.658 15.437 -2.018 1.00 90.62 343 LYS A O 1
ATOM 2705 N N . ALA A 1 344 ? 17.578 15.986 -0.112 1.00 86.56 344 ALA A N 1
ATOM 2706 C CA . ALA A 1 344 ? 17.378 14.618 0.348 1.00 86.56 344 ALA A CA 1
ATOM 2707 C C . ALA A 1 344 ? 16.521 13.814 -0.649 1.00 86.56 344 ALA A C 1
ATOM 2709 O O . ALA A 1 344 ? 15.601 14.347 -1.283 1.00 86.56 344 ALA A O 1
ATOM 2710 N N . LEU A 1 345 ? 16.815 12.519 -0.782 1.00 87.19 345 LEU A N 1
ATOM 2711 C CA . LEU A 1 345 ? 16.038 11.622 -1.636 1.00 87.19 345 LEU A CA 1
ATOM 2712 C C . LEU A 1 345 ? 14.671 11.348 -0.996 1.00 87.19 345 LEU A C 1
ATOM 2714 O O . LEU A 1 345 ? 14.623 11.093 0.209 1.00 87.19 345 LEU A O 1
ATOM 2718 N N . PRO A 1 346 ? 13.565 11.354 -1.761 1.00 81.88 346 PRO A N 1
ATOM 2719 C CA . PRO A 1 346 ? 12.279 10.948 -1.212 1.00 81.88 346 PRO A CA 1
ATOM 2720 C C . PRO A 1 346 ? 12.353 9.488 -0.727 1.00 81.88 346 PRO A C 1
ATOM 2722 O O . PRO A 1 346 ? 12.767 8.622 -1.509 1.00 81.88 346 PRO A O 1
ATOM 2725 N N . PRO A 1 347 ? 11.948 9.188 0.522 1.00 79.31 347 PRO A N 1
ATOM 2726 C CA . PRO A 1 347 ? 12.040 7.838 1.067 1.00 79.31 347 PRO A CA 1
ATOM 2727 C C . PRO A 1 347 ? 11.306 6.816 0.195 1.00 79.31 347 PRO A C 1
ATOM 2729 O O . PRO A 1 347 ? 10.157 7.033 -0.190 1.00 79.31 347 PRO A O 1
ATOM 2732 N N . ASN A 1 348 ? 11.956 5.685 -0.088 1.00 84.19 348 ASN A N 1
ATOM 2733 C CA . ASN A 1 348 ? 11.392 4.561 -0.844 1.00 84.19 348 ASN A CA 1
ATOM 2734 C C . ASN A 1 348 ? 10.881 4.893 -2.261 1.00 84.19 348 ASN A C 1
ATOM 2736 O O . ASN A 1 348 ? 10.102 4.111 -2.801 1.00 84.19 348 ASN A O 1
ATOM 2740 N N . ASN A 1 349 ? 11.303 6.000 -2.887 1.00 89.62 349 ASN A N 1
ATOM 2741 C CA . ASN A 1 349 ? 10.792 6.445 -4.193 1.00 89.62 349 ASN A CA 1
ATOM 2742 C C . ASN A 1 349 ? 10.789 5.367 -5.296 1.00 89.62 349 ASN A C 1
ATOM 2744 O O . ASN A 1 349 ? 9.915 5.394 -6.157 1.00 89.62 349 ASN A O 1
ATOM 2748 N N . GLN A 1 350 ? 11.754 4.448 -5.276 1.00 95.38 350 GLN A N 1
ATOM 2749 C CA . GLN A 1 350 ? 11.913 3.361 -6.251 1.00 95.38 350 GLN A CA 1
ATOM 2750 C C . GLN A 1 350 ? 11.538 1.977 -5.680 1.00 95.38 350 GLN A C 1
ATOM 2752 O O . GLN A 1 350 ? 11.568 0.966 -6.381 1.00 95.38 350 GLN A O 1
ATOM 2757 N N . MET A 1 351 ? 11.169 1.927 -4.398 1.00 92.06 351 MET A N 1
ATOM 2758 C CA . MET A 1 351 ? 10.965 0.698 -3.623 1.00 92.06 351 MET A CA 1
ATOM 2759 C C . MET A 1 351 ? 9.510 0.472 -3.232 1.00 92.06 351 MET A C 1
ATOM 2761 O O . MET A 1 351 ? 9.048 -0.663 -3.179 1.00 92.06 351 MET A O 1
ATOM 2765 N N . LYS A 1 352 ? 8.775 1.548 -2.958 1.00 84.69 352 LYS A N 1
ATOM 2766 C CA . LYS A 1 352 ? 7.349 1.518 -2.646 1.00 84.69 352 LYS A CA 1
ATOM 2767 C C . LYS A 1 352 ? 6.670 2.508 -3.577 1.00 84.69 352 LYS A C 1
ATOM 2769 O O . LYS A 1 352 ? 7.194 3.601 -3.795 1.00 84.69 352 LYS A O 1
ATOM 2774 N N . ALA A 1 353 ? 5.513 2.139 -4.129 1.00 75.62 353 ALA A N 1
ATOM 2775 C CA . ALA A 1 353 ? 4.652 3.123 -4.775 1.00 75.62 353 ALA A CA 1
ATOM 2776 C C . ALA A 1 353 ? 4.486 4.259 -3.771 1.00 75.62 353 ALA A C 1
ATOM 2778 O O . ALA A 1 353 ? 4.127 3.995 -2.619 1.00 75.62 353 ALA A O 1
ATOM 2779 N N . GLY A 1 354 ? 4.887 5.477 -4.161 1.00 54.56 354 GLY A N 1
ATOM 2780 C CA . GLY A 1 354 ? 4.851 6.614 -3.253 1.00 54.56 354 GLY A CA 1
ATOM 2781 C C . GLY A 1 354 ? 3.487 6.615 -2.590 1.00 54.56 354 GLY A C 1
ATOM 2782 O O . GLY A 1 354 ? 2.484 6.432 -3.285 1.00 54.56 354 GLY A O 1
ATOM 2783 N N . SER A 1 355 ? 3.441 6.735 -1.262 1.00 44.59 355 SER A N 1
ATOM 2784 C CA . SER A 1 355 ? 2.171 6.902 -0.579 1.00 44.59 355 SER A CA 1
ATOM 2785 C C . SER A 1 355 ? 1.593 8.236 -1.055 1.00 44.59 355 SER A C 1
ATOM 2787 O O . SER A 1 355 ? 1.761 9.283 -0.439 1.00 44.59 355 SER A O 1
ATOM 2789 N N . SER A 1 356 ? 0.865 8.196 -2.163 1.00 42.59 356 SER A N 1
ATOM 2790 C CA . SER A 1 356 ? -0.307 9.035 -2.336 1.00 42.59 356 SER A CA 1
ATOM 2791 C C . SER A 1 356 ? -1.297 8.793 -1.182 1.00 42.59 356 SER A C 1
ATOM 2793 O O . SER A 1 356 ? -2.191 9.601 -0.958 1.00 42.59 356 SER A O 1
ATOM 2795 N N . GLY A 1 357 ? -1.100 7.715 -0.407 1.00 56.28 357 GLY A N 1
ATOM 2796 C CA . GLY A 1 357 ? -1.708 7.471 0.889 1.00 56.28 357 GLY A CA 1
ATOM 2797 C C . GLY A 1 357 ? -1.451 8.597 1.892 1.00 56.28 357 GLY A C 1
ATOM 2798 O O . GLY A 1 357 ? -0.335 9.068 2.095 1.00 56.28 357 GLY A O 1
ATOM 2799 N N . SER A 1 358 ? -2.528 9.014 2.546 1.00 79.12 358 SER A N 1
ATOM 2800 C CA . SER A 1 358 ? -2.502 9.944 3.673 1.00 79.12 358 SER A CA 1
ATOM 2801 C C . SER A 1 358 ? -1.630 9.431 4.833 1.00 79.12 358 SER A C 1
ATOM 2803 O O . SER A 1 358 ? -1.312 8.244 4.910 1.00 79.12 358 SER A O 1
ATOM 2805 N N . PHE A 1 359 ? -1.326 10.292 5.813 1.00 85.94 359 PHE A N 1
ATOM 2806 C CA . PHE A 1 359 ? -0.681 9.864 7.066 1.00 85.94 359 PHE A CA 1
ATOM 2807 C C . PHE A 1 359 ? -1.440 8.711 7.761 1.00 85.94 359 PHE A C 1
ATOM 2809 O O . PHE A 1 359 ? -0.821 7.868 8.399 1.00 85.94 359 PHE A O 1
ATOM 2816 N N . ASN A 1 360 ? -2.765 8.612 7.580 1.00 92.56 360 ASN A N 1
ATOM 2817 C CA . ASN A 1 360 ? -3.550 7.474 8.072 1.00 92.56 360 ASN A CA 1
ATOM 2818 C C . ASN A 1 360 ? -3.163 6.154 7.394 1.00 92.56 360 ASN A C 1
ATOM 2820 O O . ASN A 1 360 ? -3.111 5.133 8.071 1.00 92.56 360 ASN A O 1
ATOM 2824 N N . SER A 1 361 ? -2.859 6.167 6.088 1.00 84.75 361 SER A N 1
ATOM 2825 C CA . SER A 1 361 ? -2.339 4.970 5.415 1.00 84.75 361 SER A CA 1
ATOM 2826 C C . SER A 1 361 ? -0.996 4.574 6.008 1.00 84.75 361 SER A C 1
ATOM 2828 O O . SER A 1 361 ? -0.831 3.417 6.362 1.00 84.75 361 SER A O 1
ATOM 2830 N N . ALA A 1 362 ? -0.085 5.534 6.203 1.00 84.25 362 ALA A N 1
ATOM 2831 C CA . ALA A 1 362 ? 1.227 5.264 6.788 1.00 84.25 362 ALA A CA 1
ATOM 2832 C C . ALA A 1 362 ? 1.129 4.693 8.216 1.00 84.25 362 ALA A C 1
ATOM 2834 O O . ALA A 1 362 ? 1.822 3.735 8.538 1.00 84.25 362 ALA A O 1
ATOM 2835 N N . ALA A 1 363 ? 0.236 5.230 9.056 1.00 93.81 363 ALA A N 1
ATOM 2836 C CA . ALA A 1 363 ? -0.009 4.703 10.400 1.00 93.81 363 ALA A CA 1
ATOM 2837 C C . ALA A 1 363 ? -0.583 3.272 10.374 1.00 93.81 363 ALA A C 1
ATOM 2839 O O . ALA A 1 363 ? -0.161 2.424 11.164 1.00 93.81 363 ALA A O 1
ATOM 2840 N N . LYS A 1 364 ? -1.500 2.981 9.441 1.00 94.62 364 LYS A N 1
ATOM 2841 C CA . LYS A 1 364 ? -2.033 1.628 9.214 1.00 94.62 364 LYS A CA 1
ATOM 2842 C C . LYS A 1 364 ? -0.946 0.669 8.729 1.00 94.62 364 LYS A C 1
ATOM 2844 O O . LYS A 1 364 ? -0.806 -0.404 9.302 1.00 94.62 364 LYS A O 1
ATOM 2849 N N . ASP A 1 365 ? -0.149 1.063 7.741 1.00 87.06 365 ASP A N 1
ATOM 2850 C CA . ASP A 1 365 ? 0.924 0.230 7.185 1.00 87.06 365 ASP A CA 1
ATOM 2851 C C . ASP A 1 365 ? 1.986 -0.085 8.253 1.00 87.06 365 ASP A C 1
ATOM 2853 O O . ASP A 1 365 ? 2.397 -1.234 8.393 1.00 87.06 365 ASP A O 1
ATOM 2857 N N . ALA A 1 366 ? 2.344 0.900 9.084 1.00 87.12 366 ALA A N 1
ATOM 2858 C CA . ALA A 1 366 ? 3.241 0.716 10.223 1.00 87.12 366 ALA A CA 1
ATOM 2859 C C . ALA A 1 366 ? 2.690 -0.278 11.266 1.00 87.12 366 ALA A C 1
ATOM 2861 O O . ALA A 1 366 ? 3.433 -1.112 11.782 1.00 87.12 366 ALA A O 1
ATOM 2862 N N . ALA A 1 367 ? 1.386 -0.226 11.563 1.00 94.38 367 ALA A N 1
ATOM 2863 C CA . ALA A 1 367 ? 0.757 -1.176 12.480 1.00 94.38 367 ALA A CA 1
ATOM 2864 C C . ALA A 1 367 ? 0.781 -2.606 11.923 1.00 94.38 367 ALA A C 1
ATOM 2866 O O . ALA A 1 367 ? 1.145 -3.538 12.641 1.00 94.38 367 ALA A O 1
ATOM 2867 N N . VAL A 1 368 ? 0.436 -2.768 10.639 1.00 90.50 368 VAL A N 1
ATOM 2868 C CA . VAL A 1 368 ? 0.472 -4.062 9.941 1.00 90.50 368 VAL A CA 1
ATOM 2869 C C . VAL A 1 368 ? 1.882 -4.641 9.972 1.00 90.50 368 VAL A C 1
ATOM 2871 O O . VAL A 1 368 ? 2.049 -5.803 10.335 1.00 90.50 368 VAL A O 1
ATOM 2874 N N . GLU A 1 369 ? 2.893 -3.834 9.650 1.00 84.38 369 GLU A N 1
ATOM 2875 C CA . GLU A 1 369 ? 4.296 -4.252 9.636 1.00 84.38 369 GLU A CA 1
ATOM 2876 C C . GLU A 1 369 ? 4.751 -4.763 11.011 1.00 84.38 369 GLU A C 1
ATOM 2878 O O . GLU A 1 369 ? 5.244 -5.887 11.120 1.00 84.38 369 GLU A O 1
ATOM 2883 N N . VAL A 1 370 ? 4.522 -3.988 12.079 1.00 89.69 370 VAL A N 1
ATOM 2884 C CA . VAL A 1 370 ? 4.968 -4.359 13.432 1.00 89.69 370 VAL A CA 1
ATOM 2885 C C . VAL A 1 370 ? 4.221 -5.580 13.971 1.00 89.69 370 VAL A C 1
ATOM 2887 O O . VAL A 1 370 ? 4.850 -6.472 14.543 1.00 89.69 370 VAL A O 1
ATOM 2890 N N . LEU A 1 371 ? 2.898 -5.651 13.799 1.00 92.06 371 LEU A N 1
ATOM 2891 C CA . LEU A 1 371 ? 2.103 -6.783 14.291 1.00 92.06 371 LEU A CA 1
ATOM 2892 C C . LEU A 1 371 ? 2.432 -8.073 13.529 1.00 92.06 371 LEU A C 1
ATOM 2894 O O . LEU A 1 371 ? 2.611 -9.120 14.152 1.00 92.06 371 LEU A O 1
ATOM 2898 N N . THR A 1 372 ? 2.610 -7.993 12.208 1.00 88.75 372 THR A N 1
ATOM 2899 C CA . THR A 1 372 ? 3.038 -9.143 11.394 1.00 88.75 372 THR A CA 1
ATOM 2900 C C . THR A 1 372 ? 4.425 -9.624 11.820 1.00 88.75 372 THR A C 1
ATOM 2902 O O . THR A 1 372 ? 4.632 -10.820 12.013 1.00 88.75 372 THR A O 1
ATOM 2905 N N . ALA A 1 373 ? 5.368 -8.706 12.064 1.00 82.12 373 ALA A N 1
ATOM 2906 C CA . ALA A 1 373 ? 6.703 -9.047 12.563 1.00 82.12 373 ALA A CA 1
ATOM 2907 C C . ALA A 1 373 ? 6.680 -9.706 13.957 1.00 82.12 373 ALA A C 1
ATOM 2909 O O . ALA A 1 373 ? 7.594 -10.452 14.306 1.00 82.12 373 ALA A O 1
ATOM 2910 N N . LYS A 1 374 ? 5.625 -9.472 14.750 1.00 89.25 374 LYS A N 1
ATOM 2911 C CA . LYS A 1 374 ? 5.377 -10.153 16.029 1.00 89.25 374 LYS A CA 1
ATOM 2912 C C . LYS A 1 374 ? 4.687 -11.513 15.900 1.00 89.25 374 LYS A C 1
ATOM 2914 O O . LYS A 1 374 ? 4.422 -12.145 16.921 1.00 89.25 374 LYS A O 1
ATOM 2919 N N . GLY A 1 375 ? 4.426 -11.973 14.680 1.00 87.69 375 GLY A N 1
ATOM 2920 C CA . GLY A 1 375 ? 3.760 -13.245 14.415 1.00 87.69 375 GLY A CA 1
ATOM 2921 C C . GLY A 1 375 ? 2.238 -13.184 14.543 1.00 87.69 375 GLY A C 1
ATOM 2922 O O . GLY A 1 375 ? 1.601 -14.233 14.586 1.00 87.69 375 GLY A O 1
ATOM 2923 N N . CYS A 1 376 ? 1.637 -11.991 14.608 1.00 91.50 376 CYS A N 1
ATOM 2924 C CA . CYS A 1 376 ? 0.186 -11.860 14.521 1.00 91.50 376 CYS A CA 1
ATOM 2925 C C . CYS A 1 376 ? -0.273 -12.108 13.077 1.00 91.50 376 CYS A C 1
ATOM 2927 O O . CYS A 1 376 ? 0.329 -11.590 12.135 1.00 91.50 376 CYS A O 1
ATOM 2929 N N . ALA A 1 377 ? -1.378 -12.833 12.903 1.00 92.69 377 ALA A N 1
ATOM 2930 C CA . ALA A 1 377 ? -2.129 -12.790 11.654 1.00 92.69 377 ALA A CA 1
ATOM 2931 C C . ALA A 1 377 ? -2.844 -11.432 11.569 1.00 92.69 377 ALA A C 1
AT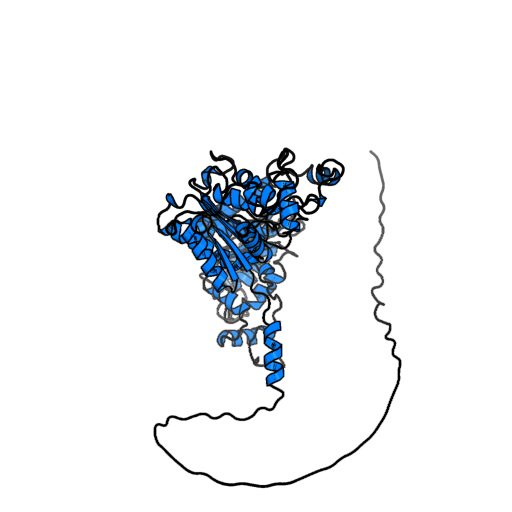OM 2933 O O . ALA A 1 377 ? -3.564 -11.055 12.494 1.00 92.69 377 ALA A O 1
ATOM 2934 N N . VAL A 1 378 ? -2.611 -10.679 10.492 1.00 94.31 378 VAL A N 1
ATOM 2935 C CA . VAL A 1 378 ? -3.179 -9.336 10.316 1.00 94.31 378 VAL A CA 1
ATOM 2936 C C . VAL A 1 378 ? -4.057 -9.308 9.073 1.00 94.31 378 VAL A C 1
ATOM 2938 O O . VAL A 1 378 ? -3.574 -9.498 7.959 1.00 94.31 378 VAL A O 1
ATOM 2941 N N . GLU A 1 379 ? -5.340 -9.010 9.267 1.00 93.62 379 GLU A N 1
ATOM 2942 C CA . GLU A 1 379 ? -6.288 -8.723 8.192 1.00 93.62 379 GLU A CA 1
ATOM 2943 C C . GLU A 1 379 ? -6.617 -7.227 8.145 1.00 93.62 379 GLU A C 1
ATOM 2945 O O . GLU A 1 379 ? -6.693 -6.557 9.177 1.00 93.62 379 GLU A O 1
ATOM 2950 N N . VAL A 1 380 ? -6.814 -6.687 6.938 1.00 94.19 380 VAL A N 1
ATOM 2951 C CA . VAL A 1 380 ? -7.084 -5.258 6.721 1.00 94.19 380 VAL A CA 1
ATOM 2952 C C . VAL A 1 380 ? -8.389 -5.079 5.956 1.00 94.19 380 VAL A C 1
ATOM 2954 O O . VAL A 1 380 ? -8.542 -5.582 4.844 1.00 94.19 380 VAL A O 1
ATOM 2957 N N . SER A 1 381 ? -9.296 -4.286 6.525 1.00 93.19 381 SER A N 1
ATOM 2958 C CA . SER A 1 381 ? -10.490 -3.780 5.843 1.00 93.19 381 SER A CA 1
ATOM 2959 C C . SER A 1 381 ? -10.306 -2.303 5.492 1.00 93.19 381 SER A C 1
ATOM 2961 O O . SER A 1 381 ? -10.702 -1.407 6.239 1.00 93.19 381 SER A O 1
ATOM 2963 N N . ASP A 1 382 ? -9.663 -2.032 4.352 1.00 91.75 382 ASP A N 1
ATOM 2964 C CA . ASP A 1 382 ? -9.577 -0.675 3.803 1.00 91.75 382 ASP A CA 1
ATOM 2965 C C . ASP A 1 382 ? -10.906 -0.325 3.125 1.00 91.75 382 ASP A C 1
ATOM 2967 O O . ASP A 1 382 ? -11.127 -0.610 1.948 1.00 91.75 382 ASP A O 1
ATOM 2971 N N . LEU A 1 383 ? -11.809 0.283 3.898 1.00 87.94 383 LEU A N 1
ATOM 2972 C CA . LEU A 1 383 ? -13.190 0.545 3.483 1.00 87.94 383 LEU A CA 1
ATOM 2973 C C . LEU A 1 383 ? -13.291 1.341 2.173 1.00 87.94 383 LEU A C 1
ATOM 2975 O O . LEU A 1 383 ? -14.230 1.134 1.404 1.00 87.94 383 LEU A O 1
ATOM 2979 N N . TYR A 1 384 ? -12.333 2.235 1.905 1.00 76.88 384 TYR A N 1
ATOM 2980 C CA . TYR A 1 384 ? -12.312 3.006 0.663 1.00 76.88 384 TYR A CA 1
ATOM 2981 C C . TYR A 1 384 ? -11.820 2.160 -0.511 1.00 76.88 384 TYR A C 1
ATOM 2983 O O . TYR A 1 384 ? -12.446 2.192 -1.569 1.00 76.88 384 TYR A O 1
ATOM 2991 N N . ALA A 1 385 ? -10.757 1.367 -0.331 1.00 73.88 385 ALA A N 1
ATOM 2992 C CA . ALA A 1 385 ? -10.277 0.450 -1.369 1.00 73.88 385 ALA A CA 1
ATOM 2993 C C . ALA A 1 385 ? -11.297 -0.658 -1.691 1.00 73.88 385 ALA A C 1
ATOM 2995 O O . ALA A 1 385 ? -11.413 -1.083 -2.836 1.00 73.88 385 ALA A O 1
ATOM 2996 N N . MET A 1 386 ? -12.073 -1.083 -0.692 1.00 81.69 386 MET A N 1
ATOM 2997 C CA . MET A 1 386 ? -13.169 -2.044 -0.835 1.00 81.69 386 MET A CA 1
ATOM 2998 C C . MET A 1 386 ? -14.412 -1.448 -1.503 1.00 81.69 386 MET A C 1
ATOM 3000 O O . MET A 1 386 ? -15.341 -2.189 -1.818 1.00 81.69 386 MET A O 1
ATOM 3004 N N . THR A 1 387 ? -14.483 -0.123 -1.679 1.00 83.94 387 THR A N 1
ATOM 3005 C CA . THR A 1 387 ? -15.714 0.585 -2.072 1.00 83.94 387 THR A CA 1
ATOM 3006 C C . THR A 1 387 ? -16.909 0.203 -1.186 1.00 83.94 387 THR A C 1
ATOM 3008 O O . THR A 1 387 ? -18.014 -0.037 -1.667 1.00 83.94 387 THR A O 1
ATOM 3011 N N . PHE A 1 388 ? -16.677 0.105 0.129 1.00 86.06 388 PHE A N 1
ATOM 3012 C CA . PHE A 1 388 ? -17.656 -0.422 1.077 1.00 86.06 388 PHE A CA 1
ATOM 3013 C C . PHE A 1 388 ? -18.952 0.402 1.073 1.00 86.06 388 PHE A C 1
ATOM 3015 O O . PHE A 1 388 ? -18.941 1.626 1.239 1.00 86.06 388 PHE A O 1
ATOM 3022 N N . LYS A 1 389 ? -20.093 -0.278 0.934 1.00 92.88 389 LYS A N 1
ATOM 3023 C CA . LYS A 1 389 ? -21.413 0.353 1.006 1.00 92.88 389 LYS A CA 1
ATOM 3024 C C . LYS A 1 389 ? -21.697 0.783 2.446 1.00 92.88 389 LYS A C 1
ATOM 3026 O O . LYS A 1 389 ? -21.886 -0.043 3.326 1.00 92.88 389 LYS A O 1
ATOM 3031 N N . ALA A 1 390 ? -21.761 2.085 2.700 1.00 93.19 390 ALA A N 1
ATOM 3032 C CA . ALA A 1 390 ? -21.938 2.611 4.057 1.00 93.19 390 ALA A CA 1
ATOM 3033 C C . ALA A 1 390 ? -23.404 2.687 4.529 1.00 93.19 390 ALA A C 1
ATOM 3035 O O . ALA A 1 390 ? -23.662 3.052 5.672 1.00 93.19 390 ALA A O 1
ATOM 3036 N N . THR A 1 391 ? -24.376 2.410 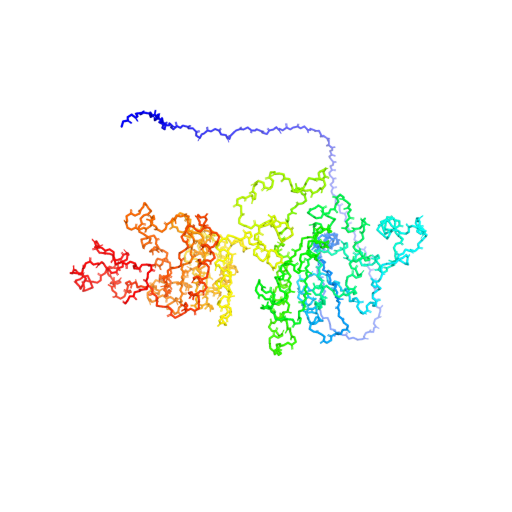3.660 1.00 96.56 391 THR A N 1
ATOM 3037 C CA . THR A 1 391 ? -25.801 2.604 3.952 1.00 96.56 391 THR A CA 1
ATOM 3038 C C . THR A 1 391 ? -26.467 1.306 4.393 1.00 96.56 391 THR A C 1
ATOM 3040 O O . THR A 1 391 ? -26.540 0.353 3.622 1.00 96.56 391 THR A O 1
ATOM 3043 N N . ALA A 1 392 ? -26.981 1.302 5.624 1.00 96.06 392 ALA A N 1
ATOM 3044 C CA . ALA A 1 392 ? -27.803 0.228 6.174 1.00 96.06 392 ALA A CA 1
ATOM 3045 C C . ALA A 1 392 ? -29.202 0.245 5.535 1.00 96.06 392 ALA A C 1
ATOM 3047 O O . ALA A 1 392 ? -29.957 1.206 5.717 1.00 96.06 392 ALA A O 1
ATOM 3048 N N . THR A 1 393 ? -29.546 -0.784 4.757 1.00 95.81 393 THR A N 1
ATOM 3049 C CA . THR A 1 393 ? -30.843 -0.884 4.062 1.00 95.81 393 THR A CA 1
ATOM 3050 C C . THR A 1 393 ? -31.351 -2.327 4.008 1.00 95.81 393 THR A C 1
ATOM 3052 O O . THR A 1 393 ? -30.637 -3.269 4.331 1.00 95.81 393 THR A O 1
ATOM 3055 N N . ALA A 1 394 ? -32.592 -2.537 3.556 1.00 95.12 394 ALA A N 1
ATOM 3056 C CA . ALA A 1 394 ? -33.140 -3.885 3.362 1.00 95.12 394 ALA A CA 1
ATOM 3057 C C . ALA A 1 394 ? -32.324 -4.756 2.380 1.00 95.12 394 ALA A C 1
ATOM 3059 O O . ALA A 1 394 ? -32.451 -5.975 2.400 1.00 95.12 394 ALA A O 1
ATOM 3060 N N . GLU A 1 395 ? -31.473 -4.149 1.547 1.00 95.06 395 GLU A N 1
ATOM 3061 C CA . GLU A 1 395 ? -30.584 -4.859 0.616 1.00 95.06 395 GLU A CA 1
ATOM 3062 C C . GLU A 1 395 ? -29.461 -5.628 1.323 1.00 95.06 395 GLU A C 1
ATOM 3064 O O . GLU A 1 395 ? -28.817 -6.458 0.692 1.00 95.06 395 GLU A O 1
ATOM 3069 N N . ASP A 1 396 ? -29.232 -5.377 2.614 1.00 96.81 396 ASP A N 1
ATOM 3070 C CA . ASP A 1 396 ? -28.264 -6.109 3.439 1.00 96.81 396 ASP A CA 1
ATOM 3071 C C . ASP A 1 396 ? -28.744 -7.533 3.789 1.00 96.81 396 ASP A C 1
ATOM 3073 O O . ASP A 1 396 ? -28.008 -8.326 4.379 1.00 96.81 396 ASP A O 1
ATOM 3077 N N . ILE A 1 397 ? -29.980 -7.877 3.404 1.00 97.00 397 ILE A N 1
ATOM 3078 C CA . ILE A 1 397 ? -30.627 -9.163 3.653 1.00 97.00 397 ILE A CA 1
ATOM 3079 C C . ILE A 1 397 ? -30.908 -9.855 2.319 1.00 97.00 397 ILE A C 1
ATOM 3081 O O . ILE A 1 397 ? -31.605 -9.340 1.446 1.00 97.00 397 ILE A O 1
ATOM 3085 N N . THR A 1 398 ? -30.408 -11.076 2.177 1.00 93.19 398 THR A N 1
ATOM 3086 C CA . THR A 1 398 ? -30.677 -11.936 1.026 1.00 93.19 398 THR A CA 1
ATOM 3087 C C . THR A 1 398 ? -32.030 -12.640 1.179 1.00 93.19 398 THR A C 1
ATOM 3089 O O . THR A 1 398 ? -32.339 -13.288 2.184 1.00 93.19 398 THR A O 1
ATOM 3092 N N . GLY A 1 399 ? -32.872 -12.530 0.151 1.00 89.06 399 GLY A N 1
ATOM 3093 C CA . GLY A 1 399 ? -34.215 -13.111 0.140 1.00 89.06 399 GLY A CA 1
ATOM 3094 C C . GLY A 1 399 ? -35.286 -12.194 0.739 1.00 89.06 399 GLY A C 1
ATOM 3095 O O . GLY A 1 399 ? -35.191 -10.974 0.670 1.00 89.06 399 GLY A O 1
ATOM 3096 N N . LYS A 1 400 ? -36.371 -12.784 1.257 1.00 88.25 400 LYS A N 1
ATOM 3097 C CA . LYS A 1 400 ? -37.509 -12.022 1.796 1.00 88.25 400 LYS A CA 1
ATOM 3098 C C . LYS A 1 400 ? -37.248 -11.596 3.242 1.00 88.25 400 LYS A C 1
ATOM 3100 O O . LYS A 1 400 ? -36.979 -12.455 4.080 1.00 88.25 400 LYS A O 1
ATOM 3105 N N . VAL A 1 401 ? -37.416 -10.303 3.516 1.00 92.06 401 VAL A N 1
ATOM 3106 C CA . VAL A 1 401 ? -37.542 -9.752 4.876 1.00 92.06 401 VAL A CA 1
ATOM 3107 C C . VAL A 1 401 ? -38.871 -10.184 5.506 1.00 92.06 401 VAL A C 1
ATOM 3109 O O . VAL A 1 401 ? -39.836 -10.466 4.787 1.00 92.06 401 VAL A O 1
ATOM 3112 N N . LYS A 1 402 ? -38.933 -10.265 6.837 1.00 91.75 402 LYS A N 1
ATOM 3113 C CA . LYS A 1 402 ? -40.105 -10.760 7.574 1.00 91.75 402 LYS A CA 1
ATOM 3114 C C . LYS A 1 402 ? -41.298 -9.811 7.461 1.00 91.75 402 LYS A C 1
ATOM 3116 O O . LYS A 1 402 ? -42.422 -10.280 7.291 1.00 91.75 402 LYS A O 1
ATOM 3121 N N . ASN A 1 403 ? -41.073 -8.503 7.558 1.00 91.06 403 ASN A N 1
ATOM 3122 C CA . ASN A 1 403 ? -42.105 -7.477 7.495 1.00 91.06 403 ASN A CA 1
ATOM 3123 C C . ASN A 1 403 ? -41.641 -6.275 6.658 1.00 91.06 403 ASN A C 1
ATOM 3125 O O . ASN A 1 403 ? -41.107 -5.296 7.174 1.00 91.06 403 ASN A O 1
ATOM 3129 N N . ALA A 1 404 ? -41.873 -6.341 5.345 1.00 89.69 404 ALA A N 1
ATOM 3130 C CA . ALA A 1 404 ? -41.500 -5.266 4.425 1.00 89.69 404 ALA A CA 1
ATOM 3131 C C . ALA A 1 404 ? -42.318 -3.974 4.630 1.00 89.69 404 ALA A C 1
ATOM 3133 O O . ALA A 1 404 ? -41.806 -2.887 4.375 1.00 89.69 404 ALA A O 1
ATOM 3134 N N . GLU A 1 405 ? -43.568 -4.080 5.091 1.00 92.50 405 GLU A N 1
ATOM 3135 C CA . GLU A 1 405 ? -44.457 -2.926 5.304 1.00 92.50 405 GLU A CA 1
ATOM 3136 C C . GLU A 1 405 ? -44.048 -2.101 6.534 1.00 92.50 405 GLU A C 1
ATOM 3138 O O . GLU A 1 405 ? -44.166 -0.876 6.536 1.00 92.50 405 GLU A O 1
ATOM 3143 N N . HIS A 1 406 ? -43.507 -2.764 7.559 1.00 93.75 406 HIS A N 1
ATOM 3144 C CA . HIS A 1 406 ? -42.987 -2.141 8.777 1.00 93.75 406 HIS A CA 1
ATOM 3145 C C . HIS A 1 406 ? -41.541 -2.572 9.042 1.00 93.75 406 HIS A C 1
ATOM 3147 O O . HIS A 1 406 ? -41.227 -3.163 10.077 1.00 93.75 406 HIS A O 1
ATOM 3153 N N . PHE A 1 407 ? -40.662 -2.279 8.083 1.00 93.88 407 PHE A N 1
ATOM 3154 C CA . PHE A 1 407 ? -39.260 -2.682 8.134 1.00 93.88 407 PHE A CA 1
ATOM 3155 C C . PHE A 1 407 ? -38.531 -2.090 9.352 1.00 93.88 407 PHE A C 1
ATOM 3157 O O . PHE A 1 407 ? -38.362 -0.875 9.469 1.00 93.88 407 PHE A O 1
ATOM 3164 N N . CYS A 1 408 ? -38.048 -2.966 10.236 1.00 96.12 408 CYS A N 1
ATOM 3165 C CA . CYS A 1 408 ? -37.197 -2.612 11.369 1.00 96.12 408 CYS A CA 1
ATOM 3166 C C . CYS A 1 408 ? -35.812 -3.232 11.170 1.00 96.12 408 CYS A C 1
ATOM 3168 O O . CYS A 1 408 ? -35.625 -4.423 11.413 1.00 96.12 408 CYS A O 1
ATOM 3170 N N . TYR A 1 409 ? -34.840 -2.421 10.741 1.00 96.00 409 TYR A N 1
ATOM 3171 C CA . TYR A 1 409 ? -33.512 -2.903 10.347 1.00 96.00 409 TYR A CA 1
ATOM 3172 C C . TYR A 1 409 ? -32.848 -3.793 11.411 1.00 96.00 409 TYR A C 1
ATOM 3174 O O . TYR A 1 409 ? -32.319 -4.848 11.077 1.00 96.00 409 TYR A O 1
ATOM 3182 N N . GLY A 1 410 ? -32.913 -3.417 12.694 1.00 94.75 410 GLY A N 1
ATOM 3183 C CA . GLY A 1 410 ? -32.292 -4.188 13.780 1.00 94.75 410 GLY A CA 1
ATOM 3184 C C . GLY A 1 410 ? -32.885 -5.590 13.966 1.00 94.75 410 GLY A C 1
ATOM 3185 O O . GLY A 1 410 ? -32.142 -6.557 14.098 1.00 94.75 410 GLY A O 1
ATOM 3186 N N . GLU A 1 411 ? -34.213 -5.720 13.925 1.00 95.12 411 GLU A N 1
ATOM 3187 C CA . GLU A 1 411 ? -34.890 -7.020 14.059 1.00 95.12 411 GLU A CA 1
ATOM 3188 C C . GLU A 1 411 ? -34.719 -7.883 12.803 1.00 95.12 411 GLU A C 1
ATOM 3190 O O . GLU A 1 411 ? -34.473 -9.085 12.889 1.00 95.12 411 GLU A O 1
ATOM 3195 N N . GLU A 1 412 ? -34.813 -7.267 11.624 1.00 97.12 412 GLU A N 1
ATOM 3196 C CA . GLU A 1 412 ? -34.685 -7.962 10.341 1.00 97.12 412 GLU A CA 1
ATOM 3197 C C . GLU A 1 412 ? -33.257 -8.476 10.117 1.00 97.12 412 GLU A C 1
ATOM 3199 O O . GLU A 1 412 ? -33.070 -9.624 9.714 1.00 97.12 412 GLU A O 1
ATOM 3204 N N . THR A 1 413 ? -32.235 -7.676 10.439 1.00 96.94 413 THR A N 1
ATOM 3205 C CA . THR A 1 413 ? -30.831 -8.110 10.331 1.00 96.94 413 THR A CA 1
ATOM 3206 C C . THR A 1 413 ? -30.446 -9.140 11.382 1.00 96.94 413 THR A C 1
ATOM 3208 O O . THR A 1 413 ? -29.657 -10.030 11.072 1.00 96.94 413 THR A O 1
ATOM 3211 N N . LYS A 1 414 ? -31.034 -9.097 12.585 1.00 97.00 414 LYS A N 1
ATOM 3212 C CA . LYS A 1 414 ? -30.879 -10.167 13.580 1.00 97.00 414 LYS A CA 1
ATOM 3213 C C . LYS A 1 414 ? -31.383 -11.503 13.033 1.00 97.00 414 LYS A C 1
ATOM 3215 O O . LYS A 1 414 ? -30.653 -12.489 13.059 1.00 97.00 414 LYS A O 1
ATOM 3220 N N . LEU A 1 415 ? -32.606 -11.531 12.497 1.00 96.56 415 LEU A N 1
ATOM 3221 C CA . LEU A 1 415 ? -33.174 -12.741 11.891 1.00 96.56 415 LEU A CA 1
ATOM 3222 C C . LEU A 1 415 ? -32.350 -13.203 10.685 1.00 96.56 415 LEU A C 1
ATOM 3224 O O . LEU A 1 415 ? -32.096 -14.394 10.522 1.00 96.56 415 LEU A O 1
ATOM 3228 N N . ALA A 1 416 ? -31.903 -12.268 9.844 1.00 96.69 416 ALA A N 1
ATOM 3229 C CA . ALA A 1 416 ? -31.043 -12.588 8.714 1.00 96.69 416 ALA A CA 1
ATOM 3230 C C . ALA A 1 416 ? -29.715 -13.203 9.170 1.00 96.69 416 ALA A C 1
ATOM 3232 O O . ALA A 1 416 ? -29.284 -14.193 8.586 1.00 96.69 416 ALA A O 1
ATOM 3233 N N . TRP A 1 417 ? -29.097 -12.676 10.227 1.00 97.06 417 TRP A N 1
ATOM 3234 C CA . TRP A 1 417 ? -27.888 -13.243 10.821 1.00 97.06 417 TRP A CA 1
ATOM 3235 C C . TRP A 1 417 ? -28.121 -14.669 11.340 1.00 97.06 417 TRP A C 1
ATOM 3237 O O . TRP A 1 417 ? -27.384 -15.575 10.956 1.00 97.06 417 TRP A O 1
ATOM 3247 N N . GLU A 1 418 ? -29.191 -14.903 12.112 1.00 96.31 418 GLU A N 1
ATOM 3248 C CA . GLU A 1 418 ? -29.560 -16.236 12.626 1.00 96.31 418 GLU A CA 1
ATOM 3249 C C . GLU A 1 418 ? -29.770 -17.265 11.500 1.00 96.31 418 GLU A C 1
ATOM 3251 O O . GLU A 1 418 ? -29.502 -18.454 11.669 1.00 96.31 418 GLU A O 1
ATOM 3256 N N . MET A 1 419 ? -30.235 -16.809 10.334 1.00 96.06 419 MET A N 1
ATOM 3257 C CA . MET A 1 419 ? -30.491 -17.645 9.159 1.00 96.06 419 MET A CA 1
ATOM 3258 C C . MET A 1 419 ? -29.315 -17.721 8.170 1.00 96.06 419 MET A C 1
ATOM 3260 O O . MET A 1 419 ? -29.457 -18.383 7.141 1.00 96.06 419 MET A O 1
ATOM 3264 N N . GLY A 1 420 ? -28.197 -17.028 8.418 1.00 95.38 420 GLY A N 1
ATOM 3265 C CA . GLY A 1 420 ? -27.075 -16.943 7.473 1.00 95.38 420 GLY A CA 1
ATOM 3266 C C . GLY A 1 420 ? -27.426 -16.228 6.160 1.00 95.38 420 GLY A C 1
ATOM 3267 O O . GLY A 1 420 ? -26.957 -16.614 5.094 1.00 95.38 420 GLY A O 1
ATOM 3268 N N . LYS A 1 421 ? -28.301 -15.222 6.226 1.00 96.81 421 LYS A N 1
ATOM 3269 C CA . LYS A 1 421 ? -28.866 -14.485 5.085 1.00 96.81 421 LYS A CA 1
ATOM 3270 C C . LYS A 1 421 ? -28.372 -13.048 4.952 1.00 96.81 421 LYS A C 1
ATOM 3272 O O . LYS A 1 421 ? -28.918 -12.321 4.127 1.00 96.81 421 LYS A O 1
ATOM 3277 N N . LEU A 1 422 ? -27.382 -12.611 5.722 1.00 96.56 422 LEU A N 1
ATOM 3278 C CA . LEU A 1 422 ? -26.750 -11.312 5.472 1.00 96.56 422 LEU A CA 1
ATOM 3279 C C . LEU A 1 422 ? -25.986 -11.330 4.139 1.00 96.56 422 LEU A C 1
ATOM 3281 O O . LEU A 1 422 ? -25.608 -12.393 3.642 1.00 96.56 422 LEU A O 1
ATOM 3285 N N . THR A 1 423 ? -25.785 -10.163 3.533 1.00 94.00 423 THR A N 1
ATOM 3286 C CA . THR A 1 423 ? -24.962 -10.055 2.323 1.00 94.00 423 THR A CA 1
ATOM 3287 C C . THR A 1 423 ? -23.512 -10.455 2.592 1.00 94.00 423 THR A C 1
ATOM 3289 O O . THR A 1 423 ? -22.989 -10.293 3.696 1.00 94.00 423 THR A O 1
ATOM 3292 N N . ALA A 1 424 ? -22.846 -10.970 1.555 1.00 89.00 424 ALA A N 1
ATOM 3293 C CA . ALA A 1 424 ? -21.503 -11.536 1.670 1.00 89.00 424 ALA A CA 1
ATOM 3294 C C . ALA A 1 424 ? -20.460 -10.537 2.197 1.00 89.00 424 ALA A C 1
ATOM 3296 O O . ALA A 1 424 ? -19.562 -10.935 2.930 1.00 89.00 424 ALA A O 1
ATOM 3297 N N . ASP A 1 425 ? -20.591 -9.249 1.867 1.00 90.88 425 ASP A N 1
ATOM 3298 C CA . ASP A 1 425 ? -19.708 -8.200 2.378 1.00 90.88 425 ASP A CA 1
ATOM 3299 C C . ASP A 1 425 ? -19.842 -8.020 3.897 1.00 90.88 425 ASP A C 1
ATOM 3301 O O . ASP A 1 425 ? -18.836 -7.860 4.578 1.00 90.88 425 ASP A O 1
ATOM 3305 N N . ILE A 1 426 ? -21.056 -8.108 4.451 1.00 96.88 426 ILE A N 1
ATOM 3306 C CA . ILE A 1 426 ? -21.271 -8.048 5.903 1.00 96.88 426 ILE A CA 1
ATOM 3307 C C . ILE A 1 426 ? -20.754 -9.326 6.563 1.00 96.88 426 ILE A C 1
ATOM 3309 O O . ILE A 1 426 ? -20.022 -9.252 7.549 1.00 96.88 426 ILE A O 1
ATOM 3313 N N . SER A 1 427 ? -21.105 -10.495 6.021 1.00 95.38 427 SER A N 1
ATOM 3314 C CA . SER A 1 427 ? -20.676 -11.781 6.578 1.00 95.38 427 SER A CA 1
ATOM 3315 C C . SER A 1 427 ? -19.154 -11.934 6.606 1.00 95.38 427 SER A C 1
ATOM 3317 O O . SER A 1 427 ? -18.622 -12.466 7.578 1.00 95.38 427 SER A O 1
ATOM 3319 N N . GLU A 1 428 ? -18.446 -11.427 5.596 1.00 95.69 428 GLU A N 1
ATOM 3320 C CA . GLU A 1 428 ? -16.982 -11.442 5.562 1.00 95.69 428 GLU A CA 1
ATOM 3321 C C . GLU A 1 428 ? -16.366 -10.552 6.653 1.00 95.69 428 GLU A C 1
ATOM 3323 O O . GLU A 1 428 ? -15.446 -10.965 7.357 1.00 95.69 428 GLU A O 1
ATOM 3328 N N . GLU A 1 429 ? -16.906 -9.355 6.885 1.00 98.25 429 GLU A N 1
ATOM 3329 C CA . GLU A 1 429 ? -16.420 -8.489 7.966 1.00 98.25 429 GLU A CA 1
ATOM 3330 C C . GLU A 1 429 ? -16.748 -9.060 9.360 1.00 98.25 429 GLU A C 1
ATOM 3332 O O . GLU A 1 429 ? -15.950 -8.940 10.294 1.00 98.25 429 GLU A O 1
ATOM 3337 N N . GLN A 1 430 ? -17.885 -9.750 9.506 1.00 98.50 430 GLN A N 1
ATOM 3338 C CA . GLN A 1 430 ? -18.229 -10.488 10.726 1.00 98.50 430 GLN A CA 1
ATOM 3339 C C . GLN A 1 430 ? -17.304 -11.691 10.963 1.00 98.50 430 GLN A C 1
ATOM 3341 O O . GLN A 1 430 ? -16.947 -11.962 12.115 1.00 98.50 430 GLN A O 1
ATOM 3346 N N . ARG A 1 431 ? -16.859 -12.385 9.904 1.00 98.31 431 ARG A N 1
ATOM 3347 C CA . ARG A 1 431 ? -15.826 -13.430 9.994 1.00 98.31 431 ARG A CA 1
ATOM 3348 C C . ARG A 1 431 ? -14.525 -12.851 10.551 1.00 98.31 431 ARG A C 1
ATOM 3350 O O . ARG A 1 431 ? -14.047 -13.337 11.574 1.00 98.31 431 ARG A O 1
ATOM 3357 N N . LYS A 1 432 ? -14.020 -11.762 9.962 1.00 97.81 432 LYS A N 1
ATOM 3358 C CA . LYS A 1 432 ? -12.805 -11.075 10.439 1.00 97.81 432 LYS A CA 1
ATOM 3359 C C . LYS A 1 432 ? -12.900 -10.694 11.914 1.00 97.81 432 LYS A C 1
ATOM 3361 O O . LYS A 1 432 ? -11.987 -10.961 12.688 1.00 97.81 432 LYS A O 1
ATOM 3366 N N . LEU A 1 433 ? -14.028 -10.116 12.338 1.00 98.19 433 LEU A N 1
ATOM 3367 C CA . LEU A 1 433 ? -14.264 -9.774 13.746 1.00 98.19 433 LEU A CA 1
ATOM 3368 C C . LEU A 1 433 ? -14.311 -11.001 14.664 1.00 98.19 433 LEU A C 1
ATOM 3370 O O . LEU A 1 433 ? -13.862 -10.935 15.812 1.00 98.19 433 LEU A O 1
ATOM 3374 N N . THR A 1 434 ? -14.858 -12.114 14.178 1.00 97.75 434 THR A N 1
ATOM 3375 C CA . THR A 1 434 ? -14.923 -13.375 14.925 1.00 97.75 434 THR A CA 1
ATOM 3376 C C . THR A 1 434 ? -13.522 -13.924 15.182 1.00 97.75 434 THR A C 1
ATOM 3378 O O . THR A 1 434 ? -13.235 -14.330 16.308 1.00 97.75 434 THR A O 1
ATOM 3381 N N . GLU A 1 435 ? -12.639 -13.849 14.190 1.00 97.38 435 GLU A N 1
ATOM 3382 C CA . GLU A 1 435 ? -11.257 -14.336 14.273 1.00 97.38 435 GLU A CA 1
ATOM 3383 C C . GLU A 1 435 ? -10.309 -13.373 15.004 1.00 97.38 435 GLU A C 1
ATOM 3385 O O . GLU A 1 435 ? -9.354 -13.815 15.631 1.00 97.38 435 GLU A O 1
ATOM 3390 N N . ALA A 1 436 ? -10.577 -12.066 14.983 1.00 98.06 436 ALA A N 1
ATOM 3391 C CA . ALA A 1 436 ? -9.675 -11.074 15.561 1.00 98.06 436 ALA A CA 1
ATOM 3392 C C . ALA A 1 436 ? -9.667 -11.063 17.102 1.00 98.06 436 ALA A C 1
ATOM 3394 O O . ALA A 1 436 ? -10.708 -10.897 17.742 1.00 98.06 436 ALA A O 1
ATOM 3395 N N . ASP A 1 437 ? -8.482 -11.109 17.712 1.00 97.88 437 ASP A N 1
ATOM 3396 C CA . ASP A 1 437 ? -8.292 -10.835 19.149 1.00 97.88 437 ASP A CA 1
ATOM 3397 C C . ASP A 1 437 ? -8.215 -9.327 19.457 1.00 97.88 437 ASP A C 1
ATOM 3399 O O . ASP A 1 437 ? -8.542 -8.870 20.557 1.00 97.88 437 ASP A O 1
ATOM 3403 N N . LEU A 1 438 ? -7.783 -8.542 18.467 1.00 98.31 438 LEU A N 1
ATOM 3404 C CA . LEU A 1 438 ? -7.577 -7.101 18.543 1.00 98.31 438 LEU A CA 1
ATOM 3405 C C . LEU A 1 438 ? -8.151 -6.418 17.297 1.00 98.31 438 LEU A C 1
ATOM 3407 O O . LEU A 1 438 ? -7.840 -6.807 16.175 1.00 98.31 438 LEU A O 1
ATOM 3411 N N . VAL A 1 439 ? -8.909 -5.339 17.499 1.00 98.69 439 VAL A N 1
ATOM 3412 C CA . VAL A 1 439 ? -9.454 -4.502 16.419 1.00 98.69 439 VAL A CA 1
ATOM 3413 C C . VAL A 1 439 ? -8.925 -3.070 16.536 1.00 98.69 439 VAL A C 1
ATOM 3415 O O . VAL A 1 439 ? -9.167 -2.387 17.532 1.00 98.69 439 VAL A O 1
ATOM 3418 N N . ILE A 1 440 ? -8.215 -2.587 15.513 1.00 98.75 440 ILE A N 1
ATOM 3419 C CA . ILE A 1 440 ? -7.728 -1.200 15.444 1.00 98.75 440 ILE A CA 1
ATOM 3420 C C . ILE A 1 440 ? -8.530 -0.436 14.390 1.00 98.75 440 ILE A C 1
ATOM 3422 O O . ILE A 1 440 ? -8.490 -0.759 13.206 1.00 98.75 440 ILE A O 1
ATOM 3426 N N . PHE A 1 441 ? -9.207 0.629 14.811 1.00 98.75 441 PHE A N 1
ATOM 3427 C CA . PHE A 1 441 ? -9.908 1.542 13.913 1.00 98.75 441 PHE A CA 1
ATOM 3428 C C . PHE A 1 441 ? -8.987 2.710 13.551 1.00 98.75 441 PHE A C 1
ATOM 3430 O O . PHE A 1 441 ? -8.816 3.611 14.370 1.00 98.75 441 PHE A O 1
ATOM 3437 N N . GLN A 1 442 ? -8.403 2.701 12.345 1.00 98.56 442 GLN A N 1
ATOM 3438 C CA . GLN A 1 442 ? -7.570 3.799 11.831 1.00 98.56 442 GLN A CA 1
ATOM 3439 C C . GLN A 1 442 ? -8.389 4.791 10.992 1.00 98.56 442 GLN A C 1
ATOM 3441 O O . GLN A 1 442 ? -8.941 4.402 9.963 1.00 98.56 442 GLN A O 1
ATOM 3446 N N . PHE A 1 443 ? -8.444 6.074 11.367 1.00 98.44 443 PHE A N 1
ATOM 3447 C CA . PHE A 1 443 ? -9.213 7.071 10.603 1.00 98.44 443 PHE A CA 1
ATOM 3448 C C . PHE A 1 443 ? -8.761 8.528 10.799 1.00 98.44 443 PHE A C 1
ATOM 3450 O O . PHE A 1 443 ? -8.230 8.886 11.844 1.00 98.44 443 PHE A O 1
ATOM 3457 N N . PRO A 1 444 ? -9.015 9.434 9.840 1.00 97.44 444 PRO A N 1
ATOM 3458 C CA . PRO A 1 444 ? -9.019 10.861 10.133 1.00 97.44 444 PRO A CA 1
ATOM 3459 C C . PRO A 1 444 ? -10.293 11.239 10.898 1.00 97.44 444 PRO A C 1
ATOM 3461 O O . PRO A 1 444 ? -11.393 10.873 10.487 1.00 97.44 444 PRO A O 1
ATOM 3464 N N . MET A 1 445 ? -10.164 11.999 11.987 1.00 98.19 445 MET A N 1
ATOM 3465 C CA . MET A 1 445 ? -11.323 12.535 12.702 1.00 98.19 445 MET A CA 1
ATOM 3466 C C . MET A 1 445 ? -12.042 13.559 11.823 1.00 98.19 445 MET A C 1
ATOM 3468 O O . MET A 1 445 ? -11.486 14.616 11.515 1.00 98.19 445 MET A O 1
ATOM 3472 N N . TYR A 1 446 ? -13.292 13.267 11.466 1.00 96.06 446 TYR A N 1
ATOM 3473 C CA . TYR A 1 446 ? -14.176 14.160 10.722 1.00 96.06 446 TYR A CA 1
ATOM 3474 C C . TYR A 1 446 ? -15.367 14.517 11.593 1.00 96.06 446 TYR A C 1
ATOM 3476 O O . TYR A 1 446 ? -16.028 13.636 12.132 1.00 96.06 446 TYR A O 1
ATOM 3484 N N . TRP A 1 447 ? -15.634 15.816 11.737 1.00 96.88 447 TRP A N 1
ATOM 3485 C CA . TRP A 1 447 ? -16.763 16.310 12.532 1.00 96.88 447 TRP A CA 1
ATOM 3486 C C . TRP A 1 447 ? -16.813 15.709 13.946 1.00 96.88 447 TRP A C 1
ATOM 3488 O O . TRP A 1 447 ? -17.864 15.280 14.408 1.00 96.88 447 TRP A O 1
ATOM 3498 N N . PHE A 1 448 ? -15.657 15.668 14.620 1.00 97.38 448 PHE A N 1
ATOM 3499 C CA . PHE A 1 448 ? -15.504 15.143 15.986 1.00 97.38 448 PHE A CA 1
ATOM 3500 C C . PHE A 1 448 ? -15.859 13.652 16.146 1.00 97.38 448 PHE A C 1
ATOM 3502 O O . PHE A 1 448 ? -16.082 13.182 17.256 1.00 97.38 448 PHE A O 1
ATOM 3509 N N . THR A 1 449 ? -15.887 12.890 15.049 1.00 97.75 449 THR A N 1
ATOM 3510 C CA . THR A 1 449 ? -16.185 11.453 15.053 1.00 97.75 449 THR A CA 1
ATOM 3511 C C . THR A 1 449 ? -15.459 10.718 13.913 1.00 97.75 449 THR A C 1
ATOM 3513 O O . THR A 1 449 ? -14.576 11.273 13.248 1.00 97.75 449 THR A O 1
ATOM 3516 N N . VAL A 1 450 ? -15.780 9.439 13.721 1.00 98.44 450 VAL A N 1
ATOM 3517 C CA . VAL A 1 450 ? -15.294 8.612 12.608 1.00 98.44 450 VAL A CA 1
ATOM 3518 C C . VAL A 1 450 ? -15.876 9.085 11.261 1.00 98.44 450 VAL A C 1
ATOM 3520 O O . VAL A 1 450 ? -16.991 9.610 11.221 1.00 98.44 450 VAL A O 1
ATOM 3523 N N . PRO A 1 451 ? -15.189 8.874 10.122 1.00 98.38 451 PRO A N 1
ATOM 3524 C CA . PRO A 1 451 ? -15.754 9.138 8.800 1.00 98.38 451 PRO A CA 1
ATOM 3525 C C . PRO A 1 451 ? -17.058 8.369 8.555 1.00 98.38 451 PRO A C 1
ATOM 3527 O O . PRO A 1 451 ? -17.226 7.249 9.038 1.00 98.38 451 PRO A O 1
ATOM 3530 N N . ALA A 1 452 ? -17.946 8.925 7.725 1.00 98.12 452 ALA A N 1
ATOM 3531 C CA . ALA A 1 452 ? -19.258 8.336 7.438 1.00 98.12 452 ALA A CA 1
ATOM 3532 C C . ALA A 1 452 ? -19.184 6.873 6.964 1.00 98.12 452 ALA A C 1
ATOM 3534 O O . ALA A 1 452 ? -19.998 6.060 7.386 1.00 98.12 452 ALA A O 1
ATOM 3535 N N . ILE A 1 453 ? -18.179 6.512 6.154 1.00 97.75 453 ILE A N 1
ATOM 3536 C CA . ILE A 1 453 ? -17.987 5.127 5.695 1.00 97.75 453 ILE A CA 1
ATOM 3537 C C . ILE A 1 453 ? -17.671 4.159 6.844 1.00 97.75 453 ILE A C 1
ATOM 3539 O O . ILE A 1 453 ? -18.176 3.043 6.862 1.00 97.75 453 ILE A O 1
ATOM 3543 N N . MET A 1 454 ? -16.900 4.604 7.841 1.00 98.56 454 MET A N 1
ATOM 3544 C CA . MET A 1 454 ? -16.579 3.809 9.027 1.00 98.56 454 MET A CA 1
ATOM 3545 C C . MET A 1 454 ? -17.776 3.722 9.972 1.00 98.56 454 MET A C 1
ATOM 3547 O O . MET A 1 454 ? -18.041 2.656 10.519 1.00 98.56 454 MET A O 1
ATOM 3551 N N . LYS A 1 455 ? -18.547 4.806 10.115 1.00 98.56 455 LYS A N 1
ATOM 3552 C CA . LYS A 1 455 ? -19.814 4.756 10.854 1.00 98.56 455 LYS A CA 1
ATOM 3553 C C . LYS A 1 455 ? -20.806 3.789 10.201 1.00 98.56 455 LYS A C 1
ATOM 3555 O O . LYS A 1 455 ? -21.413 2.990 10.901 1.00 98.56 455 LYS A O 1
ATOM 3560 N N . GLY A 1 456 ? -20.915 3.819 8.874 1.00 98.31 456 GLY A N 1
ATOM 3561 C CA . GLY A 1 456 ? -21.740 2.889 8.106 1.00 98.31 456 GLY A CA 1
ATOM 3562 C C . GLY A 1 456 ? -21.289 1.435 8.234 1.00 98.31 456 GLY A C 1
ATOM 3563 O O . GLY A 1 456 ? -22.123 0.545 8.361 1.00 98.31 456 GLY A O 1
ATOM 3564 N N . TRP A 1 457 ? -19.976 1.187 8.276 1.00 98.69 457 TRP A N 1
ATOM 3565 C CA . TRP A 1 457 ? -19.435 -0.136 8.600 1.00 98.69 457 TRP A CA 1
ATOM 3566 C C . TRP A 1 457 ? -19.863 -0.589 9.997 1.00 98.69 457 TRP A C 1
ATOM 3568 O O . TRP A 1 457 ? -20.360 -1.700 10.144 1.00 98.69 457 TRP A O 1
ATOM 3578 N N . MET A 1 458 ? -19.771 0.285 11.006 1.00 98.56 458 MET A N 1
ATOM 3579 C CA . MET A 1 458 ? -20.242 -0.036 12.359 1.00 98.56 458 MET A CA 1
ATOM 3580 C C . MET A 1 458 ? -21.741 -0.372 12.361 1.00 98.56 458 MET A C 1
ATOM 3582 O O . MET A 1 458 ? -22.132 -1.360 12.970 1.00 98.56 458 MET A O 1
ATOM 3586 N N . ASP A 1 459 ? -22.562 0.388 11.632 1.00 98.38 459 ASP A N 1
ATOM 3587 C CA . ASP A 1 459 ? -24.017 0.186 11.568 1.00 98.38 459 ASP A CA 1
ATOM 3588 C C . ASP A 1 459 ? -24.432 -1.100 10.837 1.00 98.38 459 ASP A C 1
ATOM 3590 O O . ASP A 1 459 ? -25.421 -1.732 11.210 1.00 98.38 459 ASP A O 1
ATOM 3594 N N . ARG A 1 460 ? -23.690 -1.492 9.794 1.00 98.44 460 ARG A N 1
ATOM 3595 C CA . ARG A 1 460 ? -23.997 -2.680 8.982 1.00 98.44 460 ARG A CA 1
ATOM 3596 C C . ARG A 1 460 ? -23.409 -3.968 9.551 1.00 98.44 460 ARG A C 1
ATOM 3598 O O . ARG A 1 460 ? -24.031 -5.013 9.410 1.00 98.44 460 ARG A O 1
ATOM 3605 N N . VAL A 1 461 ? -22.231 -3.907 10.174 1.00 98.62 461 VAL A N 1
ATOM 3606 C CA . VAL A 1 461 ? -21.481 -5.097 10.615 1.00 98.62 461 VAL A CA 1
ATOM 3607 C C . VAL A 1 461 ? -21.769 -5.454 12.071 1.00 98.62 461 VAL A C 1
ATOM 3609 O O . VAL A 1 461 ? -21.910 -6.638 12.390 1.00 98.62 461 VAL A O 1
ATOM 3612 N N . LEU A 1 462 ? -21.908 -4.463 12.961 1.00 98.31 462 LEU A N 1
ATOM 3613 C CA . LEU A 1 462 ? -22.173 -4.686 14.387 1.00 98.31 462 LEU A CA 1
ATOM 3614 C C . LEU A 1 462 ? -23.675 -4.884 14.646 1.00 98.31 462 LEU A C 1
ATOM 3616 O O . LEU A 1 462 ? -24.307 -4.115 15.369 1.00 98.31 462 LEU A O 1
ATOM 3620 N N . THR A 1 463 ? -24.263 -5.910 14.031 1.00 97.31 463 THR A N 1
ATOM 3621 C CA . THR A 1 463 ? -25.705 -6.172 14.101 1.00 97.31 463 THR A CA 1
ATOM 3622 C C . THR A 1 463 ? -26.137 -6.769 15.442 1.00 97.31 463 THR A C 1
ATOM 3624 O O . THR A 1 463 ? -25.362 -7.426 16.150 1.00 97.31 463 THR A O 1
ATOM 3627 N N . LEU A 1 464 ? -27.419 -6.578 15.773 1.00 97.38 464 LEU A N 1
ATOM 3628 C CA . LEU A 1 464 ? -28.079 -7.267 16.880 1.00 97.38 464 LEU A CA 1
ATOM 3629 C C . LEU A 1 464 ? -28.007 -8.790 16.665 1.00 97.38 464 LEU A C 1
ATOM 3631 O O . LEU A 1 464 ? -28.216 -9.280 15.557 1.00 97.38 464 LEU A O 1
ATOM 3635 N N . GLY A 1 465 ? -27.707 -9.537 17.726 1.00 95.62 465 GLY A N 1
ATOM 3636 C CA . GLY A 1 465 ? -27.454 -10.981 17.684 1.00 95.62 465 GLY A CA 1
ATOM 3637 C C . GLY A 1 465 ? -25.969 -11.313 17.535 1.00 95.62 465 GLY A C 1
ATOM 3638 O O . GLY A 1 465 ? -25.448 -12.095 18.329 1.00 95.62 465 GLY A O 1
ATOM 3639 N N . PHE A 1 466 ? -25.278 -10.657 16.597 1.00 98.25 466 PHE A N 1
ATOM 3640 C CA . PHE A 1 466 ? -23.851 -10.873 16.343 1.00 98.25 466 PHE A CA 1
ATOM 3641 C C . PHE A 1 466 ? -22.938 -10.120 17.319 1.00 98.25 466 PHE A C 1
ATOM 3643 O O . PHE A 1 466 ? -22.120 -10.736 17.995 1.00 98.25 466 PHE A O 1
ATOM 3650 N N . ALA A 1 467 ? -23.055 -8.790 17.384 1.00 98.06 467 ALA A N 1
ATOM 3651 C CA . ALA A 1 467 ? -22.132 -7.943 18.148 1.00 98.06 467 ALA A CA 1
ATOM 3652 C C . ALA A 1 467 ? -22.649 -7.598 19.550 1.00 98.06 467 ALA A C 1
ATOM 3654 O O . ALA A 1 467 ? -21.867 -7.369 20.473 1.00 98.06 467 ALA A O 1
ATOM 3655 N N . PHE A 1 468 ? -23.970 -7.579 19.728 1.00 97.69 468 PHE A N 1
ATOM 3656 C CA . PHE A 1 468 ? -24.610 -7.346 21.018 1.00 97.69 468 PHE A CA 1
ATOM 3657 C C . PHE A 1 468 ? -25.993 -7.999 21.088 1.00 97.69 468 PHE A C 1
ATOM 3659 O O . PHE A 1 468 ? -26.597 -8.348 20.074 1.00 97.69 468 PHE A O 1
ATOM 3666 N N . THR A 1 469 ? -26.515 -8.122 22.306 1.00 96.12 469 THR A N 1
ATOM 3667 C CA . THR A 1 469 ? -27.931 -8.420 22.588 1.00 96.12 469 THR A CA 1
ATOM 3668 C C . THR A 1 469 ? -28.415 -7.525 23.727 1.00 96.12 469 THR A C 1
ATOM 3670 O O . THR A 1 469 ? -27.624 -6.795 24.330 1.00 96.12 469 THR A O 1
ATOM 3673 N N . HIS A 1 470 ? -29.708 -7.560 24.054 1.00 89.31 470 HIS A N 1
ATOM 3674 C CA . HIS A 1 470 ? -30.203 -6.809 25.207 1.00 89.31 470 HIS A CA 1
ATOM 3675 C C . HIS A 1 470 ? -29.613 -7.336 26.523 1.00 89.31 470 HIS A C 1
ATOM 3677 O O . HIS A 1 470 ? -29.379 -6.542 27.432 1.00 89.31 470 HIS A O 1
ATOM 3683 N N . GLU A 1 471 ? -29.315 -8.631 26.596 1.00 91.19 471 GLU A N 1
ATOM 3684 C CA . GLU A 1 471 ? -28.761 -9.319 27.760 1.00 91.19 471 GLU A CA 1
ATOM 3685 C C . GLU A 1 471 ? -27.229 -9.240 27.810 1.00 91.19 471 GLU A C 1
ATOM 3687 O O . GLU A 1 471 ? -26.652 -9.131 28.889 1.00 91.19 471 GLU A O 1
ATOM 3692 N N . LYS A 1 472 ? -26.557 -9.277 26.651 1.00 94.69 472 LYS A N 1
ATOM 3693 C CA . LYS A 1 472 ? -25.090 -9.238 26.536 1.00 94.69 472 LYS A CA 1
ATOM 3694 C C . LYS A 1 472 ? -24.627 -7.918 25.932 1.00 94.69 472 LYS A C 1
ATOM 3696 O O . LYS A 1 472 ? -24.554 -7.779 24.709 1.00 94.69 472 LYS A O 1
ATOM 3701 N N . ARG A 1 473 ? -24.282 -6.976 26.811 1.00 94.38 473 ARG A N 1
ATOM 3702 C CA . ARG A 1 473 ? -23.753 -5.642 26.486 1.00 94.38 473 ARG A CA 1
ATOM 3703 C C . ARG A 1 473 ? -22.779 -5.141 27.555 1.00 94.38 473 ARG A C 1
ATOM 3705 O O . ARG A 1 473 ? -22.763 -5.671 28.669 1.00 94.38 473 ARG A O 1
ATOM 3712 N N . TYR A 1 474 ? -22.011 -4.099 27.243 1.00 96.06 474 TYR A N 1
ATOM 3713 C CA . TYR A 1 474 ? -21.012 -3.511 28.152 1.00 96.06 474 TYR A CA 1
ATOM 3714 C C . TYR A 1 474 ? -20.034 -4.574 28.675 1.00 96.06 474 TYR A C 1
ATOM 3716 O O . TYR A 1 474 ? -19.612 -5.442 27.921 1.00 96.06 474 TYR A O 1
ATOM 3724 N N . SER A 1 475 ? -19.710 -4.590 29.970 1.00 93.31 475 SER A N 1
ATOM 3725 C CA . SER A 1 475 ? -18.813 -5.591 30.569 1.00 93.31 475 SER A CA 1
ATOM 3726 C C . SER A 1 475 ? -19.263 -7.056 30.411 1.00 93.31 475 SER A C 1
ATOM 3728 O O . SER A 1 475 ? -18.478 -7.964 30.670 1.00 93.31 475 SER A O 1
ATOM 3730 N N . GLN A 1 476 ? -20.506 -7.306 29.982 1.00 94.56 476 GLN A N 1
ATOM 3731 C CA . GLN A 1 476 ? -21.049 -8.638 29.687 1.00 94.56 476 GLN A CA 1
ATOM 3732 C C . GLN A 1 476 ? -21.286 -8.868 28.182 1.00 94.56 476 GLN A C 1
ATOM 3734 O O . GLN A 1 476 ? -21.962 -9.825 27.803 1.00 94.56 476 GLN A O 1
ATOM 3739 N N . GLY A 1 477 ? -20.771 -7.981 27.325 1.00 96.12 477 GLY A N 1
ATOM 3740 C CA . GLY A 1 477 ? -20.947 -8.019 25.876 1.00 96.12 477 GLY A CA 1
ATOM 3741 C C . GLY A 1 477 ? -20.335 -9.248 25.204 1.00 96.12 477 GLY A C 1
ATOM 3742 O O . GLY A 1 477 ? -19.560 -10.001 25.798 1.00 96.12 477 GLY A O 1
ATOM 3743 N N . ILE A 1 478 ? -20.698 -9.448 23.937 1.00 97.94 478 ILE A N 1
ATOM 3744 C CA . ILE A 1 478 ? -20.269 -10.607 23.143 1.00 97.94 478 ILE A CA 1
ATOM 3745 C C . ILE A 1 478 ? -18.751 -10.581 22.918 1.00 97.94 478 ILE A C 1
ATOM 3747 O O . ILE A 1 478 ? -18.105 -11.623 22.968 1.00 97.94 478 ILE A O 1
ATOM 3751 N N . PHE A 1 479 ? -18.164 -9.393 22.762 1.00 98.38 479 PHE A N 1
ATOM 3752 C CA . PHE A 1 479 ? -16.735 -9.209 22.495 1.00 98.38 479 PHE A CA 1
ATOM 3753 C C . PHE A 1 479 ? -15.884 -8.939 23.746 1.00 98.38 479 PHE A C 1
ATOM 3755 O O . PHE A 1 479 ? -14.807 -8.358 23.640 1.00 98.38 479 PHE A O 1
ATOM 3762 N N . LYS A 1 480 ? -16.330 -9.370 24.935 1.00 96.81 480 LYS A N 1
ATOM 3763 C CA . LYS A 1 480 ? -15.635 -9.141 26.224 1.00 96.81 480 LYS A CA 1
ATOM 3764 C C . LYS A 1 480 ? -14.201 -9.669 26.318 1.00 96.81 480 LYS A C 1
ATOM 3766 O O . LYS A 1 480 ? -13.407 -9.150 27.102 1.00 96.81 480 LYS A O 1
ATOM 3771 N N . ASP A 1 481 ? -13.870 -10.670 25.512 1.00 96.75 481 ASP A N 1
ATOM 3772 C CA . ASP A 1 481 ? -12.543 -11.291 25.483 1.00 96.75 481 ASP A CA 1
ATOM 3773 C C . ASP A 1 481 ? -11.638 -10.685 24.391 1.00 96.75 481 ASP A C 1
ATOM 3775 O O . ASP A 1 481 ? -10.481 -11.071 24.262 1.00 96.75 481 ASP A O 1
ATOM 3779 N N . LYS A 1 482 ? -12.145 -9.708 23.623 1.00 98.25 482 LYS A N 1
ATOM 3780 C CA . LYS A 1 482 ? -11.429 -9.027 22.536 1.00 98.25 482 LYS A CA 1
ATOM 3781 C C . LYS A 1 482 ? -11.039 -7.608 22.946 1.00 98.25 482 LYS A C 1
ATOM 3783 O O . LYS A 1 482 ? -11.753 -6.939 23.700 1.00 98.25 482 LYS A O 1
ATOM 3788 N N . LYS A 1 483 ? -9.934 -7.108 22.394 1.00 98.56 483 LYS A N 1
ATOM 3789 C CA . LYS A 1 483 ? -9.477 -5.721 22.568 1.00 98.56 483 LYS A CA 1
ATOM 3790 C C . LYS A 1 483 ? -9.854 -4.860 21.367 1.00 98.56 483 LYS A C 1
ATOM 3792 O O . LYS A 1 483 ? -9.845 -5.329 20.233 1.00 98.56 483 LYS A O 1
ATOM 3797 N N . ALA A 1 484 ? -10.148 -3.583 21.601 1.00 98.62 484 ALA A N 1
ATOM 3798 C CA . ALA A 1 484 ? -10.354 -2.617 20.523 1.00 98.62 484 ALA A CA 1
ATOM 3799 C C . ALA A 1 484 ? -9.711 -1.265 20.832 1.00 98.62 484 ALA A C 1
ATOM 3801 O O . ALA A 1 484 ? -9.650 -0.853 21.988 1.00 98.62 484 ALA A O 1
ATOM 3802 N N . MET A 1 485 ? -9.259 -0.551 19.802 1.00 98.12 485 MET A N 1
ATOM 3803 C CA . MET A 1 485 ? -8.644 0.769 19.944 1.00 98.12 485 MET A CA 1
ATOM 3804 C C . MET A 1 485 ? -9.028 1.704 18.798 1.00 98.12 485 MET A C 1
ATOM 3806 O O . MET A 1 485 ? -9.085 1.297 17.638 1.00 98.12 485 MET A O 1
ATOM 3810 N N . LEU A 1 486 ? -9.216 2.983 19.124 1.00 98.75 486 LEU A N 1
ATOM 3811 C CA . LEU A 1 486 ? -9.297 4.062 18.140 1.00 98.75 486 LEU A CA 1
ATOM 3812 C C . LEU A 1 486 ? -7.890 4.619 17.885 1.00 98.75 486 LEU A C 1
ATOM 3814 O O . LEU A 1 486 ? -7.227 5.058 18.822 1.00 98.75 486 LEU A O 1
ATOM 3818 N N . SER A 1 487 ? -7.451 4.627 16.629 1.00 98.69 487 SER A N 1
ATOM 3819 C CA . SER A 1 487 ? -6.213 5.263 16.175 1.00 98.69 487 SER A CA 1
ATOM 3820 C C . SER A 1 487 ? -6.557 6.316 15.129 1.00 98.69 487 SER A C 1
ATOM 3822 O O . SER A 1 487 ? -7.116 5.996 14.086 1.00 98.69 487 SER A O 1
ATOM 3824 N N . PHE A 1 488 ? -6.289 7.594 15.380 1.00 98.62 488 PHE A N 1
ATOM 3825 C CA . PHE A 1 488 ? -6.782 8.628 14.476 1.00 98.62 488 PHE A CA 1
ATOM 3826 C C . PHE A 1 488 ? -5.922 9.876 14.400 1.00 98.62 488 PHE A C 1
ATOM 3828 O O . PHE A 1 488 ? -5.167 10.213 15.309 1.00 98.62 488 PHE A O 1
ATOM 3835 N N . THR A 1 489 ? -6.055 10.584 13.281 1.00 98.38 489 THR A N 1
ATOM 3836 C CA . THR A 1 489 ? -5.422 11.888 13.067 1.00 98.38 489 THR A CA 1
ATOM 3837 C C . THR A 1 489 ? -6.423 13.012 13.272 1.00 98.38 489 THR A C 1
ATOM 3839 O O . THR A 1 489 ? -7.549 12.921 12.777 1.00 98.38 489 THR A O 1
ATOM 3842 N N . THR A 1 490 ? -6.005 14.115 13.882 1.00 97.44 490 THR A N 1
ATOM 3843 C CA . THR A 1 490 ? -6.807 15.345 13.953 1.00 97.44 490 THR A CA 1
ATOM 3844 C C . THR A 1 490 ? -6.304 16.395 12.964 1.00 97.44 490 THR A C 1
ATOM 3846 O O . THR A 1 490 ? -5.142 16.388 12.569 1.00 97.44 490 THR A O 1
ATOM 3849 N N . GLY A 1 491 ? -7.163 17.346 12.585 1.00 90.38 491 GLY A N 1
ATOM 3850 C CA . GLY A 1 491 ? -6.711 18.581 11.928 1.00 90.38 491 GLY A CA 1
ATOM 3851 C C . GLY A 1 491 ? -6.135 19.604 12.917 1.00 90.38 491 GLY A C 1
ATOM 3852 O O . GLY A 1 491 ? -5.218 20.350 12.581 1.00 90.38 491 GLY A O 1
ATOM 3853 N N . SER A 1 492 ? -6.652 19.611 14.147 1.00 92.88 492 SER A N 1
ATOM 3854 C CA . SER A 1 492 ? -6.325 20.563 15.215 1.00 92.88 492 SER A CA 1
ATOM 3855 C C . SER A 1 492 ? -5.254 20.039 16.172 1.00 92.88 492 SER A C 1
ATOM 3857 O O . SER A 1 492 ? -5.141 18.833 16.385 1.00 92.88 492 SER A O 1
ATOM 3859 N N . GLN A 1 493 ? -4.487 20.953 16.768 1.00 94.56 493 GLN A N 1
ATOM 3860 C CA . GLN A 1 493 ? -3.471 20.634 17.777 1.00 94.56 493 GLN A CA 1
ATOM 3861 C C . GLN A 1 493 ? -4.116 20.143 19.085 1.00 94.56 493 GLN A C 1
ATOM 3863 O O . GLN A 1 493 ? -5.262 20.485 19.377 1.00 94.56 493 GLN A O 1
ATOM 3868 N N . GLU A 1 494 ? -3.360 19.393 19.890 1.00 95.44 494 GLU A N 1
ATOM 3869 C CA . GLU A 1 494 ? -3.804 18.829 21.177 1.00 95.44 494 GLU A CA 1
ATOM 3870 C C . GLU A 1 494 ? -4.404 19.877 22.123 1.00 95.44 494 GLU A C 1
ATOM 3872 O O . GLU A 1 494 ? -5.462 19.659 22.708 1.00 95.44 494 GLU A O 1
ATOM 3877 N N . SER A 1 495 ? -3.776 21.053 22.219 1.00 95.62 495 SER A N 1
ATOM 3878 C CA . SER A 1 495 ? -4.205 22.151 23.096 1.00 95.62 495 SER A CA 1
ATOM 3879 C C . SER A 1 495 ? -5.617 22.663 22.807 1.00 95.62 495 SER A C 1
ATOM 3881 O O . SER A 1 495 ? -6.247 23.252 23.679 1.00 95.62 495 SER A O 1
ATOM 3883 N N . MET A 1 496 ? -6.149 22.437 21.603 1.00 96.94 496 MET A N 1
ATOM 3884 C CA . MET A 1 496 ? -7.522 22.819 21.274 1.00 96.94 496 MET A CA 1
ATOM 3885 C C . MET A 1 496 ? -8.557 21.895 21.923 1.00 96.94 496 MET A C 1
ATOM 3887 O O . MET A 1 496 ? -9.712 22.298 22.022 1.00 96.94 496 MET A O 1
ATOM 3891 N N . PHE A 1 497 ? -8.148 20.700 22.365 1.00 96.50 497 PHE A N 1
ATOM 3892 C CA . PHE A 1 497 ? -9.000 19.680 22.979 1.00 96.50 497 PHE A CA 1
ATOM 3893 C C . PHE A 1 497 ? -8.751 19.482 24.485 1.00 96.50 497 PHE A C 1
ATOM 3895 O O . PHE A 1 497 ? -9.150 18.470 25.067 1.00 96.50 497 PHE A O 1
ATOM 3902 N N . SER A 1 498 ? -8.064 20.425 25.132 1.00 92.12 498 SER A N 1
ATOM 3903 C CA . SER A 1 498 ? -7.994 20.482 26.592 1.00 92.12 498 SER A CA 1
ATOM 3904 C C . SER A 1 498 ? -9.330 20.953 27.186 1.00 92.12 498 SER A C 1
ATOM 3906 O O . SER A 1 498 ? -10.192 21.483 26.485 1.00 92.12 498 SER A O 1
ATOM 3908 N N . ALA A 1 499 ? -9.487 20.845 28.509 1.00 87.31 499 ALA A N 1
ATOM 3909 C CA . ALA A 1 499 ? -10.683 21.320 29.219 1.00 87.31 499 ALA A CA 1
ATOM 3910 C C . ALA A 1 499 ? -10.971 22.829 29.038 1.00 87.31 499 ALA A C 1
ATOM 3912 O O . ALA A 1 499 ? -12.100 23.268 29.231 1.00 87.31 499 ALA A O 1
ATOM 3913 N N . ASN A 1 500 ? -9.961 23.624 28.667 1.00 92.44 500 ASN A N 1
ATOM 3914 C CA . ASN A 1 500 ? -10.085 25.046 28.326 1.00 92.44 500 ASN A CA 1
ATOM 3915 C C . ASN A 1 500 ? -9.865 25.336 26.828 1.00 92.44 500 ASN A C 1
ATOM 3917 O O . ASN A 1 500 ? -9.767 26.500 26.437 1.00 92.44 500 ASN A O 1
ATOM 3921 N N . GLY A 1 501 ? -9.739 24.297 26.003 1.00 95.31 501 GLY A N 1
ATOM 3922 C CA . GLY A 1 501 ? -9.559 24.401 24.564 1.00 95.31 501 GLY A CA 1
ATOM 3923 C C . GLY A 1 501 ? -10.883 24.669 23.851 1.00 95.31 501 GLY A C 1
ATOM 3924 O O . GLY A 1 501 ? -11.953 24.281 24.316 1.00 95.31 501 GLY A O 1
ATOM 3925 N N . ILE A 1 502 ? -10.819 25.334 22.696 1.00 95.31 502 ILE A N 1
ATOM 3926 C CA . ILE A 1 502 ? -12.014 25.761 21.948 1.00 95.31 502 ILE A CA 1
ATOM 3927 C C . ILE A 1 502 ? -12.886 24.595 21.454 1.00 95.31 502 ILE A C 1
ATOM 3929 O O . ILE A 1 502 ? -14.089 24.769 21.283 1.00 95.31 502 ILE A O 1
ATOM 3933 N N . ASN A 1 503 ? -12.300 23.412 21.246 1.00 96.12 503 ASN A N 1
ATOM 3934 C CA . ASN A 1 503 ? -13.028 22.221 20.809 1.00 96.12 503 ASN A CA 1
ATOM 3935 C C . ASN A 1 503 ? -13.625 21.425 21.985 1.00 96.12 503 ASN A C 1
ATOM 3937 O O . ASN A 1 503 ? -14.376 20.482 21.751 1.00 96.12 503 ASN A O 1
ATOM 3941 N N . GLY A 1 504 ? -13.303 21.794 23.229 1.00 94.62 504 GLY A N 1
ATOM 3942 C CA . GLY A 1 504 ? -13.695 21.057 24.428 1.00 94.62 504 GLY A CA 1
ATOM 3943 C C . GLY A 1 504 ? -12.876 19.784 24.666 1.00 94.62 504 GLY A C 1
ATOM 3944 O O . GLY A 1 504 ? -12.052 19.376 23.851 1.00 94.62 504 GLY A O 1
ATOM 3945 N N . ASP A 1 505 ? -13.103 19.160 25.822 1.00 95.81 505 ASP A N 1
ATOM 3946 C CA . ASP A 1 505 ? -12.319 18.020 26.303 1.00 95.81 505 ASP A CA 1
ATOM 3947 C C . ASP A 1 505 ? -12.446 16.784 25.385 1.00 95.81 505 ASP A C 1
ATOM 3949 O O . ASP A 1 505 ? -13.545 16.262 25.152 1.00 95.81 505 ASP A O 1
ATOM 3953 N N . MET A 1 506 ? -11.307 16.265 24.906 1.00 96.94 506 MET A N 1
ATOM 3954 C CA . MET A 1 506 ? -11.251 15.036 24.103 1.00 96.94 506 MET A CA 1
ATOM 3955 C C . MET A 1 506 ? -11.906 13.837 24.808 1.00 96.94 506 MET A C 1
ATOM 3957 O O . MET A 1 506 ? -12.504 12.990 24.145 1.00 96.94 506 MET A O 1
ATOM 3961 N N . ASN A 1 507 ? -11.871 13.776 26.144 1.00 96.88 507 ASN A N 1
ATOM 3962 C CA . ASN A 1 507 ? -12.513 12.696 26.896 1.00 96.88 507 ASN A CA 1
ATOM 3963 C C . ASN A 1 507 ? -14.028 12.628 26.636 1.00 96.88 507 ASN A C 1
ATOM 3965 O O . ASN A 1 507 ? -14.595 11.540 26.553 1.00 96.88 507 ASN A O 1
ATOM 3969 N N . VAL A 1 508 ? -14.681 13.781 26.466 1.00 96.81 508 VAL A N 1
ATOM 3970 C CA . VAL A 1 508 ? -16.115 13.867 26.143 1.00 96.81 508 VAL A CA 1
ATOM 3971 C C . VAL A 1 508 ? -16.367 13.473 24.692 1.00 96.81 508 VAL A C 1
ATOM 3973 O O . VAL A 1 508 ? -17.307 12.733 24.409 1.00 96.81 508 VAL A O 1
ATOM 3976 N N . THR A 1 509 ? -15.492 13.915 23.787 1.00 96.88 509 THR A N 1
ATOM 3977 C CA . THR A 1 509 ? -15.589 13.620 22.349 1.00 96.88 509 THR A CA 1
ATOM 3978 C C . THR A 1 509 ? -15.529 12.117 22.068 1.00 96.88 509 THR A C 1
ATOM 3980 O O . THR A 1 509 ? -16.270 11.612 21.227 1.00 96.88 509 THR A O 1
ATOM 3983 N N . LEU A 1 510 ? -14.676 11.381 22.784 1.00 98.06 510 LEU A N 1
ATOM 3984 C CA . LEU A 1 510 ? -14.475 9.953 22.538 1.00 98.06 510 LEU A CA 1
ATOM 3985 C C . LEU A 1 510 ? -15.506 9.043 23.211 1.00 98.06 510 LEU A C 1
ATOM 3987 O O . LEU A 1 510 ? -15.697 7.911 22.757 1.00 98.06 510 LEU A O 1
ATOM 3991 N N . TRP A 1 511 ? -16.205 9.528 24.243 1.00 98.19 511 TRP A N 1
ATOM 3992 C CA . TRP A 1 511 ? -17.145 8.723 25.026 1.00 98.19 511 TRP A CA 1
ATOM 3993 C C . TRP A 1 511 ? -18.198 7.981 24.178 1.00 98.19 511 TRP A C 1
ATOM 3995 O O . TRP A 1 511 ? -18.367 6.776 24.384 1.00 98.19 511 TRP A O 1
ATOM 4005 N N . PRO A 1 512 ? -18.883 8.604 23.195 1.00 98.44 512 PRO A N 1
ATOM 4006 C CA . PRO A 1 512 ? -19.882 7.898 22.393 1.00 98.44 512 PRO A CA 1
ATOM 4007 C C . PRO A 1 512 ? -19.303 6.735 21.580 1.00 98.44 512 PRO A C 1
ATOM 4009 O O . PRO A 1 512 ? -19.969 5.716 21.425 1.00 98.44 512 PRO A O 1
ATOM 4012 N N . LEU A 1 513 ? -18.065 6.853 21.092 1.00 98.50 513 LEU A N 1
ATOM 4013 C CA . LEU A 1 513 ? -17.412 5.799 20.312 1.00 98.50 513 LEU A CA 1
ATOM 4014 C C . LEU A 1 513 ? -16.877 4.690 21.225 1.00 98.50 513 LEU A C 1
ATOM 4016 O O . LEU A 1 513 ? -17.161 3.512 21.013 1.00 98.50 513 LEU A O 1
ATOM 4020 N N . GLN A 1 514 ? -16.128 5.060 22.264 1.00 98.56 514 GLN A N 1
ATOM 4021 C CA . GLN A 1 514 ? -15.485 4.098 23.157 1.00 98.56 514 GLN A CA 1
ATOM 4022 C C . GLN A 1 514 ? -16.499 3.383 24.051 1.00 98.56 514 GLN A C 1
ATOM 4024 O O . GLN A 1 514 ? -16.500 2.157 24.088 1.00 98.56 514 GLN A O 1
ATOM 4029 N N . ASN A 1 515 ? -17.402 4.108 24.717 1.00 98.12 515 ASN A N 1
ATOM 4030 C CA . ASN A 1 515 ? -18.424 3.489 25.560 1.00 98.12 515 ASN A CA 1
ATOM 4031 C C . ASN A 1 515 ? -19.627 2.994 24.740 1.00 98.12 515 ASN A C 1
ATOM 4033 O O . ASN A 1 515 ? -20.077 1.864 24.908 1.00 98.12 515 ASN A O 1
ATOM 4037 N N . GLY A 1 516 ? -20.163 3.851 23.867 1.00 97.44 516 GLY A N 1
ATOM 4038 C CA . GLY A 1 516 ? -21.444 3.614 23.192 1.00 97.44 516 GLY A CA 1
ATOM 4039 C C . GLY A 1 516 ? -21.398 2.618 22.032 1.00 97.44 516 GLY A C 1
ATOM 4040 O O . GLY A 1 516 ? -22.432 2.039 21.715 1.00 97.44 516 GLY A O 1
ATOM 4041 N N . ILE A 1 517 ? -20.228 2.391 21.424 1.00 98.56 517 ILE A N 1
ATOM 4042 C CA . ILE A 1 517 ? -20.058 1.415 20.337 1.00 98.56 517 ILE A CA 1
ATOM 4043 C C . ILE A 1 517 ? -19.177 0.259 20.807 1.00 98.56 517 ILE A C 1
ATOM 4045 O O . ILE A 1 517 ? -19.640 -0.878 20.883 1.00 98.56 517 ILE A O 1
ATOM 4049 N N . LEU A 1 518 ? -17.916 0.539 21.154 1.00 98.62 518 LEU A N 1
ATOM 4050 C CA . LEU A 1 518 ? -16.943 -0.521 21.429 1.00 98.62 518 LEU A CA 1
ATOM 4051 C C . LEU A 1 518 ? -17.258 -1.260 22.733 1.00 98.62 518 LEU A C 1
ATOM 4053 O O . LEU A 1 518 ? -17.481 -2.472 22.719 1.00 98.62 518 LEU A O 1
ATOM 4057 N N . HIS A 1 519 ? -17.328 -0.538 23.854 1.00 98.31 519 HIS A N 1
ATOM 4058 C CA . HIS A 1 519 ? -17.619 -1.151 25.145 1.00 98.31 519 HIS A CA 1
ATOM 4059 C C . HIS A 1 519 ? -19.027 -1.751 25.166 1.00 98.31 519 HIS A C 1
ATOM 4061 O O . HIS A 1 519 ? -19.197 -2.845 25.689 1.00 98.31 519 HIS A O 1
ATOM 4067 N N . TYR A 1 520 ? -20.016 -1.108 24.532 1.00 98.19 520 TYR A N 1
ATOM 4068 C CA . TYR A 1 520 ? -21.369 -1.654 24.395 1.00 98.19 520 TYR A CA 1
ATOM 4069 C C . TYR A 1 520 ? -21.384 -3.065 23.782 1.00 98.19 520 TYR A C 1
ATOM 4071 O O . TYR A 1 520 ? -22.064 -3.940 24.317 1.00 98.19 520 TYR A O 1
ATOM 4079 N N . CYS A 1 521 ? -20.586 -3.320 22.736 1.00 98.50 521 CYS A N 1
ATOM 4080 C CA . CYS A 1 521 ? -20.434 -4.657 22.139 1.00 98.50 521 CYS A CA 1
ATOM 4081 C C . CYS A 1 521 ? -19.603 -5.626 23.004 1.00 98.50 521 CYS A C 1
ATOM 4083 O O . CYS A 1 521 ? -19.614 -6.838 22.791 1.00 98.50 521 CYS A O 1
ATOM 4085 N N . GLY A 1 522 ? -18.883 -5.111 23.998 1.00 98.12 522 GLY A N 1
ATOM 4086 C CA . GLY A 1 522 ? -18.127 -5.887 24.974 1.00 98.12 522 GLY A CA 1
ATOM 4087 C C . GLY A 1 522 ? -16.638 -5.604 25.006 1.00 98.12 522 GLY A C 1
ATOM 4088 O O . GLY A 1 522 ? -16.002 -5.979 25.980 1.00 98.12 522 GLY A O 1
ATOM 4089 N N . PHE A 1 523 ? -16.074 -4.934 24.001 1.00 98.50 523 PHE A N 1
ATOM 4090 C CA . PHE A 1 523 ? -14.623 -4.822 23.871 1.00 98.50 523 PHE A CA 1
ATOM 4091 C C . PHE A 1 523 ? -13.937 -4.282 25.133 1.00 98.50 523 PHE A C 1
ATOM 4093 O O . PHE A 1 523 ? -14.393 -3.325 25.771 1.00 98.50 523 PHE A O 1
ATOM 4100 N N . GLN A 1 524 ? -12.767 -4.848 25.424 1.00 98.00 524 GLN A N 1
ATOM 4101 C CA . GLN A 1 524 ? -11.765 -4.233 26.285 1.00 98.00 524 GLN A CA 1
ATOM 4102 C C . GLN A 1 524 ? -11.139 -3.064 25.516 1.00 98.00 524 GLN A C 1
ATOM 4104 O O . GLN A 1 524 ? -10.246 -3.246 24.684 1.00 98.00 524 GLN A O 1
ATOM 4109 N N . VAL A 1 525 ? -11.660 -1.858 25.735 1.00 98.56 525 VAL A N 1
ATOM 4110 C CA . VAL A 1 525 ? -11.254 -0.680 24.958 1.00 98.56 525 VAL A CA 1
ATOM 4111 C C . VAL A 1 525 ? -9.912 -0.162 25.463 1.00 98.56 525 VAL A C 1
ATOM 4113 O O . VAL A 1 525 ? -9.803 0.229 26.620 1.00 98.56 525 VAL A O 1
ATOM 4116 N N . LEU A 1 526 ? -8.893 -0.143 24.610 1.00 98.50 526 LEU A N 1
ATOM 4117 C CA . LEU A 1 526 ? -7.578 0.417 24.920 1.00 98.50 526 LEU A CA 1
ATOM 4118 C C . LEU A 1 526 ? -7.588 1.947 24.813 1.00 98.50 526 LEU A C 1
ATOM 4120 O O . LEU A 1 526 ? -8.436 2.540 24.135 1.00 98.50 526 LEU A O 1
ATOM 4124 N N . ALA A 1 527 ? -6.612 2.591 25.457 1.00 98.12 527 ALA A N 1
ATOM 4125 C CA . ALA A 1 527 ? -6.388 4.024 25.297 1.00 98.12 527 ALA A CA 1
ATOM 4126 C C . ALA A 1 527 ? -6.196 4.373 23.807 1.00 98.12 527 ALA A C 1
ATOM 4128 O O . ALA A 1 527 ? -5.540 3.617 23.088 1.00 98.12 527 ALA A O 1
ATOM 4129 N N . PRO A 1 528 ? -6.743 5.491 23.309 1.00 98.31 528 PRO A N 1
ATOM 4130 C CA . PRO A 1 528 ? -6.655 5.827 21.895 1.00 98.31 528 PRO A CA 1
ATOM 4131 C C . PRO A 1 528 ? -5.211 6.148 21.487 1.00 98.31 528 PRO A C 1
ATOM 4133 O O . PRO A 1 528 ? -4.381 6.541 22.308 1.00 98.31 528 PRO A O 1
ATOM 4136 N N . GLN A 1 529 ? -4.903 6.010 20.201 1.00 98.25 529 GLN A N 1
ATOM 4137 C CA . GLN A 1 529 ? -3.731 6.635 19.596 1.00 98.25 529 GLN A CA 1
ATOM 4138 C C . GLN A 1 529 ? -4.185 7.891 18.856 1.00 98.25 529 GLN A C 1
ATOM 4140 O O . GLN A 1 529 ? -4.970 7.803 17.914 1.00 98.25 529 GLN A O 1
ATOM 4145 N N . ILE A 1 530 ? -3.686 9.058 19.263 1.00 98.19 530 ILE A N 1
ATOM 4146 C CA . ILE A 1 530 ? -4.040 10.325 18.619 1.00 98.19 530 ILE A CA 1
ATOM 4147 C C . ILE A 1 530 ? -2.802 10.949 17.995 1.00 98.19 530 ILE A C 1
ATOM 4149 O O . ILE A 1 530 ? -1.823 11.254 18.673 1.00 98.19 530 ILE A O 1
ATOM 4153 N N . PHE A 1 531 ? -2.865 11.161 16.687 1.00 98.06 531 PHE A N 1
ATOM 4154 C CA . PHE A 1 531 ? -1.872 11.904 15.929 1.00 98.06 531 PHE A CA 1
ATOM 4155 C C . PHE A 1 531 ? -2.364 13.339 15.752 1.00 98.06 531 PHE A C 1
ATOM 4157 O O . PHE A 1 531 ? -3.229 13.623 14.916 1.00 98.06 531 PHE A O 1
ATOM 4164 N N . TRP A 1 532 ? -1.830 14.245 16.566 1.00 96.81 532 TRP A N 1
ATOM 4165 C CA . TRP A 1 532 ? -2.270 15.634 16.600 1.00 96.81 532 TRP A CA 1
ATOM 4166 C C . TRP A 1 532 ? -1.746 16.428 15.400 1.00 96.81 532 TRP A C 1
ATOM 4168 O O . TRP A 1 532 ? -0.543 16.652 15.278 1.00 96.81 532 TRP A O 1
ATOM 4178 N N . ALA A 1 533 ? -2.656 16.887 14.536 1.00 92.56 533 ALA A N 1
ATOM 4179 C CA . ALA A 1 533 ? -2.367 17.797 13.424 1.00 92.56 533 ALA A CA 1
ATOM 4180 C C . ALA A 1 533 ? -1.156 17.404 12.538 1.00 92.56 533 ALA A C 1
ATOM 4182 O O . ALA A 1 533 ? -0.323 18.268 12.246 1.00 92.56 533 ALA A O 1
ATOM 4183 N N . PRO A 1 534 ? -1.039 16.152 12.037 1.00 87.44 534 PRO A N 1
ATOM 4184 C CA . PRO A 1 534 ? 0.133 15.711 11.270 1.00 87.44 534 PRO A CA 1
ATOM 4185 C C . PRO A 1 534 ? 0.364 16.527 9.983 1.00 87.44 534 PRO A C 1
ATOM 4187 O O . PRO A 1 534 ? 1.488 16.612 9.487 1.00 87.44 534 PRO A O 1
ATOM 4190 N N . SER A 1 535 ? -0.681 17.163 9.442 1.00 81.62 535 SER A N 1
ATOM 4191 C CA . SER A 1 535 ? -0.590 18.069 8.289 1.00 81.62 535 SER A CA 1
ATOM 4192 C C . SER A 1 535 ? 0.081 19.412 8.598 1.00 81.62 535 SER A C 1
ATOM 4194 O O . SER A 1 535 ? 0.457 20.118 7.669 1.00 81.62 535 SER A O 1
ATOM 4196 N N . HIS A 1 536 ? 0.222 19.774 9.875 1.00 79.69 536 HIS A N 1
ATOM 4197 C CA . HIS A 1 536 ? 0.749 21.065 10.331 1.00 79.69 536 HIS A CA 1
ATOM 4198 C C . HIS A 1 536 ? 2.145 20.963 10.957 1.00 79.69 536 HIS A C 1
ATOM 4200 O O . HIS A 1 536 ? 2.652 21.952 11.481 1.00 79.69 536 HIS A O 1
ATOM 4206 N N . VAL A 1 537 ? 2.769 19.785 10.911 1.00 72.88 537 VAL A N 1
ATOM 4207 C CA . VAL A 1 537 ? 4.111 19.551 11.459 1.00 72.88 537 VAL A CA 1
ATOM 4208 C C . VAL A 1 537 ? 5.104 19.168 10.351 1.00 72.88 537 VAL A C 1
ATOM 4210 O O . VAL A 1 537 ? 4.682 18.702 9.286 1.00 72.88 537 VAL A O 1
ATOM 4213 N N . PRO A 1 538 ? 6.421 19.362 10.551 1.00 60.72 538 PRO A N 1
ATOM 4214 C CA . PRO A 1 538 ? 7.453 18.928 9.604 1.00 60.72 538 PRO A CA 1
ATOM 4215 C C . PRO A 1 538 ? 7.477 17.408 9.381 1.00 60.72 538 PRO A C 1
ATOM 4217 O O . PRO A 1 538 ? 6.860 16.645 10.127 1.00 60.72 538 PRO A O 1
ATOM 4220 N N . SER A 1 539 ? 8.188 16.950 8.344 1.00 62.44 539 SER A N 1
ATOM 4221 C CA . SER A 1 539 ? 8.264 15.516 8.028 1.00 62.44 539 SER A CA 1
ATOM 4222 C C . SER A 1 539 ? 8.973 14.710 9.119 1.00 62.44 539 SER A C 1
ATOM 4224 O O . SER A 1 539 ? 8.480 13.647 9.478 1.00 62.44 539 SER A O 1
ATOM 4226 N N . GLU A 1 540 ? 10.032 15.265 9.712 1.00 60.44 540 GLU A N 1
ATOM 4227 C CA . GLU A 1 540 ? 10.749 14.682 10.848 1.00 60.44 540 GLU A CA 1
ATOM 4228 C C . GLU A 1 540 ? 9.794 14.384 12.009 1.00 60.44 540 GLU A C 1
ATOM 4230 O O . GLU A 1 540 ? 9.711 13.252 12.475 1.00 60.44 540 GLU A O 1
ATOM 4235 N N . ALA A 1 541 ? 8.965 15.362 12.390 1.00 68.69 541 ALA A N 1
ATOM 4236 C CA . ALA A 1 541 ? 7.967 15.189 13.442 1.00 68.69 541 ALA A CA 1
ATOM 4237 C C . ALA A 1 541 ? 6.925 14.111 13.091 1.00 68.69 541 ALA A C 1
ATOM 4239 O O . ALA A 1 541 ? 6.515 13.344 13.961 1.00 68.69 541 ALA A O 1
ATOM 4240 N N . ARG A 1 542 ? 6.516 14.002 11.816 1.00 80.38 542 ARG A N 1
ATOM 4241 C CA . ARG A 1 542 ? 5.669 12.887 11.348 1.00 80.38 542 ARG A CA 1
ATOM 4242 C C . ARG A 1 542 ? 6.393 11.539 11.435 1.00 80.38 542 ARG A C 1
ATOM 4244 O O . ARG A 1 542 ? 5.753 10.548 11.772 1.00 80.38 542 ARG A O 1
ATOM 4251 N N . GLY A 1 543 ? 7.694 11.502 11.154 1.00 68.00 543 GLY A N 1
ATOM 4252 C CA . GLY A 1 543 ? 8.547 10.327 11.344 1.00 68.00 543 GLY A CA 1
ATOM 4253 C C . GLY A 1 543 ? 8.554 9.879 12.803 1.00 68.00 543 GLY A C 1
ATOM 4254 O O . GLY A 1 543 ? 8.175 8.750 13.094 1.00 68.00 543 GLY A O 1
ATOM 4255 N N . THR A 1 544 ? 8.826 10.798 13.733 1.00 75.25 544 THR A N 1
ATOM 4256 C CA . THR A 1 544 ? 8.801 10.525 15.180 1.00 75.25 544 THR A CA 1
ATOM 4257 C C . THR A 1 544 ? 7.431 10.044 15.672 1.00 75.25 544 THR A C 1
ATOM 4259 O O . THR A 1 544 ? 7.348 9.166 16.535 1.00 75.25 544 THR A O 1
ATOM 4262 N N . MET A 1 545 ? 6.334 10.581 15.122 1.00 92.00 545 MET A N 1
ATOM 4263 C CA . MET A 1 545 ? 4.982 10.091 15.417 1.00 92.00 545 MET A CA 1
ATOM 4264 C C . MET A 1 545 ? 4.815 8.616 15.025 1.00 92.00 545 MET A C 1
ATOM 4266 O O . MET A 1 545 ? 4.268 7.837 15.807 1.00 92.00 545 MET A O 1
ATOM 4270 N N . LEU A 1 546 ? 5.288 8.229 13.836 1.00 87.69 546 LEU A N 1
ATOM 4271 C CA . LEU A 1 546 ? 5.230 6.843 13.364 1.00 87.69 546 LEU A CA 1
ATOM 4272 C C . LEU A 1 546 ? 6.165 5.929 14.165 1.00 87.69 546 LEU A C 1
ATOM 4274 O O . LEU A 1 546 ? 5.766 4.826 14.516 1.00 87.69 546 LEU A O 1
ATOM 4278 N N . GLU A 1 547 ? 7.359 6.385 14.538 1.00 79.81 547 GLU A N 1
ATOM 4279 C CA . GLU A 1 547 ? 8.283 5.624 15.394 1.00 79.81 547 GLU A CA 1
ATOM 4280 C C . GLU A 1 547 ? 7.693 5.356 16.786 1.00 79.81 547 GLU A C 1
ATOM 4282 O O . GLU A 1 547 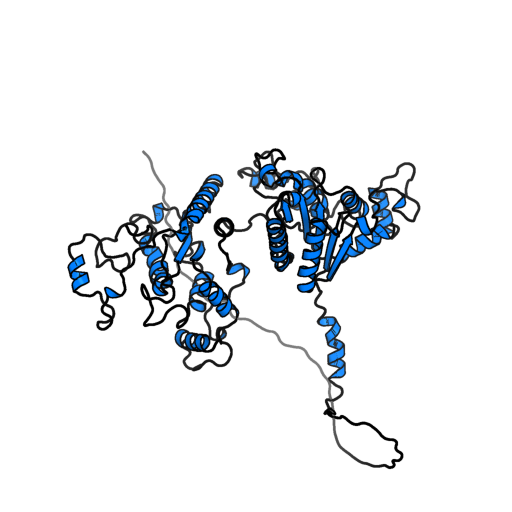? 7.755 4.234 17.301 1.00 79.81 547 GLU A O 1
ATOM 4287 N N . SER A 1 548 ? 7.059 6.368 17.383 1.00 89.81 548 SER A N 1
ATOM 4288 C CA . SER A 1 548 ? 6.362 6.236 18.669 1.00 89.81 548 SER A CA 1
ATOM 4289 C C . SER A 1 548 ? 5.196 5.253 18.565 1.00 89.81 548 SER A C 1
ATOM 4291 O O . SER A 1 548 ? 4.985 4.426 19.453 1.00 89.81 548 SER A O 1
ATOM 4293 N N . TRP A 1 549 ? 4.464 5.305 17.450 1.00 96.75 549 TRP A N 1
ATOM 4294 C CA . TRP A 1 549 ? 3.394 4.365 17.148 1.00 96.75 549 TRP A CA 1
ATOM 4295 C C . TRP A 1 549 ? 3.906 2.928 17.008 1.00 96.75 549 TRP A C 1
ATOM 4297 O O . TRP A 1 549 ? 3.398 2.035 17.687 1.00 96.75 549 TRP A O 1
ATOM 4307 N N . CYS A 1 550 ? 4.965 2.711 16.225 1.00 88.62 550 CYS A N 1
ATOM 4308 C CA . CYS A 1 550 ? 5.623 1.412 16.093 1.00 88.62 550 CYS A CA 1
ATOM 4309 C C . CYS A 1 550 ? 6.097 0.874 17.447 1.00 88.62 550 CYS A C 1
ATOM 4311 O O . CYS A 1 550 ? 5.918 -0.305 17.739 1.00 88.62 550 CYS A O 1
ATOM 4313 N N . THR A 1 551 ? 6.657 1.738 18.298 1.00 92.94 551 THR A N 1
ATOM 4314 C CA . THR A 1 551 ? 7.105 1.368 19.648 1.00 92.94 551 THR A CA 1
ATOM 4315 C C . THR A 1 551 ? 5.937 0.879 20.500 1.00 92.94 551 THR A C 1
ATOM 4317 O O . THR A 1 551 ? 6.016 -0.190 21.104 1.00 92.94 551 THR A O 1
ATOM 4320 N N . ARG A 1 552 ? 4.815 1.608 20.501 1.00 95.81 552 ARG A N 1
ATOM 4321 C CA . ARG A 1 552 ? 3.603 1.201 21.221 1.00 95.81 552 ARG A CA 1
ATOM 4322 C C . ARG A 1 552 ? 3.044 -0.129 20.707 1.00 95.81 552 ARG A C 1
ATOM 4324 O O . ARG A 1 552 ? 2.692 -0.991 21.512 1.00 95.81 552 ARG A O 1
ATOM 4331 N N . MET A 1 553 ? 3.027 -0.340 19.387 1.00 95.06 553 MET A N 1
ATOM 4332 C CA . MET A 1 553 ? 2.577 -1.600 18.771 1.00 95.06 553 MET A CA 1
ATOM 4333 C C . MET A 1 553 ? 3.314 -2.830 19.294 1.00 95.06 553 MET A C 1
ATOM 4335 O O . MET A 1 553 ? 2.716 -3.899 19.392 1.00 95.06 553 MET A O 1
ATOM 4339 N N . GLN A 1 554 ? 4.572 -2.694 19.720 1.00 92.19 554 GLN A N 1
ATOM 4340 C CA . GLN A 1 554 ? 5.307 -3.818 20.295 1.00 92.19 554 GLN A CA 1
ATOM 4341 C C . GLN A 1 554 ? 4.683 -4.327 21.606 1.00 92.19 554 GLN A C 1
ATOM 4343 O O . GLN A 1 554 ? 4.763 -5.522 21.885 1.00 92.19 554 GLN A O 1
ATOM 4348 N N . GLY A 1 555 ? 4.079 -3.458 22.419 1.00 92.12 555 GLY A N 1
ATOM 4349 C CA . GLY A 1 555 ? 3.503 -3.808 23.724 1.00 92.12 555 GLY A CA 1
ATOM 4350 C C . GLY A 1 555 ? 1.976 -3.870 23.760 1.00 92.12 555 GLY A C 1
ATOM 4351 O O . GLY A 1 555 ? 1.420 -4.234 24.794 1.00 92.12 555 GLY A O 1
ATOM 4352 N N . LEU A 1 556 ? 1.298 -3.533 22.657 1.00 94.25 556 LEU A N 1
ATOM 4353 C CA . LEU A 1 556 ? -0.130 -3.198 22.649 1.00 94.25 556 LEU A CA 1
ATOM 4354 C C . LEU A 1 556 ? -1.037 -4.285 23.251 1.00 94.25 556 LEU A C 1
ATOM 4356 O O . LEU A 1 556 ? -1.936 -3.981 24.032 1.00 94.25 556 LEU A O 1
ATOM 4360 N N . LEU A 1 557 ? -0.797 -5.562 22.934 1.00 90.88 557 LEU A N 1
ATOM 4361 C CA . LEU A 1 557 ? -1.616 -6.670 23.448 1.00 90.88 557 LEU A CA 1
ATOM 4362 C C . LEU A 1 557 ? -1.535 -6.818 24.976 1.00 90.88 557 LEU A C 1
ATOM 4364 O O . LEU A 1 557 ? -2.462 -7.354 25.581 1.00 90.88 557 LEU A O 1
ATOM 4368 N N . GLY A 1 558 ? -0.472 -6.316 25.607 1.00 93.00 558 GLY A N 1
ATOM 4369 C CA . GLY A 1 558 ? -0.302 -6.301 27.060 1.00 93.00 558 GLY A CA 1
ATOM 4370 C C . GLY A 1 558 ? -0.893 -5.072 27.756 1.00 93.00 558 GLY A C 1
ATOM 4371 O O . GLY A 1 558 ? -0.877 -5.024 28.981 1.00 93.00 558 GLY A O 1
ATOM 4372 N N . GLU A 1 559 ? -1.411 -4.081 27.020 1.00 95.06 559 GLU A N 1
ATOM 4373 C CA . GLU A 1 559 ? -1.950 -2.860 27.628 1.00 95.06 559 GLU A CA 1
ATOM 4374 C C . GLU A 1 559 ? -3.237 -3.129 28.421 1.00 95.06 559 GLU A C 1
ATOM 4376 O O . GLU A 1 559 ? -4.102 -3.914 28.006 1.00 95.06 559 GLU A O 1
ATOM 4381 N N . ASN A 1 560 ? -3.370 -2.426 29.550 1.00 96.44 560 ASN A N 1
ATOM 4382 C CA . ASN A 1 560 ? -4.601 -2.383 30.331 1.00 96.44 560 ASN A CA 1
ATOM 4383 C C . ASN A 1 560 ? -5.667 -1.549 29.598 1.00 96.44 560 ASN A C 1
ATOM 4385 O O . ASN A 1 560 ? -5.340 -0.504 29.026 1.00 96.44 560 ASN A O 1
ATOM 4389 N N . PRO A 1 561 ? -6.943 -1.969 29.628 1.00 97.38 561 PRO A N 1
ATOM 4390 C CA . PRO A 1 561 ? -8.024 -1.202 29.028 1.00 97.38 561 PRO A CA 1
ATOM 4391 C C . PRO A 1 561 ? -8.382 0.053 29.843 1.00 97.38 561 PRO A C 1
ATOM 4393 O O . PRO A 1 561 ? -7.989 0.236 30.997 1.00 97.38 561 PRO A O 1
ATOM 4396 N N . LEU A 1 562 ? -9.168 0.927 29.221 1.00 97.31 562 LEU A N 1
ATOM 4397 C CA . LEU A 1 562 ? -9.862 2.038 29.861 1.00 97.31 562 LEU A CA 1
ATOM 4398 C C . LEU A 1 562 ? -10.899 1.527 30.869 1.00 97.31 562 LEU A C 1
ATOM 4400 O O . LEU A 1 562 ? -11.459 0.439 30.722 1.00 97.31 562 LEU A O 1
ATOM 4404 N N . ALA A 1 563 ? -11.181 2.347 31.881 1.00 93.75 563 ALA A N 1
ATOM 4405 C CA . ALA A 1 563 ? -12.161 2.030 32.911 1.00 93.75 563 ALA A CA 1
ATOM 4406 C C . ALA A 1 563 ? -13.550 2.592 32.562 1.00 93.75 563 ALA A C 1
ATOM 4408 O O . ALA A 1 563 ? -13.721 3.803 32.380 1.00 93.75 563 ALA A O 1
ATOM 4409 N N . PHE A 1 564 ? -14.548 1.707 32.555 1.00 95.81 564 PHE A N 1
ATOM 4410 C CA . PHE A 1 564 ? -15.969 2.034 32.422 1.00 95.81 564 PHE A CA 1
ATOM 4411 C C . PHE A 1 564 ? -16.733 1.600 33.674 1.00 95.81 564 PHE A C 1
ATOM 4413 O O . PHE A 1 564 ? -16.279 0.727 34.416 1.00 95.81 564 PHE A O 1
ATOM 4420 N N . THR A 1 565 ? -17.899 2.198 33.924 1.00 94.25 565 THR A N 1
ATOM 4421 C CA . THR A 1 565 ? -18.770 1.765 35.022 1.00 94.25 565 THR A CA 1
ATOM 4422 C C . THR A 1 565 ? -19.355 0.392 34.681 1.00 94.25 565 THR A C 1
ATOM 4424 O O . THR A 1 565 ? -20.061 0.288 33.676 1.00 94.25 565 THR A O 1
ATOM 4427 N N . PRO A 1 566 ? -19.091 -0.661 35.475 1.00 91.25 566 PRO A N 1
ATOM 4428 C CA . PRO A 1 566 ? -19.579 -1.993 35.145 1.00 91.25 566 PRO A CA 1
ATOM 4429 C C . PRO A 1 566 ? -21.110 -2.077 35.221 1.00 91.25 566 PRO A C 1
ATOM 4431 O O . PRO A 1 566 ? -21.758 -1.345 35.972 1.00 91.25 566 PRO A O 1
ATOM 4434 N N . LEU A 1 567 ? -21.699 -2.995 34.447 1.00 90.44 567 LEU A N 1
ATOM 4435 C CA . LEU A 1 567 ? -23.158 -3.122 34.338 1.00 90.44 567 LEU A CA 1
ATOM 4436 C C . LEU A 1 567 ? -23.839 -3.485 35.673 1.00 90.44 567 LEU A C 1
ATOM 4438 O O . LEU A 1 567 ? -24.990 -3.121 35.894 1.00 90.44 567 LEU A O 1
ATOM 4442 N N . ASP A 1 568 ? -23.124 -4.150 36.583 1.00 91.38 568 ASP A N 1
ATOM 4443 C CA . ASP A 1 568 ? -23.615 -4.536 37.913 1.00 91.38 568 ASP A CA 1
ATOM 4444 C C . ASP A 1 568 ? -23.882 -3.348 38.851 1.00 91.38 568 ASP A C 1
ATOM 4446 O O . ASP A 1 568 ? -24.590 -3.499 39.851 1.00 91.38 568 ASP A O 1
ATOM 4450 N N . CYS A 1 569 ? -23.369 -2.164 38.514 1.00 93.56 569 CYS A N 1
ATOM 4451 C CA . CYS A 1 569 ? -23.623 -0.924 39.231 1.00 93.56 569 CYS A CA 1
ATOM 4452 C C . CYS A 1 569 ? -25.016 -0.355 38.934 1.00 93.56 569 CYS A C 1
ATOM 4454 O O . CYS A 1 569 ? -25.451 0.562 39.630 1.00 93.56 569 CYS A O 1
ATOM 4456 N N . PHE A 1 570 ? -25.715 -0.883 37.924 1.00 94.06 570 PHE A N 1
ATOM 4457 C CA . PHE A 1 570 ? -27.032 -0.425 37.495 1.00 94.06 570 PHE A CA 1
ATOM 4458 C C . PHE A 1 570 ? -28.124 -1.434 37.855 1.00 94.06 570 PHE A C 1
ATOM 4460 O O . PHE A 1 570 ? -27.909 -2.647 37.874 1.00 94.06 570 PHE A O 1
ATOM 4467 N N . ASP A 1 571 ? -29.312 -0.920 38.147 1.00 92.50 571 ASP A N 1
ATOM 4468 C CA . ASP A 1 571 ? -30.505 -1.703 38.448 1.00 92.50 571 ASP A CA 1
ATOM 4469 C C . ASP A 1 571 ? -31.343 -1.877 37.171 1.00 92.50 571 ASP A C 1
ATOM 4471 O O . ASP A 1 571 ? -31.980 -0.936 36.688 1.00 92.50 571 ASP A O 1
ATOM 4475 N N . GLY A 1 572 ? -31.317 -3.085 36.602 1.00 86.44 572 GLY A N 1
ATOM 4476 C CA . GLY A 1 572 ? -32.050 -3.412 35.377 1.00 86.44 572 GLY A CA 1
ATOM 4477 C C . GLY A 1 572 ? -33.573 -3.382 35.534 1.00 86.44 572 GLY A C 1
ATOM 4478 O O . GLY A 1 572 ? -34.269 -3.121 34.555 1.00 86.44 572 GLY A O 1
ATOM 4479 N N . GLU A 1 573 ? -34.093 -3.579 36.748 1.00 88.69 573 GLU A N 1
ATOM 4480 C CA . GLU A 1 573 ? -35.532 -3.514 37.034 1.00 88.69 573 GLU A CA 1
ATOM 4481 C C . GLU A 1 573 ? -35.997 -2.065 37.226 1.00 88.69 573 GLU A C 1
ATOM 4483 O O . GLU A 1 573 ? -37.138 -1.722 36.921 1.00 88.69 573 GLU A O 1
ATOM 4488 N N . LYS A 1 574 ? -35.094 -1.177 37.659 1.00 89.25 574 LYS A N 1
ATOM 4489 C CA . LYS A 1 574 ? -35.363 0.259 37.843 1.00 89.25 574 LYS A CA 1
ATOM 4490 C C . LYS A 1 574 ? -34.843 1.106 36.686 1.00 89.25 574 LYS A C 1
ATOM 4492 O O . LYS A 1 574 ? -34.196 2.133 36.889 1.00 89.25 574 LYS A O 1
ATOM 4497 N N . GLY A 1 575 ? -35.129 0.678 35.457 1.00 88.12 575 GLY A N 1
ATOM 4498 C CA . GLY A 1 575 ? -34.854 1.468 34.253 1.00 88.12 575 GLY A CA 1
ATOM 4499 C C . GLY A 1 575 ? -33.366 1.738 34.006 1.00 88.12 575 GLY A C 1
ATOM 4500 O O . GLY A 1 575 ? -33.021 2.791 33.470 1.00 88.12 575 GLY A O 1
ATOM 4501 N N . TYR A 1 576 ? -32.491 0.813 34.417 1.00 91.06 576 TYR A N 1
ATOM 4502 C CA . TYR A 1 576 ? -31.034 0.905 34.270 1.00 91.06 576 TYR A CA 1
ATOM 4503 C C . TYR A 1 576 ? -30.424 2.155 34.918 1.00 91.06 576 TYR A C 1
ATOM 4505 O O . TYR A 1 576 ? -29.441 2.707 34.426 1.00 91.06 576 TYR A O 1
ATOM 4513 N N . GLN A 1 577 ? -31.000 2.601 36.037 1.00 94.81 577 GLN A N 1
ATOM 4514 C CA . GLN A 1 577 ? -30.419 3.658 36.863 1.00 94.81 577 GLN A CA 1
ATOM 4515 C C . GLN A 1 577 ? -29.328 3.106 37.783 1.00 94.81 577 GLN A C 1
ATOM 4517 O O . GLN A 1 577 ? -29.315 1.919 38.113 1.00 94.81 577 GLN A O 1
ATOM 4522 N N . LEU A 1 578 ? -28.394 3.967 38.193 1.00 93.94 578 LEU A N 1
ATOM 4523 C CA . LEU A 1 578 ? -27.335 3.584 39.124 1.00 93.94 578 LEU A CA 1
ATOM 4524 C C . LEU A 1 578 ? -27.952 3.142 40.460 1.00 93.94 578 LEU A C 1
ATOM 4526 O O . LEU A 1 578 ? -28.840 3.813 40.990 1.00 93.94 578 LEU A O 1
ATOM 4530 N N . LYS A 1 579 ? -27.475 2.025 41.011 1.00 95.56 579 LYS A N 1
ATOM 4531 C CA . LYS A 1 579 ? -27.964 1.499 42.285 1.00 95.56 579 LYS A CA 1
ATOM 4532 C C . LYS A 1 579 ? -27.714 2.500 43.428 1.00 95.56 579 LYS A C 1
ATOM 4534 O O . LYS A 1 579 ? -26.627 3.096 43.466 1.00 95.56 579 LYS A O 1
ATOM 4539 N N . PRO A 1 580 ? -28.665 2.687 44.365 1.00 93.44 580 PRO A N 1
ATOM 4540 C CA . PRO A 1 580 ? -28.531 3.649 45.462 1.00 93.44 580 PRO A CA 1
ATOM 4541 C C . PRO A 1 580 ? -27.231 3.496 46.259 1.00 93.44 580 PRO A C 1
ATOM 4543 O O . PRO A 1 580 ? -26.546 4.483 46.511 1.00 93.44 580 PRO A O 1
ATOM 4546 N N . GLU A 1 581 ? -26.818 2.265 46.555 1.00 94.19 581 GLU A N 1
ATOM 4547 C CA . GLU A 1 581 ? -25.592 1.972 47.299 1.00 94.19 581 GLU A CA 1
ATOM 4548 C C . GLU A 1 581 ? -24.316 2.399 46.553 1.00 94.19 581 GLU A C 1
ATOM 4550 O O . GLU A 1 581 ? -23.326 2.807 47.167 1.00 94.19 581 GLU A O 1
ATOM 4555 N N . VAL A 1 582 ? -24.326 2.363 45.215 1.00 93.44 582 VAL A N 1
ATOM 4556 C CA . VAL A 1 582 ? -23.203 2.842 44.399 1.00 93.44 582 VAL A CA 1
ATOM 4557 C C . VAL A 1 582 ? -23.181 4.366 44.394 1.00 93.44 582 VAL A C 1
ATOM 4559 O O . VAL A 1 582 ? -22.104 4.959 44.516 1.00 93.44 582 VAL A O 1
ATOM 4562 N N . HIS A 1 583 ? -24.356 4.993 44.294 1.00 91.19 583 HIS A N 1
ATOM 4563 C CA . HIS A 1 583 ? -24.509 6.442 44.353 1.00 91.19 583 HIS A CA 1
ATOM 4564 C C . HIS A 1 583 ? -24.029 7.001 45.702 1.00 91.19 583 HIS A C 1
ATOM 4566 O O . HIS A 1 583 ? -23.195 7.905 45.733 1.00 91.19 583 HIS A O 1
ATOM 4572 N N . GLU A 1 584 ? -24.464 6.411 46.817 1.00 91.88 584 GLU A N 1
ATOM 4573 C CA . GLU A 1 584 ? -24.050 6.785 48.174 1.00 91.88 584 GLU A CA 1
ATOM 4574 C C . GLU A 1 584 ? -22.541 6.622 48.383 1.00 91.88 584 GLU A C 1
ATOM 4576 O O . GLU A 1 584 ? -21.874 7.550 48.844 1.00 91.88 584 GLU A O 1
ATOM 4581 N N . LYS A 1 585 ? -21.961 5.496 47.939 1.00 91.44 585 LYS A N 1
ATOM 4582 C CA . LYS A 1 585 ? -20.508 5.252 48.005 1.00 91.44 585 LYS A CA 1
ATOM 4583 C C . LYS A 1 585 ? -19.687 6.306 47.254 1.00 91.44 585 LYS A C 1
ATOM 4585 O O . LYS A 1 585 ? -18.520 6.534 47.580 1.00 91.44 585 LYS A O 1
ATOM 4590 N N . HIS A 1 586 ? -20.269 6.937 46.236 1.00 90.06 586 HIS A N 1
ATOM 4591 C CA . HIS A 1 586 ? -19.609 7.967 45.439 1.00 90.06 586 HIS A CA 1
ATOM 4592 C C . HIS A 1 586 ? -20.020 9.386 45.829 1.00 90.06 586 HIS A C 1
ATOM 4594 O O . HIS A 1 586 ? -19.393 10.321 45.339 1.00 90.06 586 HIS A O 1
ATOM 4600 N N . ALA A 1 587 ? -20.986 9.584 46.732 1.00 89.88 587 ALA A N 1
ATOM 4601 C CA . ALA A 1 587 ? -21.526 10.899 47.082 1.00 89.88 587 ALA A CA 1
ATOM 4602 C C . ALA A 1 587 ? -20.464 11.864 47.639 1.00 89.88 587 ALA A C 1
ATOM 4604 O O . ALA A 1 587 ? -20.460 13.033 47.262 1.00 89.88 587 ALA A O 1
ATOM 4605 N N . ALA A 1 588 ? -19.506 11.369 48.427 1.00 91.50 588 ALA A N 1
ATOM 4606 C CA . ALA A 1 588 ? -18.425 12.178 49.002 1.00 91.50 588 ALA A CA 1
ATOM 4607 C C . ALA A 1 588 ? -17.177 12.324 48.105 1.00 91.50 588 ALA A C 1
ATOM 4609 O O . ALA A 1 588 ? -16.261 13.064 48.455 1.00 91.50 588 ALA A O 1
ATOM 4610 N N . LYS A 1 589 ? -17.101 11.622 46.963 1.00 93.69 589 LYS A N 1
ATOM 4611 C CA . LYS A 1 589 ? -15.942 11.710 46.058 1.00 93.69 589 LYS A CA 1
ATOM 4612 C C . LYS A 1 589 ? -15.973 12.991 45.224 1.00 93.69 589 LYS A C 1
ATOM 4614 O O . LYS A 1 589 ? -17.051 13.438 44.833 1.00 93.69 589 LYS A O 1
ATOM 4619 N N . GLU A 1 590 ? -14.793 13.529 44.923 1.00 95.38 590 GLU A N 1
ATOM 4620 C CA . GLU A 1 590 ? -14.613 14.718 44.076 1.00 95.38 590 GLU A CA 1
ATOM 4621 C C . GLU A 1 590 ? -15.062 14.469 42.630 1.00 95.38 590 GLU A C 1
ATOM 4623 O O . GLU A 1 590 ? -15.804 15.264 42.056 1.00 95.38 590 GLU A O 1
ATOM 4628 N N . PHE A 1 591 ? -14.652 13.333 42.064 1.00 94.56 591 PHE A N 1
ATOM 4629 C CA . PHE A 1 591 ? -14.948 12.959 40.686 1.00 94.56 591 PHE A CA 1
ATOM 4630 C C . PHE A 1 591 ? -16.153 12.020 40.592 1.00 94.56 591 PHE A C 1
ATOM 4632 O O . PHE A 1 591 ? -16.464 11.273 41.528 1.00 94.56 591 PHE A O 1
ATOM 4639 N N . GLY A 1 592 ? -16.814 12.039 39.433 1.00 93.38 592 GLY A N 1
ATOM 4640 C CA . GLY A 1 592 ? -17.767 11.002 39.040 1.00 93.38 592 GLY A CA 1
ATOM 4641 C C . GLY A 1 592 ? -17.096 9.641 38.808 1.00 93.38 592 GLY A C 1
ATOM 4642 O O . GLY A 1 592 ? -15.921 9.450 39.117 1.00 93.38 592 GLY A O 1
ATOM 4643 N N . LEU A 1 593 ? -17.834 8.670 38.264 1.00 93.69 593 LEU A N 1
ATOM 4644 C CA . LEU A 1 593 ? -17.269 7.344 37.978 1.00 93.69 593 LEU A CA 1
ATOM 4645 C C . LEU A 1 593 ? -16.510 7.335 36.646 1.00 93.69 593 LEU A C 1
ATOM 4647 O O . LEU A 1 593 ? -15.438 6.749 36.545 1.00 93.69 593 LEU A O 1
ATOM 4651 N N . THR A 1 594 ? -17.084 7.974 35.629 1.00 95.12 594 THR A N 1
ATOM 4652 C CA . THR A 1 594 ? -16.577 8.045 34.250 1.00 95.12 594 THR A CA 1
ATOM 4653 C C . THR A 1 594 ? -17.058 9.342 33.596 1.00 95.12 594 THR A C 1
ATOM 4655 O O . THR A 1 594 ? -17.780 10.121 34.224 1.00 95.12 594 THR A O 1
ATOM 4658 N N . VAL A 1 595 ? -16.707 9.568 32.325 1.00 95.56 595 VAL A N 1
ATOM 4659 C CA . VAL A 1 595 ? -17.234 10.699 31.544 1.00 95.56 595 VAL A CA 1
ATOM 4660 C C . VAL A 1 595 ? -18.764 10.679 31.455 1.00 95.56 595 VAL A C 1
ATOM 4662 O O . VAL A 1 595 ? -19.402 11.683 31.760 1.00 95.56 595 VAL A O 1
ATOM 4665 N N . GLY A 1 596 ? -19.378 9.550 31.082 1.00 94.62 596 GLY A N 1
ATOM 4666 C CA . GLY A 1 596 ? -20.841 9.471 30.974 1.00 94.62 596 GLY A CA 1
ATOM 4667 C C . GLY A 1 596 ? -21.561 9.287 32.309 1.00 94.62 596 GLY A C 1
ATOM 4668 O O . GLY A 1 596 ? -22.716 9.680 32.437 1.00 94.62 596 GLY A O 1
ATOM 4669 N N . ASN A 1 597 ? -20.891 8.738 33.326 1.00 95.25 597 ASN A N 1
ATOM 4670 C CA . ASN A 1 597 ? -21.432 8.586 34.680 1.00 95.25 597 ASN A CA 1
ATOM 4671 C C . ASN A 1 597 ? -20.782 9.591 35.641 1.00 95.25 597 ASN A C 1
ATOM 4673 O O . ASN A 1 597 ? -20.260 9.230 36.699 1.00 95.25 597 ASN A O 1
ATOM 4677 N N . HIS A 1 598 ? -20.806 10.869 35.258 1.00 94.44 598 HIS A N 1
ATOM 4678 C CA . HIS A 1 598 ? -20.155 11.950 36.000 1.00 94.44 598 HIS A CA 1
ATOM 4679 C C . HIS A 1 598 ? -20.927 12.399 37.254 1.00 94.44 598 HIS A C 1
ATOM 4681 O O . HIS A 1 598 ? -20.358 13.053 38.120 1.00 94.44 598 HIS A O 1
ATOM 4687 N N . LEU A 1 599 ? -22.215 12.050 37.381 1.00 93.69 599 LEU A N 1
ATOM 4688 C CA . LEU A 1 599 ? -23.065 12.356 38.548 1.00 93.69 599 LEU A CA 1
ATOM 4689 C C . LEU A 1 599 ? -23.170 13.856 38.893 1.00 93.69 599 LEU A C 1
ATOM 4691 O O . LEU A 1 599 ? -23.314 14.222 40.056 1.00 93.69 599 LEU A O 1
ATOM 4695 N N . GLY A 1 600 ? -23.050 14.736 37.895 1.00 92.38 600 GLY A N 1
ATOM 4696 C CA . GLY A 1 600 ? -22.995 16.190 38.110 1.00 92.38 600 GLY A CA 1
ATOM 4697 C C . GLY A 1 600 ? -21.690 16.691 38.749 1.00 92.38 600 GLY A C 1
ATOM 4698 O O . GLY A 1 600 ? -21.619 17.851 39.143 1.00 92.38 600 GLY A O 1
ATOM 4699 N N . LYS A 1 601 ? -20.666 15.836 38.852 1.00 94.00 601 LYS A N 1
ATOM 4700 C CA . LYS A 1 601 ? -19.354 16.131 39.445 1.00 94.00 601 LYS A CA 1
ATOM 4701 C C . LYS A 1 601 ? -18.281 16.365 38.384 1.00 94.00 601 LYS A C 1
ATOM 4703 O O . LYS A 1 601 ? -18.541 16.232 37.187 1.00 94.00 601 LYS A O 1
ATOM 4708 N N . ALA A 1 602 ? -17.065 16.677 38.837 1.00 93.38 602 ALA A N 1
ATOM 4709 C CA . ALA A 1 602 ? -15.892 16.761 37.976 1.00 93.38 602 ALA A CA 1
ATOM 4710 C C . ALA A 1 602 ? -15.631 15.423 37.260 1.00 93.38 602 ALA A C 1
ATOM 4712 O O . ALA A 1 602 ? -15.843 14.341 37.821 1.00 93.38 602 ALA A O 1
ATOM 4713 N N . LEU A 1 603 ? -15.152 15.496 36.016 1.00 93.06 603 LEU A N 1
ATOM 4714 C CA . LEU A 1 603 ? -14.787 14.309 35.246 1.00 93.06 603 LEU A CA 1
ATOM 4715 C C . LEU A 1 603 ? -13.493 13.703 35.802 1.00 93.06 603 LEU A C 1
ATOM 4717 O O . LEU A 1 603 ? -12.548 14.455 36.054 1.00 93.06 603 LEU A O 1
ATOM 4721 N N . PRO A 1 604 ? -13.400 12.369 35.954 1.00 92.25 604 PRO A N 1
ATOM 4722 C CA . PRO A 1 604 ? -12.132 11.739 36.288 1.00 92.25 604 PRO A CA 1
ATOM 4723 C C . PRO A 1 604 ? -11.082 12.077 35.213 1.00 92.25 604 PRO A C 1
ATOM 4725 O O . PRO A 1 604 ? -11.356 11.879 34.021 1.00 92.25 604 PRO A O 1
ATOM 4728 N N . PRO A 1 605 ? -9.892 12.580 35.590 1.00 90.44 605 PRO A N 1
ATOM 4729 C CA . PRO A 1 605 ? -8.892 13.015 34.621 1.00 90.44 605 PRO A CA 1
ATOM 4730 C C . PRO A 1 605 ? -8.492 11.893 33.658 1.00 90.44 605 PRO A C 1
ATOM 4732 O O . PRO A 1 605 ? -8.146 10.796 34.088 1.00 90.44 605 PRO A O 1
ATOM 4735 N N . ASN A 1 606 ? -8.475 12.188 32.355 1.00 91.50 606 ASN A N 1
ATOM 4736 C CA . ASN A 1 606 ? -8.044 11.265 31.296 1.00 91.50 606 ASN A CA 1
ATOM 4737 C C . ASN A 1 606 ? -8.821 9.936 31.215 1.00 91.50 606 ASN A C 1
ATOM 4739 O O . ASN A 1 606 ? -8.294 8.981 30.647 1.00 91.50 606 ASN A O 1
ATOM 4743 N N . ASN A 1 607 ? -10.050 9.852 31.741 1.00 94.75 607 ASN A N 1
ATOM 4744 C CA . ASN A 1 607 ? -10.830 8.607 31.790 1.00 94.75 607 ASN A CA 1
ATOM 4745 C C . ASN A 1 607 ? -10.952 7.872 30.441 1.00 94.75 607 ASN A C 1
ATOM 4747 O O . ASN A 1 607 ? -11.019 6.648 30.428 1.00 94.75 607 ASN A O 1
ATOM 4751 N N . GLN A 1 608 ? -10.977 8.602 29.325 1.00 96.75 608 GLN A N 1
ATOM 4752 C CA . GLN A 1 608 ? -11.087 8.047 27.970 1.00 96.75 608 GLN A CA 1
ATOM 4753 C C . GLN A 1 608 ? -9.760 8.088 27.184 1.00 96.75 608 GLN A C 1
ATOM 4755 O O . GLN A 1 608 ? -9.685 7.651 26.036 1.00 96.75 608 GLN A O 1
ATOM 4760 N N . MET A 1 609 ? -8.698 8.599 27.810 1.00 94.94 609 MET A N 1
ATOM 4761 C CA . MET A 1 609 ? -7.406 8.888 27.180 1.00 94.94 609 MET A CA 1
ATOM 4762 C C . MET A 1 609 ? -6.253 8.054 27.746 1.00 94.94 609 MET A C 1
ATOM 4764 O O . MET A 1 609 ? -5.260 7.841 27.056 1.00 94.94 609 MET A O 1
ATOM 4768 N N . LYS A 1 610 ? -6.355 7.586 28.994 1.00 92.44 610 LYS A N 1
ATOM 4769 C CA . LYS A 1 610 ? -5.347 6.753 29.661 1.00 92.44 610 LYS A CA 1
ATOM 4770 C C . LYS A 1 610 ? -6.027 5.591 30.372 1.00 92.44 610 LYS A C 1
ATOM 4772 O O . LYS A 1 610 ? -7.128 5.751 30.893 1.00 92.44 610 LYS A O 1
ATOM 4777 N N . ALA A 1 611 ? -5.361 4.436 30.388 1.00 82.75 611 ALA A N 1
ATOM 4778 C CA . ALA A 1 611 ? -5.832 3.267 31.125 1.00 82.75 611 ALA A CA 1
ATOM 4779 C C . ALA A 1 611 ? -6.120 3.629 32.591 1.00 82.75 611 ALA A C 1
ATOM 4781 O O . ALA A 1 611 ? -5.424 4.466 33.176 1.00 82.75 611 ALA A O 1
ATOM 4782 N N . GLY A 1 612 ? -7.155 3.011 33.162 1.00 62.94 612 GLY A N 1
ATOM 4783 C CA . GLY A 1 612 ? -7.448 3.166 34.585 1.00 62.94 612 GLY A CA 1
ATOM 4784 C C . GLY A 1 612 ? -6.293 2.618 35.424 1.00 62.94 612 GLY A C 1
ATOM 4785 O O . GLY A 1 612 ? -5.732 1.577 35.078 1.00 62.94 612 GLY A O 1
ATOM 4786 N N . VAL A 1 613 ? -5.925 3.340 36.486 1.00 41.72 613 VAL A N 1
ATOM 4787 C CA . VAL A 1 613 ? -5.011 2.845 37.531 1.00 41.72 613 VAL A CA 1
ATOM 4788 C C . VAL A 1 613 ? -5.756 1.894 38.451 1.00 41.72 613 VAL A C 1
ATOM 4790 O O . VAL A 1 613 ? -6.908 2.236 38.814 1.00 41.72 613 VAL A O 1
#

Foldseek 3Di:
DDDDDDDDDDDDDDDDDDDDDDDDDDDDDDDDDDDDDDDDYDDDDDDDDDDDDDDDDDDDDDDDDDDDDPVPVVVVVVVVVVPPDAAEEEEEAEDQDCPDLLVLLVVLLCVLSVVVRHHYDYRHLNVVVPDLDQDPVQFQDDFPDPPDDDSQVRLQVRVVVVGGDPSLVVVLVSVVRHQEYEYGAADDPLHGPSSVNSNLVSNCGENRLAHPQQFAQRAPCQRHAYEYEYEYQAAPQLQPCPHVVHHNQLSCCCVQRVRQRGSNHQYAAYHYHYNLVPDDPVSSVVSSVVSSVCSNCVVVGHGFDDDGQVQFDPVVVRHGDPVSCVVCVPPQAARAPVRGVPHHHDPCRRHHRPCCPDLLVVLVVLLCVLCVVVVDDDDDDPLVVVVPDLDQDPVQFADDFPDPPDDDSQVRVLVRVVVVGGDPVLVVVLVVVVPAQEEEAGAAQDPLHGPSSVNSNLVSNCGENRQAHPVQFAQRAPSQRHAYEYEYEYQAAPQLQPCPHVVHHNQLSCCCVQVVRQRGSNHLYAAYHYHYNLVPDDPVVSVVSSVVSSVCSNCVVVGHGFDDDDQVQFDPVVVRHGDPVSCVVCVPPQAARASVRGVPHHHDPCRRHHHDD

Sequence (613 aa):
MKRYGALERSFSHGRWEEMLKGDRPKGLDGRLVKDSQADEAESRNSGFKVDEFHQRETAAYLRPAHHGPHAMEALQAQEPLLASLSKKVLIVYAHQRSGSFNSAAKDAAVEVLTAKGCAVEVSDLYAMKFKATDTAEDFTGKVKNADHFCYGEETKLAWEAGKLTADISEEQRKLTEADLVIFQFPMYWFTVPAIMKGWMDRVLTLGFAFTHEKRYSQGIFKDKKAMLSFTTGSQESMFSANGINGDMNVTLWPLQNGILHYCGFQVLAPQIFWAPSHGPSEARGTMLESWRTRMQGLLGENPLAFTPLDCFDGEKGYQLKPEVHEKHAAKEFGLTVGNHLGKALPPNNQMKAGSSGSFNSAAKDAAVEVLTAKGCAVEVSDLYAMTFKATATAEDITGKVKNAEHFCYGEETKLAWEMGKLTADISEEQRKLTEADLVIFQFPMYWFTVPAIMKGWMDRVLTLGFAFTHEKRYSQGIFKDKKAMLSFTTGSQESMFSANGINGDMNVTLWPLQNGILHYCGFQVLAPQIFWAPSHVPSEARGTMLESWCTRMQGLLGENPLAFTPLDCFDGEKGYQLKPEVHEKHAAKEFGLTVGNHLGKALPPNNQMKAGV

Secondary structure (DSSP, 8-state):
-----------------------PPP------------------------------------------TTTHHHHSSSTTTS---PPEEEEEE--S-TTSHHHHHHHHHHHHHHHTT-EEEEEETTTTT------GGGBSS--S-STT--HHHHHHHHHHTT-B-HHHHHHHHHHHH-SEEEEEEE-BTTB--HHHHHHHHHHS-BTTTB-SSS-GGGSTTTTSEEEEEEE-SS-GGGGSTTSTT--HHHHHHHHIIIIIIHHT-EEPPPEEE--TTTS-HHHHHHHHHHHHHHHTTGGGPPPPP---GGGEETTTTTEEPHHHHHHHHT-SB-SSSTT-TTSBPPTTTTTS----S-HHHHHHHHHHHHHHHTT-------TTTTT------GGGBSS--S-STT--HHHHHHHHHHTT-B-HHHHHHHHHHHH-SEEEEEEE-BTTB--HHHHHHHHHHS-BTTTB-SSS-GGGSTTTTSEEEEEEE-SS-GGGGSTTSTT--HHHHHHHHIIIIIIHHT-EEPPPEEE--GGGS-HHHHHHHHHHHHHHHHHGGGPPPPP---GGGEETTTTTEEPHHHHHHHHT-SB-SSSTT-TTSBPPTTTTTS---

InterPro domains:
  IPR003680 Flavodoxin-like fold [PF02525] (87-287)
  IPR003680 Flavodoxin-like fold [PF02525] (357-533)
  IPR029039 Flavoprotein-like superfamily [G3DSA:3.40.50.360] (85-354)
  IPR029039 Flavoprotein-like superfamily [G3DSA:3.40.50.360] (355-613)
  IPR029039 Flavoprotein-like superfamily [SSF52218] (87-353)
  IPR029039 Flavoprotein-like superfamily [SSF52218] (356-611)
  IPR051545 NAD(P)H dehydrogenase (quinone) [PTHR10204] (87-313)

Organism: NCBI:txid1090488